Protein AF-A0A7Y2FR24-F1 (afdb_monomer_lite)

Sequence (750 aa):
MSPAHETLEYWLARNEVYGPLDEPLMDAAAVRRHQLALQESRGGEPIGQADLLAPVDRDALRAQLEERLTYMRGRIEADELFDSKGKKIEADLLGPFDAPASIDEMDEWRVVEKLEALRCGPYDGGLFTAPIDPDFDRNRCSSMREGELIQLLARWPNGMYLARTPYALGWVRSEALSSAIDREAVESRARARELRAFTRRELLTAAFAMSGEPYGWGGKDGGYDCSRFLLDVFADFGIELPRHSARQAMAGTFSVDVSSVDDRNEKRLLLEASAHRGIVLLHFPGHIMLYLGTSEEGVPMAIHAFSEYVTPCEGLDLETVNRVDRVAVSDLSLGKGSSRRDFLSRITRLTVLGKTPGPALVANAELRPNAPVALPQGRCADTKQTAIFRSPQRPDSSRPLRVIVTGERDPGLASLVLFAPDGSRVTPAQHVLDGPPHSRWVEVPQPEAGRWTAVFADGDLLRACESISVAKYPAPPAKRSSAGPAWEPGRAWARDSENLFAAFVEQLFREPIGDDVTWSRLQELIGERDRNLLYDYRSVGEDARLDLEPDCADLPYFLRAYFAWKLRLPFVYRACTRGRKDTPPVCEPTVFSNLDAVPDSNDVGAFRRFARRMAGTVHSSSPRTLPTDDQTDLYPLRSNRRAMRPGTVFADPYGHVLVVARWKPQGVSDYGVLIGADAQPDGTVGRRRFWRGSFLFTPNTDRVGAGFKGWRPIRYAPVLTPDPDPDPDPDSATATATATATDPVTATQP

Structure (mmCIF, N/CA/C/O backbone):
data_AF-A0A7Y2FR24-F1
#
_entry.id   AF-A0A7Y2FR24-F1
#
loop_
_atom_site.group_PDB
_atom_site.id
_atom_site.type_symbol
_atom_site.label_atom_id
_atom_site.label_alt_id
_atom_site.label_comp_id
_atom_site.label_asym_id
_atom_site.label_entity_id
_atom_site.label_seq_id
_atom_site.pdbx_PDB_ins_code
_atom_site.Cartn_x
_atom_site.Cartn_y
_atom_site.Cartn_z
_atom_site.occupancy
_atom_site.B_iso_or_equiv
_atom_site.auth_seq_id
_atom_site.auth_comp_id
_atom_site.auth_asym_id
_atom_site.auth_atom_id
_atom_site.pdbx_PDB_model_num
ATOM 1 N N . MET A 1 1 ? -37.024 22.099 12.142 1.00 51.53 1 MET A N 1
ATOM 2 C CA . MET A 1 1 ? -36.470 21.163 11.142 1.00 51.53 1 MET A CA 1
ATOM 3 C C . MET A 1 1 ? -35.051 20.864 11.572 1.00 51.53 1 MET A C 1
ATOM 5 O O . MET A 1 1 ? -34.349 21.822 11.881 1.00 51.53 1 MET A O 1
ATOM 9 N N . SER A 1 2 ? -34.662 19.593 11.662 1.00 65.06 2 SER A N 1
ATOM 10 C CA . SER A 1 2 ? -33.255 19.233 11.869 1.00 65.06 2 SER A CA 1
ATOM 11 C C . SER A 1 2 ? -32.402 19.791 10.724 1.00 65.06 2 SER A C 1
ATOM 13 O O . SER A 1 2 ? -32.903 19.864 9.594 1.00 65.06 2 SER A O 1
ATOM 15 N N . PRO A 1 3 ? -31.157 20.225 10.984 1.00 83.69 3 PRO A N 1
ATOM 16 C CA . PRO A 1 3 ? -30.227 20.599 9.928 1.00 83.69 3 PRO A CA 1
ATOM 17 C C . PRO A 1 3 ? -30.130 19.495 8.868 1.00 83.69 3 PRO A C 1
ATOM 19 O O . PRO A 1 3 ? -30.070 18.315 9.203 1.00 83.69 3 PRO A O 1
ATOM 22 N N . ALA A 1 4 ? -30.088 19.863 7.584 1.00 88.06 4 ALA A N 1
ATOM 23 C CA . ALA A 1 4 ? -30.060 18.882 6.492 1.00 88.06 4 ALA A CA 1
ATOM 24 C C . ALA A 1 4 ? -28.895 17.881 6.628 1.00 88.06 4 ALA A C 1
ATOM 26 O O . ALA A 1 4 ? -29.058 16.696 6.339 1.00 88.06 4 ALA A O 1
ATOM 27 N N . HIS A 1 5 ? -27.754 18.339 7.158 1.00 91.38 5 HIS A N 1
ATOM 28 C CA . HIS A 1 5 ? -26.564 17.523 7.397 1.00 91.38 5 HIS A CA 1
ATOM 29 C C . HIS A 1 5 ? -26.727 16.445 8.484 1.00 91.38 5 HIS A C 1
ATOM 31 O O . HIS A 1 5 ? -25.816 15.646 8.667 1.00 91.38 5 HIS A O 1
ATOM 37 N N . GLU A 1 6 ? -27.848 16.387 9.204 1.00 93.00 6 GLU A N 1
ATOM 38 C CA . GLU A 1 6 ? -28.141 15.304 10.156 1.00 93.00 6 GLU A CA 1
ATOM 39 C C . GLU A 1 6 ? -28.850 14.104 9.500 1.00 93.00 6 GLU A C 1
ATOM 41 O O . GLU A 1 6 ? -29.111 13.107 10.169 1.00 93.00 6 GLU A O 1
ATOM 46 N N . THR A 1 7 ? -29.164 14.173 8.200 1.00 96.12 7 THR A N 1
ATOM 47 C CA . THR A 1 7 ? -29.945 13.143 7.491 1.00 96.12 7 THR A CA 1
ATOM 48 C C . THR A 1 7 ? -29.083 12.249 6.599 1.00 96.12 7 THR A C 1
ATOM 50 O O . THR A 1 7 ? -28.098 12.698 6.007 1.00 96.12 7 THR A O 1
ATOM 53 N N . LEU A 1 8 ? -29.481 10.981 6.459 1.00 97.75 8 LEU A N 1
ATOM 54 C CA . LEU A 1 8 ? -28.834 10.025 5.559 1.00 97.75 8 LEU A CA 1
ATOM 55 C C . LEU A 1 8 ? -28.945 10.479 4.097 1.00 97.75 8 LEU A C 1
ATOM 57 O O . LEU A 1 8 ? -27.964 10.422 3.358 1.00 97.75 8 LEU A O 1
ATOM 61 N N . GLU A 1 9 ? -30.120 10.957 3.681 1.00 97.81 9 GLU A N 1
ATOM 62 C CA . GLU A 1 9 ? -30.412 11.374 2.307 1.00 97.81 9 GLU A CA 1
ATOM 63 C C . GLU A 1 9 ? -29.456 12.473 1.838 1.00 97.81 9 GLU A C 1
ATOM 65 O O . GLU A 1 9 ? -28.942 12.413 0.718 1.00 97.81 9 GLU A O 1
ATOM 70 N N . TYR A 1 10 ? -29.162 13.435 2.718 1.00 97.88 10 TYR A N 1
ATOM 71 C CA . TYR A 1 10 ? -28.176 14.476 2.452 1.00 97.88 10 TYR A CA 1
ATOM 72 C C . TYR A 1 10 ? -26.798 13.878 2.152 1.00 97.88 10 TYR A C 1
ATOM 74 O O . TYR A 1 10 ? -26.182 14.205 1.137 1.00 97.88 10 TYR A O 1
ATOM 82 N N . TRP A 1 11 ? -26.316 12.963 2.997 1.00 98.06 11 TRP A N 1
ATOM 83 C CA . TRP A 1 11 ? -24.980 12.392 2.835 1.00 98.06 11 TRP A CA 1
ATOM 84 C C . TRP A 1 11 ? -24.871 11.402 1.684 1.00 98.06 11 TRP A C 1
ATOM 86 O O . TRP A 1 11 ? -23.819 11.358 1.047 1.00 98.06 11 TRP A O 1
ATOM 96 N N . LEU A 1 12 ? -25.939 10.676 1.351 1.00 98.38 12 LEU A N 1
ATOM 97 C CA . LEU A 1 12 ? -25.987 9.869 0.133 1.00 98.38 12 LEU A CA 1
ATOM 98 C C . LEU A 1 12 ? -25.787 10.756 -1.102 1.00 98.38 12 LEU A C 1
ATOM 100 O O . LEU A 1 12 ? -24.883 10.484 -1.888 1.00 98.38 12 LEU A O 1
ATOM 104 N N . ALA A 1 13 ? -26.529 11.862 -1.217 1.00 97.94 13 ALA A N 1
ATOM 105 C CA . ALA A 1 13 ? -26.369 12.805 -2.326 1.00 97.94 13 ALA A CA 1
ATOM 106 C C . ALA A 1 13 ? -24.958 13.425 -2.369 1.00 97.94 13 ALA A C 1
ATOM 108 O O . ALA A 1 13 ? -24.328 13.489 -3.425 1.00 97.94 13 ALA A O 1
ATOM 109 N N . ARG A 1 14 ? -24.405 13.831 -1.216 1.00 97.44 14 ARG A N 1
ATOM 110 C CA . ARG A 1 14 ? -23.039 14.386 -1.137 1.00 97.44 14 ARG A CA 1
ATOM 111 C C . ARG A 1 14 ? -21.950 13.376 -1.515 1.00 97.44 14 ARG A C 1
ATOM 113 O O . ARG A 1 14 ? -20.895 13.793 -1.985 1.00 97.44 14 ARG A O 1
ATOM 120 N N . ASN A 1 15 ? -22.188 12.074 -1.343 1.00 97.75 15 ASN A N 1
ATOM 121 C CA . ASN A 1 15 ? -21.201 11.025 -1.616 1.00 97.75 15 ASN A CA 1
ATOM 122 C C . ASN A 1 15 ? -21.149 10.568 -3.083 1.00 97.75 15 ASN A C 1
ATOM 124 O O . ASN A 1 15 ? -20.202 9.870 -3.450 1.00 97.75 15 ASN A O 1
ATOM 128 N N . GLU A 1 16 ? -22.089 10.981 -3.943 1.00 97.12 16 GLU A N 1
ATOM 129 C CA . GLU A 1 16 ? -22.081 10.625 -5.375 1.00 97.12 16 GLU A CA 1
ATOM 130 C C . GLU A 1 16 ? -20.815 11.114 -6.099 1.00 97.12 16 GLU A C 1
ATOM 132 O O . GLU A 1 16 ? -20.334 10.477 -7.039 1.00 97.12 16 GLU A O 1
ATOM 137 N N . VAL A 1 17 ? -20.203 12.201 -5.611 1.00 96.19 17 VAL A N 1
ATOM 138 C CA . VAL A 1 17 ? -18.927 12.725 -6.128 1.00 96.19 17 VAL A CA 1
ATOM 139 C C . VAL A 1 17 ? -17.769 11.730 -5.963 1.00 96.19 17 VAL A C 1
ATOM 141 O O . VAL A 1 17 ? -16.817 11.741 -6.746 1.00 96.19 17 VAL A O 1
ATOM 144 N N . TYR A 1 18 ? -17.848 10.828 -4.980 1.00 95.94 18 TYR A N 1
ATOM 145 C CA . TYR A 1 18 ? -16.824 9.814 -4.716 1.00 95.94 18 TYR A CA 1
ATOM 146 C C . TYR A 1 18 ? -17.019 8.524 -5.532 1.00 95.94 18 TYR A C 1
ATOM 148 O O . TYR A 1 18 ? -16.209 7.592 -5.424 1.00 95.94 18 TYR A O 1
ATOM 156 N N . GLY A 1 19 ? -18.061 8.469 -6.364 1.00 95.12 19 GLY A N 1
ATOM 157 C CA . GLY A 1 19 ? -18.410 7.356 -7.243 1.00 95.12 19 GLY A CA 1
ATOM 158 C C . GLY A 1 19 ? -19.815 6.803 -6.975 1.00 95.12 19 GLY A C 1
ATOM 159 O O . GLY A 1 19 ? -20.486 7.250 -6.044 1.00 95.12 19 GLY A O 1
ATOM 160 N N . PRO A 1 20 ? -20.263 5.807 -7.764 1.00 96.94 20 PRO A N 1
ATOM 161 C CA . PRO A 1 20 ? -21.582 5.206 -7.597 1.00 96.94 20 PRO A CA 1
ATOM 162 C C . PRO A 1 20 ? -21.760 4.631 -6.186 1.00 96.94 20 PRO A C 1
ATOM 164 O O . PRO A 1 20 ? -20.903 3.895 -5.694 1.00 96.94 20 PRO A O 1
ATOM 167 N N . LEU A 1 21 ? -22.876 4.963 -5.534 1.00 98.00 21 LEU A N 1
ATOM 168 C CA . LEU A 1 21 ? -23.116 4.616 -4.127 1.00 98.00 21 LEU A CA 1
ATOM 169 C C . LEU A 1 21 ? -23.281 3.108 -3.895 1.00 98.00 21 LEU A C 1
ATOM 171 O O . LEU A 1 21 ? -22.959 2.620 -2.812 1.00 98.00 21 LEU A O 1
ATOM 175 N N . ASP A 1 22 ? -23.752 2.400 -4.921 1.00 97.69 22 ASP A N 1
ATOM 176 C CA . ASP A 1 22 ? -24.074 0.971 -4.916 1.00 97.69 22 ASP A CA 1
ATOM 177 C C . ASP A 1 22 ? -22.956 0.102 -5.530 1.00 97.69 22 ASP A C 1
ATOM 179 O O . ASP A 1 22 ? -23.066 -1.122 -5.575 1.00 97.69 22 ASP A O 1
ATOM 183 N N . GLU A 1 23 ? -21.854 0.709 -5.993 1.00 96.38 23 GLU A N 1
ATOM 184 C CA . GLU A 1 23 ? -20.670 -0.037 -6.435 1.00 96.38 23 GLU A CA 1
ATOM 185 C C . GLU A 1 23 ? -19.952 -0.631 -5.208 1.00 96.38 23 GLU A C 1
ATOM 187 O O . GLU A 1 23 ? -19.633 0.111 -4.270 1.00 96.38 23 GLU A O 1
ATOM 192 N N . PRO A 1 24 ? -19.645 -1.944 -5.198 1.00 96.31 24 PRO A N 1
ATOM 193 C CA . PRO A 1 24 ? -18.835 -2.538 -4.144 1.00 96.31 24 PRO A CA 1
ATOM 194 C C . PRO A 1 24 ? -17.468 -1.858 -4.040 1.00 96.31 24 PRO A C 1
ATOM 196 O O . PRO A 1 24 ? -16.696 -1.809 -5.000 1.00 96.31 24 PRO A O 1
ATOM 199 N N . LEU A 1 25 ? -17.141 -1.364 -2.848 1.00 96.62 25 LEU A N 1
ATOM 200 C CA . LEU A 1 25 ? -15.824 -0.802 -2.544 1.00 96.62 25 LEU A CA 1
ATOM 201 C C . LEU A 1 25 ? -14.764 -1.899 -2.419 1.00 96.62 25 LEU A C 1
ATOM 203 O O . LEU A 1 25 ? -13.604 -1.694 -2.781 1.00 96.62 25 LEU A O 1
ATOM 207 N N . MET A 1 26 ? -15.189 -3.062 -1.927 1.00 95.88 26 MET A N 1
ATOM 208 C CA . MET A 1 26 ? -14.486 -4.338 -1.971 1.00 95.88 26 MET A CA 1
ATOM 209 C C . MET A 1 26 ? -15.525 -5.428 -2.243 1.00 95.88 26 MET A C 1
ATOM 211 O O . MET A 1 26 ? -16.577 -5.450 -1.609 1.00 95.88 26 MET A O 1
ATOM 215 N N . ASP A 1 27 ? -15.242 -6.329 -3.184 1.00 94.69 27 ASP A N 1
ATOM 216 C CA . ASP A 1 27 ? -16.065 -7.526 -3.364 1.00 94.69 27 ASP A CA 1
ATOM 217 C C . ASP A 1 27 ? -15.859 -8.523 -2.206 1.00 94.69 27 ASP A C 1
ATOM 219 O O . ASP A 1 27 ? -14.928 -8.399 -1.405 1.00 94.69 27 ASP A O 1
ATOM 223 N N . ALA A 1 28 ? -16.709 -9.549 -2.124 1.00 93.88 28 ALA A N 1
ATOM 224 C CA . ALA A 1 28 ? -16.642 -10.541 -1.051 1.00 93.88 28 ALA A CA 1
ATOM 225 C C . ALA A 1 28 ? -15.280 -11.264 -0.972 1.00 93.88 28 ALA A C 1
ATOM 227 O O . ALA A 1 28 ? -14.838 -11.632 0.113 1.00 93.88 28 ALA A O 1
ATOM 228 N N . ALA A 1 29 ? -14.587 -11.468 -2.098 1.00 94.12 29 ALA A N 1
ATOM 229 C CA . ALA A 1 29 ? -13.264 -12.092 -2.096 1.00 94.12 29 ALA A CA 1
ATOM 230 C C . ALA A 1 29 ? -12.180 -11.136 -1.575 1.00 94.12 29 ALA A C 1
ATOM 232 O O . ALA A 1 29 ? -11.258 -11.560 -0.879 1.00 94.12 29 ALA A O 1
ATOM 233 N N . ALA A 1 30 ? -12.280 -9.847 -1.893 1.00 94.75 30 ALA A N 1
ATOM 234 C CA . ALA A 1 30 ? -11.411 -8.804 -1.372 1.00 94.75 30 ALA A CA 1
ATOM 235 C C . ALA A 1 30 ? -11.620 -8.586 0.134 1.00 94.75 30 ALA A C 1
ATOM 237 O O . ALA A 1 30 ? -10.626 -8.456 0.845 1.00 94.75 30 ALA A O 1
ATOM 238 N N . VAL A 1 31 ? -12.865 -8.631 0.626 1.00 95.44 31 VAL A N 1
ATOM 239 C CA . VAL A 1 31 ? -13.175 -8.607 2.067 1.00 95.44 31 VAL A CA 1
ATOM 240 C C . VAL A 1 31 ? -12.543 -9.805 2.779 1.00 95.44 31 VAL A C 1
ATOM 242 O O . VAL A 1 31 ? -11.809 -9.614 3.744 1.00 95.44 31 VAL A O 1
ATOM 245 N N . ARG A 1 32 ? -12.715 -11.033 2.264 1.00 93.62 32 ARG A N 1
ATOM 246 C CA . ARG A 1 32 ? -12.077 -12.225 2.858 1.00 93.62 32 ARG A CA 1
ATOM 247 C C . ARG A 1 32 ? -10.556 -12.104 2.929 1.00 93.62 32 ARG A C 1
ATOM 249 O O . ARG A 1 32 ? -9.961 -12.392 3.961 1.00 93.62 32 ARG A O 1
ATOM 256 N N . ARG A 1 33 ? -9.912 -11.652 1.849 1.00 94.75 33 ARG A N 1
ATOM 257 C CA . ARG A 1 33 ? -8.458 -11.422 1.841 1.00 94.75 33 ARG A CA 1
ATOM 258 C C . ARG A 1 33 ? -8.043 -10.318 2.803 1.00 94.75 33 ARG A C 1
ATOM 260 O O . ARG A 1 33 ? -7.013 -10.445 3.450 1.00 94.75 33 ARG A O 1
ATOM 267 N N . HIS A 1 34 ? -8.825 -9.247 2.906 1.00 95.06 34 HIS A N 1
ATOM 268 C CA . HIS A 1 34 ? -8.588 -8.206 3.897 1.00 95.06 34 HIS A CA 1
ATOM 269 C C . HIS A 1 34 ? -8.621 -8.786 5.315 1.00 95.06 34 HIS A C 1
ATOM 271 O O . HIS A 1 34 ? -7.673 -8.560 6.060 1.00 95.06 34 HIS A O 1
ATOM 277 N N . GLN A 1 35 ? -9.614 -9.617 5.635 1.00 92.12 35 GLN A N 1
ATOM 278 C CA . GLN A 1 35 ? -9.711 -10.251 6.947 1.00 92.12 35 GLN A CA 1
ATOM 279 C C . GLN A 1 35 ? -8.526 -11.175 7.236 1.00 92.12 35 GLN A C 1
ATOM 281 O O . GLN A 1 35 ? -7.871 -11.028 8.263 1.00 92.12 35 GLN A O 1
ATOM 286 N N . LEU A 1 36 ? -8.177 -12.060 6.296 1.00 91.81 36 LEU A N 1
ATOM 287 C CA . LEU A 1 36 ? -7.005 -12.934 6.424 1.00 91.81 36 LEU A CA 1
ATOM 288 C C . LEU A 1 36 ? -5.703 -12.142 6.598 1.00 91.81 36 LEU A C 1
ATOM 290 O O . LEU A 1 36 ? -4.829 -12.544 7.354 1.00 91.81 36 LEU A O 1
ATOM 294 N N . ALA A 1 37 ? -5.571 -11.005 5.920 1.00 92.06 37 ALA A N 1
ATOM 295 C CA . ALA A 1 37 ? -4.397 -10.153 6.042 1.00 92.06 37 ALA A CA 1
ATOM 296 C C . ALA A 1 37 ? -4.283 -9.454 7.403 1.00 92.06 37 ALA A C 1
ATOM 298 O O . ALA A 1 37 ? -3.171 -9.167 7.835 1.00 92.06 37 ALA A O 1
ATOM 299 N N . LEU A 1 38 ? -5.400 -9.161 8.074 1.00 90.75 38 LEU A N 1
ATOM 300 C CA . LEU A 1 38 ? -5.377 -8.586 9.421 1.00 90.75 38 LEU A CA 1
ATOM 301 C C . LEU A 1 38 ? -5.028 -9.620 10.502 1.00 90.75 38 LEU A C 1
ATOM 303 O O . LEU A 1 38 ? -4.643 -9.220 11.601 1.00 90.75 38 LEU A O 1
ATOM 307 N N . GLN A 1 39 ? -5.117 -10.917 10.187 1.00 86.69 39 GLN A N 1
ATOM 308 C CA . GLN A 1 39 ? -4.631 -11.997 11.053 1.00 86.69 39 GLN A CA 1
ATOM 309 C C . GLN A 1 39 ? -3.103 -12.138 11.021 1.00 86.69 39 GLN A C 1
ATOM 311 O O . GLN A 1 39 ? -2.514 -12.680 11.954 1.00 86.69 39 GLN A O 1
ATOM 316 N N . GLU A 1 40 ? -2.441 -11.633 9.976 1.00 81.50 40 GLU A N 1
ATOM 317 C CA . GLU A 1 40 ? -0.981 -11.636 9.914 1.00 81.50 40 GLU A CA 1
ATOM 318 C C . GLU A 1 40 ? -0.405 -10.655 10.945 1.00 81.50 40 GLU A C 1
ATOM 320 O O . GLU A 1 40 ? -0.846 -9.508 11.078 1.00 81.50 40 GLU A O 1
ATOM 325 N N . SER A 1 41 ? 0.616 -11.108 11.671 1.00 66.81 41 SER A N 1
ATOM 326 C CA . SER A 1 41 ? 1.267 -10.324 12.719 1.00 66.81 41 SER A CA 1
ATOM 327 C C . SER A 1 41 ? 1.929 -9.056 12.165 1.00 66.81 41 SER A C 1
ATOM 329 O O . SER A 1 41 ? 2.717 -9.108 11.216 1.00 66.81 41 SER A O 1
ATOM 331 N N . ARG A 1 42 ? 1.669 -7.907 12.802 1.00 64.25 42 ARG A N 1
ATOM 332 C CA . ARG A 1 42 ? 2.469 -6.685 12.645 1.00 64.25 42 ARG A CA 1
ATOM 333 C C . ARG A 1 42 ? 3.170 -6.371 13.959 1.00 64.25 42 ARG A C 1
ATOM 335 O O . ARG A 1 42 ? 2.535 -5.944 14.914 1.00 64.25 42 ARG A O 1
ATOM 342 N N . GLY A 1 43 ? 4.491 -6.541 13.990 1.00 58.47 43 GLY A N 1
ATOM 343 C CA . GLY A 1 43 ? 5.286 -6.235 15.184 1.00 58.47 43 GLY A CA 1
ATOM 344 C C . GLY A 1 43 ? 5.034 -7.180 16.363 1.00 58.47 43 GLY A C 1
ATOM 345 O O . GLY A 1 43 ? 5.248 -6.776 17.497 1.00 58.47 43 GLY A O 1
ATOM 346 N N . GLY A 1 44 ? 4.585 -8.414 16.108 1.00 61.56 44 GLY A N 1
ATOM 347 C CA . GLY A 1 44 ? 4.392 -9.443 17.135 1.00 61.56 44 GLY A CA 1
ATOM 348 C C . GLY A 1 44 ? 2.937 -9.867 17.326 1.00 61.56 44 GLY A C 1
ATOM 349 O O . GLY A 1 44 ? 2.703 -11.031 17.625 1.00 61.56 44 GLY A O 1
ATOM 350 N N . GLU A 1 45 ? 1.956 -9.016 17.003 1.00 66.44 45 GLU A N 1
ATOM 351 C CA . GLU A 1 45 ? 0.530 -9.323 17.197 1.00 66.44 45 GLU A CA 1
ATOM 352 C C . GLU A 1 45 ? -0.336 -9.131 15.933 1.00 66.44 45 GLU A C 1
ATOM 354 O O . GLU A 1 45 ? -0.101 -8.193 15.161 1.00 66.44 45 GLU A O 1
ATOM 359 N N . PRO A 1 46 ? -1.378 -9.963 15.727 1.00 76.12 46 PRO A N 1
ATOM 360 C CA . PRO A 1 46 ? -2.416 -9.735 14.716 1.00 76.12 46 PRO A CA 1
ATOM 361 C C . PRO A 1 46 ? -3.191 -8.434 14.951 1.00 76.12 46 PRO A C 1
ATOM 363 O O . PRO A 1 46 ? -3.551 -8.115 16.082 1.00 76.12 46 PRO A O 1
ATOM 366 N N . ILE A 1 47 ? -3.511 -7.683 13.894 1.00 84.50 47 ILE A N 1
ATOM 367 C CA . ILE A 1 47 ? -4.308 -6.445 14.014 1.00 84.50 47 ILE A CA 1
ATOM 368 C C . ILE A 1 47 ? -5.795 -6.756 14.202 1.00 84.50 47 ILE A C 1
ATOM 370 O O . ILE A 1 47 ? -6.477 -6.016 14.913 1.00 84.50 47 ILE A O 1
ATOM 374 N N . GLY A 1 48 ? -6.285 -7.793 13.521 1.00 86.75 48 GLY A N 1
ATOM 375 C CA . GLY A 1 48 ? -7.698 -8.147 13.423 1.00 86.75 48 GLY A CA 1
ATOM 376 C C . GLY A 1 48 ? -8.282 -8.775 14.688 1.00 86.75 48 GLY A C 1
ATOM 377 O O . GLY A 1 48 ? -7.611 -8.945 15.703 1.00 86.75 48 GLY A O 1
ATOM 378 N N . GLN A 1 49 ? -9.569 -9.109 14.610 1.00 91.94 49 GLN A N 1
ATOM 379 C CA . GLN A 1 49 ? -10.261 -9.887 15.639 1.00 91.94 49 GLN A CA 1
ATOM 380 C C . GLN A 1 49 ? -9.720 -11.326 15.706 1.00 91.94 49 GLN A C 1
ATOM 382 O O . GLN A 1 49 ? -9.359 -11.896 14.685 1.00 91.94 49 GLN A O 1
ATOM 387 N N . ALA A 1 50 ? -9.671 -11.925 16.890 1.00 89.00 50 ALA A N 1
ATOM 388 C CA . ALA A 1 50 ? -9.295 -13.313 17.099 1.00 89.00 50 ALA A CA 1
ATOM 389 C C . ALA A 1 50 ? -10.343 -14.284 16.530 1.00 89.00 50 ALA A C 1
ATOM 391 O O . ALA A 1 50 ? -11.542 -14.139 16.775 1.00 89.00 50 ALA A O 1
ATOM 392 N N . ASP A 1 51 ? -9.873 -15.336 15.861 1.00 89.44 51 ASP A N 1
ATOM 393 C CA . ASP A 1 51 ? -10.688 -16.509 15.554 1.00 89.44 51 ASP A CA 1
ATOM 394 C C . ASP A 1 51 ? -10.872 -17.354 16.828 1.00 89.44 51 ASP A C 1
ATOM 396 O O . ASP A 1 51 ? -9.919 -17.925 17.367 1.00 89.44 51 ASP A O 1
ATOM 400 N N . LEU A 1 52 ? -12.110 -17.438 17.322 1.00 92.06 52 LEU A N 1
ATOM 401 C CA . LEU A 1 52 ? -12.444 -18.203 18.527 1.00 92.06 52 LEU A CA 1
ATOM 402 C C . LEU A 1 52 ? -12.273 -19.718 18.357 1.00 92.06 52 LEU A C 1
ATOM 404 O O . LEU A 1 52 ? -12.222 -20.430 19.358 1.00 92.06 52 LEU A O 1
ATOM 408 N N . LEU A 1 53 ? -12.188 -20.215 17.122 1.00 91.19 53 LEU A N 1
ATOM 409 C CA . LEU A 1 53 ? -11.940 -21.622 16.813 1.00 91.19 53 LEU A CA 1
ATOM 410 C C . LEU A 1 53 ? -10.455 -21.942 16.620 1.00 91.19 53 LEU A C 1
ATOM 412 O O . LEU A 1 53 ? -10.092 -23.128 16.572 1.00 91.19 53 LEU A O 1
ATOM 416 N N . ALA A 1 54 ? -9.612 -20.912 16.501 1.00 89.19 54 ALA A N 1
ATOM 417 C CA . ALA A 1 54 ? -8.174 -21.069 16.388 1.00 89.19 54 ALA A CA 1
ATOM 418 C C . ALA A 1 54 ? -7.558 -21.456 17.746 1.00 89.19 54 ALA A C 1
ATOM 420 O O . ALA A 1 54 ? -7.994 -20.946 18.791 1.00 89.19 54 ALA A O 1
ATOM 421 N N . PRO A 1 55 ? -6.527 -22.327 17.745 1.00 89.06 55 PRO A N 1
ATOM 422 C CA . PRO A 1 55 ? -5.791 -22.680 18.952 1.00 89.06 55 PRO A CA 1
ATOM 423 C C . PRO A 1 55 ? -5.278 -21.442 19.690 1.00 89.06 55 PRO A C 1
ATOM 425 O O . PRO A 1 55 ? -4.860 -20.458 19.080 1.00 89.06 55 PRO A O 1
ATOM 428 N N . VAL A 1 56 ? -5.298 -21.503 21.018 1.00 87.75 56 VAL A N 1
ATOM 429 C CA . VAL A 1 56 ? -4.755 -20.446 21.872 1.00 87.75 56 VAL A CA 1
ATOM 430 C C . VAL A 1 56 ? -3.272 -20.711 22.094 1.00 87.75 56 VAL A C 1
ATOM 432 O O . VAL A 1 56 ? -2.916 -21.754 22.639 1.00 87.75 56 VAL A O 1
ATOM 435 N N . ASP A 1 57 ? -2.414 -19.759 21.730 1.00 87.88 57 ASP A N 1
ATOM 436 C CA . ASP A 1 57 ? -1.025 -19.759 22.188 1.00 87.88 57 ASP A CA 1
ATOM 437 C C . ASP A 1 57 ? -1.004 -19.427 23.687 1.00 87.88 57 ASP A C 1
ATOM 439 O O . ASP A 1 57 ? -1.198 -18.281 24.103 1.00 87.88 57 ASP A O 1
ATOM 443 N N . ARG A 1 58 ? -0.858 -20.466 24.514 1.00 87.25 58 ARG A N 1
ATOM 444 C CA . ARG A 1 58 ? -0.948 -20.354 25.974 1.00 87.25 58 ARG A CA 1
ATOM 445 C C . ARG A 1 58 ? 0.255 -19.637 26.581 1.00 87.25 58 ARG A C 1
ATOM 447 O O . ARG A 1 58 ? 0.090 -18.996 27.618 1.00 87.25 58 ARG A O 1
ATOM 454 N N . ASP A 1 59 ? 1.424 -19.698 25.948 1.00 86.69 59 ASP A N 1
ATOM 455 C CA . ASP A 1 59 ? 2.614 -19.006 26.441 1.00 86.69 59 ASP A CA 1
ATOM 456 C C . ASP A 1 59 ? 2.535 -17.510 26.126 1.00 86.69 59 ASP A C 1
ATOM 458 O O . ASP A 1 59 ? 2.748 -16.688 27.022 1.00 86.69 59 ASP A O 1
ATOM 462 N N . ALA A 1 60 ? 2.113 -17.148 24.909 1.00 86.56 60 ALA A N 1
ATOM 463 C CA . ALA A 1 60 ? 1.829 -15.756 24.562 1.00 86.56 60 ALA A CA 1
ATOM 464 C C . ALA A 1 60 ? 0.706 -15.170 25.435 1.00 86.56 60 ALA A C 1
ATOM 466 O O . ALA A 1 60 ? 0.831 -14.055 25.943 1.00 86.56 60 ALA A O 1
ATOM 467 N N . LEU A 1 61 ? -0.363 -15.942 25.678 1.00 88.56 61 LEU A N 1
ATOM 468 C CA . LEU A 1 61 ? -1.443 -15.536 26.577 1.00 88.56 61 LEU A CA 1
ATOM 469 C C . LEU A 1 61 ? -0.931 -15.308 28.005 1.00 88.56 61 LEU A C 1
ATOM 471 O O . LEU A 1 61 ? -1.275 -14.297 28.611 1.00 88.56 61 LEU A O 1
ATOM 475 N N . ARG A 1 62 ? -0.105 -16.211 28.553 1.00 88.56 62 ARG A N 1
ATOM 476 C CA . ARG A 1 62 ? 0.461 -16.052 29.903 1.00 88.56 62 ARG A CA 1
ATOM 477 C C . ARG A 1 62 ? 1.281 -14.766 30.011 1.00 88.56 62 ARG A C 1
ATOM 479 O O . ARG A 1 62 ? 1.062 -14.008 30.950 1.00 88.56 62 ARG A O 1
ATOM 486 N N . ALA A 1 63 ? 2.156 -14.503 29.040 1.00 88.69 63 ALA A N 1
ATOM 487 C CA . ALA A 1 63 ? 2.968 -13.288 29.008 1.00 88.69 63 ALA A CA 1
ATOM 488 C C . ALA A 1 63 ? 2.101 -12.016 28.941 1.00 88.69 63 ALA A C 1
ATOM 490 O O . ALA A 1 63 ? 2.317 -11.077 29.706 1.00 88.69 63 ALA A O 1
ATOM 491 N N . GLN A 1 64 ? 1.064 -12.015 28.094 1.00 89.62 64 GLN A N 1
ATOM 492 C CA . GLN A 1 64 ? 0.114 -10.904 27.989 1.00 89.62 64 GLN A CA 1
ATOM 493 C C . GLN A 1 64 ? -0.640 -10.658 29.308 1.00 89.62 64 GLN A C 1
ATOM 495 O O . GLN A 1 64 ? -0.862 -9.511 29.701 1.00 89.62 64 GLN A O 1
ATOM 500 N N . LEU A 1 65 ? -1.066 -11.727 29.990 1.00 92.31 65 LEU A N 1
ATOM 501 C CA . LEU A 1 65 ? -1.756 -11.623 31.275 1.00 92.31 65 LEU A CA 1
ATOM 502 C C . LEU A 1 65 ? -0.829 -11.091 32.366 1.00 92.31 65 LEU A C 1
ATOM 504 O O . LEU A 1 65 ? -1.248 -10.220 33.120 1.00 92.31 65 LEU A O 1
ATOM 508 N N . GLU A 1 66 ? 0.411 -11.573 32.439 1.00 92.69 66 GLU A N 1
ATOM 509 C CA . GLU A 1 66 ? 1.402 -11.102 33.409 1.00 92.69 66 GLU A CA 1
ATOM 510 C C . GLU A 1 66 ? 1.651 -9.596 33.263 1.00 92.69 66 GLU A C 1
ATOM 512 O O . GLU A 1 66 ? 1.503 -8.851 34.233 1.00 92.69 66 GLU A O 1
ATOM 517 N N . GLU A 1 67 ? 1.921 -9.122 32.042 1.00 93.06 67 GLU A N 1
ATOM 518 C CA . GLU A 1 67 ? 2.107 -7.694 31.765 1.00 93.06 67 GLU A CA 1
ATOM 519 C C . GLU A 1 67 ? 0.879 -6.873 32.188 1.00 93.06 67 GLU A C 1
ATOM 521 O O . GLU A 1 67 ? 0.996 -5.870 32.901 1.00 93.06 67 GLU A O 1
ATOM 526 N N . ARG A 1 68 ? -0.320 -7.318 31.789 1.00 94.06 68 ARG A N 1
ATOM 527 C CA . ARG A 1 68 ? -1.571 -6.607 32.068 1.00 94.06 68 ARG A CA 1
ATOM 528 C C . ARG A 1 68 ? -1.874 -6.529 33.559 1.00 94.06 68 ARG A C 1
ATOM 530 O O . ARG A 1 68 ? -2.249 -5.463 34.051 1.00 94.06 68 ARG A O 1
ATOM 537 N N . LEU A 1 69 ? -1.749 -7.648 34.266 1.00 95.06 69 LEU A N 1
ATOM 538 C CA . LEU A 1 69 ? -2.050 -7.734 35.690 1.00 95.06 69 LEU A CA 1
ATOM 539 C C . LEU A 1 69 ? -1.050 -6.916 36.510 1.00 95.06 69 LEU A C 1
ATOM 541 O O . LEU A 1 69 ? -1.480 -6.133 37.357 1.00 95.06 69 LEU A O 1
ATOM 545 N N . THR A 1 70 ? 0.247 -6.995 36.191 1.00 95.00 70 THR A N 1
ATOM 546 C CA . THR A 1 70 ? 1.286 -6.175 36.832 1.00 95.00 70 THR A CA 1
ATOM 547 C C . THR A 1 70 ? 1.047 -4.684 36.600 1.00 95.00 70 THR A C 1
ATOM 549 O O . THR A 1 70 ? 1.103 -3.903 37.551 1.00 95.00 70 THR A O 1
ATOM 552 N N . TYR A 1 71 ? 0.709 -4.273 35.372 1.00 94.94 71 TYR A N 1
ATOM 553 C CA . TYR A 1 71 ? 0.375 -2.879 35.073 1.00 94.94 71 TYR A CA 1
ATOM 554 C C . TYR A 1 71 ? -0.824 -2.387 35.895 1.00 94.94 71 TYR A C 1
ATOM 556 O O . TYR A 1 71 ? -0.758 -1.334 36.530 1.00 94.94 71 TYR A O 1
ATOM 564 N N . MET A 1 72 ? -1.925 -3.144 35.910 1.00 94.81 72 MET A N 1
ATOM 565 C CA . MET A 1 72 ? -3.128 -2.743 36.641 1.00 94.81 72 MET A CA 1
ATOM 566 C C . MET A 1 72 ? -2.894 -2.701 38.149 1.00 94.81 72 MET A C 1
ATOM 568 O O . MET A 1 72 ? -3.277 -1.722 38.790 1.00 94.81 72 MET A O 1
ATOM 572 N N . ARG A 1 73 ? -2.233 -3.722 38.703 1.00 95.00 73 ARG A N 1
ATOM 573 C CA . ARG A 1 73 ? -1.892 -3.779 40.124 1.00 95.00 73 ARG A CA 1
ATOM 574 C C . ARG A 1 73 ? -1.032 -2.593 40.536 1.00 95.00 73 ARG A C 1
ATOM 576 O O . ARG A 1 73 ? -1.382 -1.914 41.496 1.00 95.00 73 ARG A O 1
ATOM 583 N N . GLY A 1 74 ? 0.026 -2.298 39.779 1.00 94.88 74 GLY A N 1
ATOM 584 C CA . GLY A 1 74 ? 0.922 -1.181 40.074 1.00 94.88 74 GLY A CA 1
ATOM 585 C C . GLY A 1 74 ? 0.189 0.160 40.134 1.00 94.88 74 GLY A C 1
ATOM 586 O O . GLY A 1 74 ? 0.450 0.962 41.023 1.00 94.88 74 GLY A O 1
ATOM 587 N N . ARG A 1 75 ? -0.793 0.385 39.253 1.00 95.62 75 ARG A N 1
ATOM 588 C CA . ARG A 1 75 ? -1.620 1.605 39.277 1.00 95.62 75 ARG A CA 1
ATOM 589 C C . ARG A 1 75 ? -2.579 1.671 40.461 1.00 95.62 75 ARG A C 1
ATOM 591 O O . ARG A 1 75 ? -2.850 2.759 40.962 1.00 95.62 75 ARG A O 1
ATOM 598 N N . ILE A 1 76 ? -3.102 0.532 40.905 1.00 94.75 76 ILE A N 1
ATOM 599 C CA . ILE A 1 76 ? -3.938 0.473 42.109 1.00 94.75 76 ILE A CA 1
ATOM 600 C C . ILE A 1 76 ? -3.083 0.755 43.354 1.00 94.75 76 ILE A C 1
ATOM 602 O O . ILE A 1 76 ? -3.461 1.580 44.179 1.00 94.75 76 ILE A O 1
ATOM 606 N N . GLU A 1 77 ? -1.909 0.130 43.463 1.00 94.69 77 GLU A N 1
ATOM 607 C CA . GLU A 1 77 ? -0.976 0.319 44.584 1.00 94.69 77 GLU A CA 1
ATOM 608 C C . GLU A 1 77 ? -0.370 1.732 44.625 1.00 94.69 77 GLU A C 1
ATOM 610 O O . GLU A 1 77 ? -0.069 2.241 45.703 1.00 94.69 77 GLU A O 1
ATOM 615 N N . ALA A 1 78 ? -0.239 2.386 43.468 1.00 95.12 78 ALA A N 1
ATOM 616 C CA . ALA A 1 78 ? 0.193 3.777 43.342 1.00 95.12 78 ALA A CA 1
ATOM 617 C C . ALA A 1 78 ? -0.922 4.810 43.606 1.00 95.12 78 ALA A C 1
ATOM 619 O O . ALA A 1 78 ? -0.703 6.001 43.390 1.00 95.12 78 ALA A O 1
ATOM 620 N N . ASP A 1 79 ? -2.106 4.381 44.062 1.00 93.88 79 ASP A N 1
ATOM 621 C CA . ASP A 1 79 ? -3.274 5.241 44.289 1.00 93.88 79 ASP A CA 1
ATOM 622 C C . ASP A 1 79 ? -3.717 6.028 43.036 1.00 93.88 79 ASP A C 1
ATOM 624 O O . ASP A 1 79 ? -4.187 7.162 43.124 1.00 93.88 79 ASP A O 1
ATOM 628 N N . GLU A 1 80 ? -3.579 5.445 41.843 1.00 95.69 80 GLU A N 1
ATOM 629 C CA . GLU A 1 80 ? -4.064 6.053 40.596 1.00 95.69 80 GLU A CA 1
ATOM 630 C C . GLU A 1 80 ? -5.465 5.569 40.200 1.00 95.69 80 GLU A C 1
ATOM 632 O O . GLU A 1 80 ? -6.130 6.191 39.363 1.00 95.69 80 GLU A O 1
ATOM 637 N N . LEU A 1 81 ? -5.895 4.436 40.764 1.00 95.56 81 LEU A N 1
ATOM 638 C CA . LEU A 1 81 ? -7.179 3.794 40.503 1.00 95.56 81 LEU A CA 1
ATOM 639 C C . LEU A 1 81 ? -7.937 3.557 41.812 1.00 95.56 81 LEU A C 1
ATOM 641 O O . LEU A 1 81 ? -7.436 2.923 42.738 1.00 95.56 81 LEU A O 1
ATOM 645 N N . PHE A 1 82 ? -9.175 4.038 41.850 1.00 95.38 82 PHE A N 1
ATOM 646 C CA . PHE A 1 82 ? -10.067 4.016 43.006 1.00 95.38 82 PHE A CA 1
ATOM 647 C C . PHE A 1 82 ? -11.365 3.276 42.683 1.00 95.38 82 PHE A C 1
ATOM 649 O O . PHE A 1 82 ? -11.716 3.098 41.515 1.00 95.38 82 PHE A O 1
ATOM 656 N N . ASP A 1 83 ? -12.106 2.881 43.715 1.00 94.19 83 ASP A N 1
ATOM 657 C CA . ASP A 1 83 ? -13.468 2.377 43.551 1.00 94.19 83 ASP A CA 1
ATOM 658 C C . ASP A 1 83 ? -14.449 3.495 43.142 1.00 94.19 83 ASP A C 1
ATOM 660 O O . ASP A 1 83 ? -14.114 4.682 43.068 1.00 94.19 83 ASP A O 1
ATOM 664 N N . SER A 1 84 ? -15.710 3.131 42.905 1.00 92.75 84 SER A N 1
ATOM 665 C CA . SER A 1 84 ? -16.762 4.079 42.511 1.00 92.75 84 SER A CA 1
ATOM 666 C C . SER A 1 84 ? -17.091 5.145 43.568 1.00 92.75 84 SER A C 1
ATOM 668 O O . SER A 1 84 ? -17.868 6.054 43.291 1.00 92.75 84 SER A O 1
ATOM 670 N N . LYS A 1 85 ? -16.569 5.019 44.794 1.00 93.56 85 LYS A N 1
ATOM 671 C CA . LYS A 1 85 ? -16.740 5.970 45.901 1.00 93.56 85 LYS A CA 1
ATOM 672 C C . LYS A 1 85 ? -15.479 6.811 46.134 1.00 93.56 85 LYS A C 1
ATOM 674 O O . LYS A 1 85 ? -15.453 7.598 47.078 1.00 93.56 85 LYS A O 1
ATOM 679 N N . GLY A 1 86 ? -14.447 6.656 45.301 1.00 92.62 86 GLY A N 1
ATOM 680 C CA . GLY A 1 86 ? -13.161 7.335 45.456 1.00 92.62 86 GLY A CA 1
ATOM 681 C C . GLY A 1 86 ? -12.293 6.765 46.576 1.00 92.62 86 GLY A C 1
ATOM 682 O O . GLY A 1 86 ? -11.352 7.423 47.016 1.00 92.62 86 GLY A O 1
ATOM 683 N N . LYS A 1 87 ? -12.602 5.561 47.064 1.00 93.81 87 LYS A N 1
ATOM 684 C CA . LYS A 1 87 ? -11.801 4.866 48.068 1.00 93.81 87 LYS A CA 1
ATOM 685 C C . LYS A 1 87 ? -10.740 4.005 47.380 1.00 93.81 87 LYS A C 1
ATOM 687 O O . LYS A 1 87 ? -10.954 3.476 46.290 1.00 93.81 87 LYS A O 1
ATOM 692 N N . LYS A 1 88 ? -9.589 3.857 48.037 1.00 93.88 88 LYS A N 1
ATOM 693 C CA . LYS A 1 88 ? -8.555 2.896 47.640 1.00 93.88 88 LYS A CA 1
ATOM 694 C C . LYS A 1 88 ? -9.128 1.480 47.611 1.00 93.88 88 LYS A C 1
ATOM 696 O O . LYS A 1 88 ? -9.955 1.132 48.456 1.00 93.88 88 LYS A O 1
ATOM 701 N N . ILE A 1 89 ? -8.656 0.675 46.667 1.00 92.38 89 ILE A N 1
ATOM 702 C CA . ILE A 1 89 ? -8.981 -0.750 46.623 1.00 92.38 89 ILE A CA 1
ATOM 703 C C . ILE A 1 89 ? -8.293 -1.437 47.806 1.00 92.38 89 ILE A C 1
ATOM 705 O O . ILE A 1 89 ? -7.105 -1.230 48.047 1.00 92.38 89 ILE A O 1
ATOM 709 N N . GLU A 1 90 ? -9.057 -2.216 48.568 1.00 87.75 90 GLU A N 1
ATOM 710 C CA . GLU A 1 90 ? -8.546 -2.932 49.738 1.00 87.75 90 GLU A CA 1
ATOM 711 C C . GLU A 1 90 ? -7.529 -4.007 49.327 1.00 87.75 90 GLU A C 1
ATOM 713 O O . GLU A 1 90 ? -7.657 -4.643 48.279 1.00 87.75 90 GLU A O 1
ATOM 718 N N . ALA A 1 91 ? -6.505 -4.215 50.158 1.00 84.19 91 ALA A N 1
ATOM 719 C CA . ALA A 1 91 ? -5.384 -5.097 49.830 1.00 84.19 91 ALA A CA 1
ATOM 720 C C . ALA A 1 91 ? -5.792 -6.573 49.651 1.00 84.19 91 ALA A C 1
ATOM 722 O O . ALA A 1 91 ? -5.161 -7.303 48.890 1.00 84.19 91 ALA A O 1
ATOM 723 N N . ASP A 1 92 ? -6.860 -7.017 50.316 1.00 83.94 92 ASP A N 1
ATOM 724 C CA . ASP A 1 92 ? -7.420 -8.368 50.188 1.00 83.94 92 ASP A CA 1
ATOM 725 C C . ASP A 1 92 ? -8.068 -8.625 48.816 1.00 83.94 92 ASP A C 1
ATOM 727 O O . ASP A 1 92 ? -8.156 -9.771 48.375 1.00 83.94 92 ASP A O 1
ATOM 731 N N . LEU A 1 93 ? -8.454 -7.565 48.100 1.00 85.94 93 LEU A N 1
ATOM 732 C CA . LEU A 1 93 ? -8.999 -7.629 46.743 1.00 85.94 93 LEU A CA 1
ATOM 733 C C . LEU A 1 93 ? -7.913 -7.621 45.656 1.00 85.94 93 LEU A C 1
ATOM 735 O O . LEU A 1 93 ? -8.243 -7.751 44.476 1.00 85.94 93 LEU A O 1
ATOM 739 N N . LEU A 1 94 ? -6.633 -7.487 46.029 1.00 88.06 94 LEU A N 1
ATOM 740 C CA . LEU A 1 94 ? -5.507 -7.464 45.088 1.00 88.06 94 LEU A CA 1
ATOM 741 C C . LEU A 1 94 ? -4.971 -8.853 44.737 1.00 88.06 94 LEU A C 1
ATOM 743 O O . LEU A 1 94 ? -4.368 -8.998 43.680 1.00 88.06 94 LEU A O 1
ATOM 747 N N . GLY A 1 95 ? -5.224 -9.877 45.560 1.00 87.75 95 GLY A N 1
ATOM 748 C CA . GLY A 1 95 ? -4.751 -11.246 45.304 1.00 87.75 95 GLY A CA 1
ATOM 749 C C . GLY A 1 95 ? -5.101 -11.790 43.906 1.00 87.75 95 GLY A C 1
ATOM 750 O O . GLY A 1 95 ? -4.251 -12.394 43.261 1.00 87.75 95 GLY A O 1
ATOM 751 N N . PRO A 1 96 ? -6.306 -11.539 43.355 1.00 90.06 96 PRO A N 1
ATOM 752 C CA . PRO A 1 96 ? -6.630 -11.920 41.980 1.00 90.06 96 PRO A CA 1
ATOM 753 C C . PRO A 1 96 ? -5.767 -11.257 40.896 1.00 90.06 96 PRO A C 1
ATOM 755 O O . PRO A 1 96 ? -5.768 -11.759 39.778 1.00 90.06 96 PRO A O 1
ATOM 758 N N . PHE A 1 97 ? -5.068 -10.154 41.184 1.00 92.12 97 PHE A N 1
ATOM 759 C CA . PHE A 1 97 ? -4.132 -9.507 40.257 1.00 92.12 97 PHE A CA 1
ATOM 760 C C . PHE A 1 97 ? -2.718 -10.103 40.309 1.00 92.12 97 PHE A C 1
ATOM 762 O O . PHE A 1 97 ? -1.856 -9.676 39.545 1.00 92.12 97 PHE A O 1
ATOM 769 N N . ASP A 1 98 ? -2.455 -11.080 41.176 1.00 87.75 98 ASP A N 1
ATOM 770 C CA . ASP A 1 98 ? -1.210 -11.836 41.118 1.00 87.75 98 ASP A CA 1
ATOM 771 C C . ASP A 1 98 ? -1.196 -12.712 39.860 1.00 87.75 98 ASP A C 1
ATOM 773 O O . ASP A 1 98 ? -2.157 -13.432 39.575 1.00 87.75 98 ASP A O 1
ATOM 777 N N . ALA A 1 99 ? -0.098 -12.660 39.102 1.00 75.50 99 ALA A N 1
ATOM 778 C CA . ALA A 1 99 ? 0.084 -13.541 37.957 1.00 75.50 99 ALA A CA 1
ATOM 779 C C . ALA A 1 99 ? 0.086 -15.004 38.449 1.00 75.50 99 ALA A C 1
ATOM 781 O O . ALA A 1 99 ? 0.932 -15.379 39.268 1.00 75.50 99 ALA A O 1
ATOM 782 N N . PRO A 1 100 ? -0.861 -15.845 38.001 1.00 73.00 100 PRO A N 1
ATOM 783 C CA . PRO A 1 100 ? -0.983 -17.197 38.524 1.00 73.00 100 PRO A CA 1
ATOM 784 C C . PRO A 1 100 ? 0.168 -18.081 38.031 1.00 73.00 100 PRO A C 1
ATOM 786 O O . PRO A 1 100 ? 0.487 -18.104 36.843 1.00 73.00 100 PRO A O 1
ATOM 789 N N . ALA A 1 101 ? 0.749 -18.875 38.936 1.00 69.19 101 ALA A N 1
ATOM 790 C CA . ALA A 1 101 ? 1.778 -19.863 38.591 1.00 69.19 101 ALA A CA 1
ATOM 791 C C . ALA A 1 101 ? 1.251 -20.964 37.646 1.00 69.19 101 ALA A C 1
ATOM 793 O O . ALA A 1 101 ? 2.001 -21.509 36.837 1.00 69.19 101 ALA A O 1
ATOM 794 N N . SER A 1 102 ? -0.045 -21.276 37.734 1.00 67.94 102 SER A N 1
ATOM 795 C CA . SER A 1 102 ? -0.770 -22.180 36.838 1.00 67.94 102 SER A CA 1
ATOM 796 C C . SER A 1 102 ? -2.230 -21.747 36.725 1.00 67.94 102 SER A C 1
ATOM 798 O O . SER A 1 102 ? -2.809 -21.262 37.696 1.00 67.94 102 SER A O 1
ATOM 800 N N . ILE A 1 103 ? -2.828 -21.945 35.554 1.00 71.19 103 ILE A N 1
ATOM 801 C CA . ILE A 1 103 ? -4.212 -21.582 35.258 1.00 71.19 103 ILE A CA 1
ATOM 802 C C . ILE A 1 103 ? -4.955 -22.865 34.879 1.00 71.19 103 ILE A C 1
ATOM 804 O O . ILE A 1 103 ? -4.496 -23.570 33.982 1.00 71.19 103 ILE A O 1
ATOM 808 N N . ASP A 1 104 ? -6.080 -23.155 35.539 1.00 76.69 104 ASP A N 1
ATOM 809 C CA . ASP A 1 104 ? -6.935 -24.288 35.171 1.00 76.69 104 ASP A CA 1
ATOM 810 C C . ASP A 1 104 ? -7.465 -24.071 33.753 1.00 76.69 104 ASP A C 1
ATOM 812 O O . ASP A 1 104 ? -8.233 -23.137 33.494 1.00 76.69 104 ASP A O 1
ATOM 816 N N . GLU A 1 105 ? -7.012 -24.913 32.828 1.00 81.81 105 GLU A N 1
ATOM 817 C CA . GLU A 1 105 ? -7.338 -24.760 31.419 1.00 81.81 105 GLU A CA 1
ATOM 818 C C . GLU A 1 105 ? -8.826 -25.004 31.177 1.00 81.81 105 GLU A C 1
ATOM 820 O O . GLU A 1 105 ? -9.396 -26.016 31.587 1.00 81.81 105 GLU A O 1
ATOM 825 N N . MET A 1 106 ? -9.444 -24.066 30.464 1.00 89.31 106 MET A N 1
ATOM 826 C CA . MET A 1 106 ? -10.773 -24.228 29.897 1.00 89.31 106 MET A CA 1
ATOM 827 C C . MET A 1 106 ? -10.731 -23.940 28.398 1.00 89.31 106 MET A C 1
ATOM 829 O O . MET A 1 106 ? -9.922 -23.136 27.912 1.00 89.31 106 MET A O 1
ATOM 833 N N . ASP A 1 107 ? -11.608 -24.631 27.678 1.00 89.50 107 ASP A N 1
ATOM 834 C CA . ASP A 1 107 ? -11.863 -24.429 26.258 1.00 89.50 107 ASP A CA 1
ATOM 835 C C . ASP A 1 107 ? -13.362 -24.634 25.994 1.00 89.50 107 ASP A C 1
ATOM 837 O O . ASP A 1 107 ? -13.804 -25.665 25.491 1.00 89.50 107 ASP A O 1
ATOM 841 N N . GLU A 1 108 ? -14.166 -23.679 26.467 1.00 94.56 108 GLU A N 1
ATOM 842 C CA . GLU A 1 108 ? -15.626 -23.754 26.391 1.00 94.56 108 GLU A CA 1
ATOM 843 C C . GLU A 1 108 ? -16.208 -22.540 25.678 1.00 94.56 108 GLU A C 1
ATOM 845 O O . GLU A 1 108 ? -15.980 -21.400 26.088 1.00 94.56 108 GLU A O 1
ATOM 850 N N . TRP A 1 109 ? -17.039 -22.777 24.667 1.00 96.62 109 TRP A N 1
ATOM 851 C CA . TRP A 1 109 ? -17.787 -21.718 24.002 1.00 96.62 109 TRP A CA 1
ATOM 852 C C . TRP A 1 109 ? -19.140 -21.504 24.667 1.00 96.62 109 TRP A C 1
ATOM 854 O O . TRP A 1 109 ? -19.827 -22.450 25.053 1.00 96.62 109 TRP A O 1
ATOM 864 N N . ARG A 1 110 ? -19.523 -20.238 24.816 1.00 97.00 110 ARG A N 1
ATOM 865 C CA . ARG A 1 110 ? -20.746 -19.806 25.499 1.00 97.00 110 ARG A CA 1
ATOM 866 C C . ARG A 1 110 ? -21.390 -18.675 24.705 1.00 97.00 110 ARG A C 1
ATOM 868 O O . ARG A 1 110 ? -20.692 -17.910 24.040 1.00 97.00 110 ARG A O 1
ATOM 875 N N . VAL A 1 111 ? -22.710 -18.559 24.791 1.00 96.50 111 VAL A N 1
ATOM 876 C CA . VAL A 1 111 ? -23.467 -17.432 24.238 1.00 96.50 111 VAL A CA 1
ATOM 877 C C . VAL A 1 111 ? -23.821 -16.483 25.372 1.00 96.50 111 VAL A C 1
ATOM 879 O O . VAL A 1 111 ? -24.183 -16.915 26.465 1.00 96.50 111 VAL A O 1
ATOM 882 N N . VAL A 1 112 ? -23.701 -15.189 25.120 1.00 97.19 112 VAL A N 1
ATOM 883 C CA . VAL A 1 112 ? -24.099 -14.147 26.064 1.00 97.19 112 VAL A CA 1
ATOM 884 C C . VAL A 1 112 ? -25.625 -14.040 26.054 1.00 97.19 112 VAL A C 1
ATOM 886 O O . VAL A 1 112 ? -26.224 -13.816 25.008 1.00 97.19 112 VAL A O 1
ATOM 889 N N . GLU A 1 113 ? -26.265 -14.214 27.206 1.00 96.94 113 GLU A N 1
ATOM 890 C CA . GLU A 1 113 ? -27.730 -14.192 27.358 1.00 96.94 113 GLU A CA 1
ATOM 891 C C . GLU A 1 113 ? -28.259 -12.824 27.801 1.00 96.94 113 GLU A C 1
ATOM 893 O O . GLU A 1 113 ? -29.438 -12.530 27.647 1.00 96.94 113 GLU A O 1
ATOM 898 N N . LYS A 1 114 ? -27.396 -11.973 28.363 1.00 94.94 114 LYS A N 1
ATOM 899 C CA . LYS A 1 114 ? -27.730 -10.599 28.756 1.00 94.94 114 LYS A CA 1
ATOM 900 C C . LYS A 1 114 ? -26.495 -9.713 28.665 1.00 94.94 114 LYS A C 1
ATOM 902 O O . LYS A 1 114 ? -25.377 -10.206 28.786 1.00 94.94 114 LYS A O 1
ATOM 907 N N . LEU A 1 115 ? -26.706 -8.408 28.500 1.00 95.31 115 LEU A N 1
ATOM 908 C CA . LEU A 1 115 ? -25.623 -7.424 28.495 1.00 95.31 115 LEU A CA 1
ATOM 909 C C . LEU A 1 115 ? -24.736 -7.585 29.740 1.00 95.31 115 LEU A C 1
ATOM 911 O O . LEU A 1 115 ? -25.224 -7.469 30.862 1.00 95.31 115 LEU A O 1
ATOM 915 N N . GLU A 1 116 ? -23.439 -7.793 29.530 1.00 95.19 116 GLU A N 1
ATOM 916 C CA . GLU A 1 116 ? -22.482 -8.025 30.614 1.00 95.19 116 GLU A CA 1
ATOM 917 C C . GLU A 1 116 ? -21.149 -7.323 30.348 1.00 95.19 116 GLU A C 1
ATOM 919 O O . GLU A 1 116 ? -20.716 -7.172 29.203 1.00 95.19 116 GLU A O 1
ATOM 924 N N . ALA A 1 117 ? -20.482 -6.865 31.407 1.00 94.69 117 ALA A N 1
ATOM 925 C CA . ALA A 1 117 ? -19.176 -6.233 31.280 1.00 94.69 117 ALA A CA 1
ATOM 926 C C . ALA A 1 117 ? -18.084 -7.293 31.082 1.00 94.69 117 ALA A C 1
ATOM 928 O O . ALA A 1 117 ? -17.984 -8.247 31.848 1.00 94.69 117 ALA A O 1
ATOM 929 N N . LEU A 1 118 ? -17.191 -7.069 30.118 1.00 96.25 118 LEU A N 1
ATOM 930 C CA . LEU A 1 118 ? -15.918 -7.779 30.059 1.00 96.25 118 LEU A CA 1
ATOM 931 C C . LEU A 1 118 ? -14.851 -6.911 30.733 1.00 96.25 118 LEU A C 1
ATOM 933 O O . LEU A 1 118 ? -14.474 -5.844 30.228 1.00 96.25 118 LEU A O 1
ATOM 937 N N . ARG A 1 119 ? -14.394 -7.352 31.905 1.00 96.50 119 ARG A N 1
ATOM 938 C CA . ARG A 1 119 ? -13.506 -6.579 32.774 1.00 96.50 119 ARG A CA 1
ATOM 939 C C . ARG A 1 119 ? -12.058 -6.606 32.298 1.00 96.50 119 ARG A C 1
ATOM 941 O O . ARG A 1 119 ? -11.585 -7.623 31.796 1.00 96.50 119 ARG A O 1
ATOM 948 N N . CYS A 1 120 ? -11.356 -5.486 32.461 1.00 95.44 120 CYS A N 1
ATOM 949 C CA . CYS A 1 120 ? -9.938 -5.364 32.117 1.00 95.44 120 CYS A CA 1
ATOM 950 C C . CYS A 1 120 ? -9.023 -6.118 33.068 1.00 95.44 120 CYS A C 1
ATOM 952 O O . CYS A 1 120 ? -7.959 -6.551 32.643 1.00 95.44 120 CYS A O 1
ATOM 954 N N . GLY A 1 121 ? -9.426 -6.229 34.329 1.00 94.94 121 GLY A N 1
ATOM 955 C CA . GLY A 1 121 ? -8.752 -6.998 35.355 1.00 94.94 121 GLY A CA 1
ATOM 956 C C . GLY A 1 121 ? -9.746 -7.868 36.127 1.00 94.94 121 GLY A C 1
ATOM 957 O O . GLY A 1 121 ? -10.961 -7.675 36.013 1.00 94.94 121 GLY A O 1
ATOM 958 N N . PRO A 1 122 ? -9.244 -8.814 36.929 1.00 94.25 122 PRO A N 1
ATOM 959 C CA . PRO A 1 122 ? -10.036 -9.760 37.710 1.00 94.25 122 PRO A CA 1
ATOM 960 C C . PRO A 1 122 ? -10.654 -9.116 38.961 1.00 94.25 122 PRO A C 1
ATOM 962 O O . PRO A 1 122 ? -10.505 -9.597 40.081 1.00 94.25 122 PRO A O 1
ATOM 965 N N . TYR A 1 123 ? -11.372 -8.016 38.764 1.00 93.38 123 TYR A N 1
ATOM 966 C CA . TYR A 1 123 ? -12.126 -7.306 39.785 1.00 93.38 123 TYR A CA 1
ATOM 967 C C . TYR A 1 123 ? -13.530 -7.032 39.258 1.00 93.38 123 TYR A C 1
ATOM 969 O O . TYR A 1 123 ? -13.697 -6.512 38.157 1.00 93.38 123 TYR A O 1
ATOM 977 N N . ASP A 1 124 ? -14.543 -7.388 40.041 1.00 89.44 124 ASP A N 1
ATOM 978 C CA . ASP A 1 124 ? -15.942 -7.271 39.622 1.00 89.44 124 ASP A CA 1
ATOM 979 C C . ASP A 1 124 ? -16.518 -5.848 39.783 1.00 89.44 124 ASP A C 1
ATOM 981 O O . ASP A 1 124 ? -17.590 -5.527 39.269 1.00 89.44 124 ASP A O 1
ATOM 985 N N . GLY A 1 125 ? -15.785 -4.959 40.459 1.00 91.50 125 GLY A N 1
ATOM 986 C CA . GLY A 1 125 ? -16.126 -3.543 40.565 1.00 91.50 125 GLY A CA 1
ATOM 987 C C . GLY A 1 125 ? -15.539 -2.687 39.438 1.00 91.50 125 GLY A C 1
ATOM 988 O O . GLY A 1 125 ? -14.758 -3.143 38.598 1.00 91.50 125 GLY A O 1
ATOM 989 N N . GLY A 1 126 ? -15.923 -1.410 39.432 1.00 94.00 126 GLY A N 1
ATOM 990 C CA . GLY A 1 126 ? -15.323 -0.408 38.551 1.00 94.00 126 GLY A CA 1
ATOM 991 C C . GLY A 1 126 ? -14.035 0.175 39.131 1.00 94.00 126 GLY A C 1
ATOM 992 O O . GLY A 1 126 ? -13.891 0.253 40.352 1.00 94.00 126 GLY A O 1
ATOM 993 N N . LEU A 1 127 ? -13.122 0.597 38.255 1.00 95.88 127 LEU A N 1
ATOM 994 C CA . LEU A 1 127 ? -11.889 1.303 38.629 1.00 95.88 127 LEU A CA 1
ATOM 995 C C . LEU A 1 127 ? -11.876 2.690 37.987 1.00 95.88 127 LEU A C 1
ATOM 997 O O . LEU A 1 127 ? -12.088 2.814 36.784 1.00 95.88 127 LEU A O 1
ATOM 1001 N N . PHE A 1 128 ? -11.593 3.733 38.762 1.00 96.31 128 PHE A N 1
ATOM 1002 C CA . PHE A 1 128 ? -11.740 5.125 38.334 1.00 96.31 128 PHE A CA 1
ATOM 1003 C C . PHE A 1 128 ? -10.502 5.952 38.673 1.00 96.31 128 PHE A C 1
ATOM 1005 O O . PHE A 1 128 ? -9.852 5.731 39.688 1.00 96.31 128 PHE A O 1
ATOM 1012 N N . THR A 1 129 ? -10.187 6.932 37.830 1.00 95.12 129 THR A N 1
ATOM 1013 C CA . THR A 1 129 ? -9.176 7.960 38.124 1.00 95.12 129 THR A CA 1
ATOM 1014 C C . THR A 1 129 ? -9.809 9.101 38.919 1.00 95.12 129 THR A C 1
ATOM 1016 O O . THR A 1 129 ? -10.999 9.347 38.755 1.00 95.12 129 THR A O 1
ATOM 1019 N N . ALA A 1 130 ? -9.036 9.824 39.734 1.00 90.06 130 ALA A N 1
ATOM 1020 C CA . ALA A 1 130 ? -9.518 11.032 40.409 1.00 90.06 130 ALA A CA 1
ATOM 1021 C C . ALA A 1 130 ? -9.438 12.274 39.482 1.00 90.06 130 ALA A C 1
ATOM 1023 O O . ALA A 1 130 ? -8.426 12.435 38.795 1.00 90.06 130 ALA A O 1
ATOM 1024 N N . PRO A 1 131 ? -10.444 13.175 39.475 1.00 90.88 131 PRO A N 1
ATOM 1025 C CA . PRO A 1 131 ? -11.731 13.058 40.166 1.00 90.88 131 PRO A CA 1
ATOM 1026 C C . PRO A 1 131 ? -12.608 11.951 39.563 1.00 90.88 131 PRO A C 1
ATOM 1028 O O . PRO A 1 131 ? -12.549 11.698 38.362 1.00 90.88 131 PRO A O 1
ATOM 1031 N N . ILE A 1 132 ? -13.417 11.303 40.410 1.00 93.06 132 ILE A N 1
ATOM 1032 C CA . ILE A 1 132 ? -14.257 10.170 40.005 1.00 93.06 132 ILE A CA 1
ATOM 1033 C C . ILE A 1 132 ? -15.317 10.637 39.015 1.00 93.06 132 ILE A C 1
ATOM 1035 O O . ILE A 1 132 ? -16.182 11.443 39.355 1.00 93.06 132 ILE A O 1
ATOM 1039 N N . ASP A 1 133 ? -15.266 10.063 37.818 1.00 90.94 133 ASP A N 1
ATOM 1040 C CA . ASP A 1 133 ? -16.311 10.181 36.814 1.00 90.94 133 ASP A CA 1
ATOM 1041 C C . ASP A 1 133 ? -16.919 8.788 36.560 1.00 90.94 133 ASP A C 1
ATOM 1043 O O . ASP A 1 133 ? -16.242 7.915 36.002 1.00 90.94 133 ASP A O 1
ATOM 1047 N N . PRO A 1 134 ? -18.178 8.544 36.977 1.00 89.88 134 PRO A N 1
ATOM 1048 C CA . PRO A 1 134 ? -18.822 7.239 36.852 1.00 89.88 134 PRO A CA 1
ATOM 1049 C C . PRO A 1 134 ? -19.079 6.824 35.396 1.00 89.88 134 PRO A C 1
ATOM 1051 O O . PRO A 1 134 ? -19.452 5.673 35.150 1.00 89.88 134 PRO A O 1
ATOM 1054 N N . ASP A 1 135 ? -18.912 7.721 34.423 1.00 89.12 135 ASP A N 1
ATOM 1055 C CA . ASP A 1 135 ? -19.023 7.392 33.002 1.00 89.12 135 ASP A CA 1
ATOM 1056 C C . ASP A 1 135 ? -17.777 6.691 32.461 1.00 89.12 135 ASP A C 1
ATOM 1058 O O . ASP A 1 135 ? -17.877 5.976 31.466 1.00 89.12 135 ASP A O 1
ATOM 1062 N N . PHE A 1 136 ? -16.634 6.792 33.147 1.00 91.56 136 PHE A N 1
ATOM 1063 C CA . PHE A 1 136 ? -15.347 6.280 32.671 1.00 91.56 136 PHE A CA 1
ATOM 1064 C C . PHE A 1 136 ? -14.763 5.194 33.584 1.00 91.56 136 PHE A C 1
ATOM 1066 O O . PHE A 1 136 ? -13.664 5.335 34.126 1.00 91.56 136 PHE A O 1
ATOM 1073 N N . ASP A 1 137 ? -15.478 4.073 33.707 1.00 95.19 137 ASP A N 1
ATOM 1074 C CA . ASP A 1 137 ? -14.968 2.860 34.361 1.00 95.19 137 ASP A CA 1
ATOM 1075 C C . ASP A 1 137 ? -13.776 2.282 33.574 1.00 95.19 137 ASP A C 1
ATOM 1077 O O . ASP A 1 137 ? -13.929 1.662 32.517 1.00 95.19 137 ASP A O 1
ATOM 1081 N N . ARG A 1 138 ? -12.562 2.468 34.103 1.00 94.69 138 ARG A N 1
ATOM 1082 C CA . ARG A 1 138 ? -11.296 1.983 33.530 1.00 94.69 138 ARG A CA 1
ATOM 1083 C C . ARG A 1 138 ? -11.169 0.466 33.578 1.00 94.69 138 ARG A C 1
ATOM 1085 O O . ARG A 1 138 ? -10.335 -0.079 32.863 1.00 94.69 138 ARG A O 1
ATOM 1092 N N . ASN A 1 139 ? -11.983 -0.212 34.387 1.00 95.75 139 ASN A N 1
ATOM 1093 C CA . ASN A 1 139 ? -12.033 -1.665 34.430 1.00 95.75 139 ASN A CA 1
ATOM 1094 C C . ASN A 1 139 ? -13.047 -2.252 33.439 1.00 95.75 139 ASN A C 1
ATOM 1096 O O . ASN A 1 139 ? -13.149 -3.469 33.327 1.00 95.75 139 ASN A O 1
ATOM 1100 N N . ARG A 1 140 ? -13.802 -1.436 32.697 1.00 95.19 140 ARG A N 1
ATOM 1101 C CA . ARG A 1 140 ? -14.678 -1.906 31.618 1.00 95.19 140 ARG A CA 1
ATOM 1102 C C . ARG A 1 140 ? -13.925 -1.889 30.290 1.00 95.19 140 ARG A C 1
ATOM 1104 O O . ARG A 1 140 ? -13.908 -0.885 29.583 1.00 95.19 140 ARG A O 1
ATOM 1111 N N . CYS A 1 141 ? -13.317 -3.017 29.941 1.00 91.19 141 CYS A N 1
ATOM 1112 C CA . CYS A 1 141 ? -12.553 -3.148 28.698 1.00 91.19 141 CYS A CA 1
ATOM 1113 C C . CYS A 1 141 ? -13.454 -3.232 27.470 1.00 91.19 141 CYS A C 1
ATOM 1115 O O . CYS A 1 141 ? -13.160 -2.664 26.419 1.00 91.19 141 CYS A O 1
ATOM 1117 N N . SER A 1 142 ? -14.563 -3.948 27.614 1.00 95.25 142 SER A N 1
ATOM 1118 C CA . SER A 1 142 ? -15.663 -3.961 26.664 1.00 95.25 142 SER A CA 1
ATOM 1119 C C . SER A 1 142 ? -16.940 -4.358 27.398 1.00 95.25 142 SER A C 1
ATOM 1121 O O . SER A 1 142 ? -16.928 -4.660 28.592 1.00 95.25 142 SER A O 1
ATOM 1123 N N . SER A 1 143 ? -18.042 -4.386 26.669 1.00 94.56 143 SER A N 1
ATOM 1124 C CA . SER A 1 143 ? -19.260 -5.067 27.078 1.00 94.56 143 SER A CA 1
ATOM 1125 C C . SER A 1 143 ? -19.596 -6.104 26.015 1.00 94.56 143 SER A C 1
ATOM 1127 O O . SER A 1 143 ? -19.158 -5.979 24.864 1.00 94.56 143 SER A O 1
ATOM 1129 N N . MET A 1 144 ? -20.287 -7.149 26.441 1.00 95.25 144 MET A N 1
ATOM 1130 C CA . MET A 1 144 ? -20.725 -8.256 25.611 1.00 95.25 144 MET A CA 1
ATOM 1131 C C . MET A 1 144 ? -22.243 -8.190 25.525 1.00 95.25 144 MET A C 1
ATOM 1133 O O . MET A 1 144 ? -22.915 -8.051 26.550 1.00 95.25 144 MET A O 1
ATOM 1137 N N . ARG A 1 145 ? -22.768 -8.199 24.306 1.00 94.88 145 ARG A N 1
ATOM 1138 C CA . ARG A 1 145 ? -24.191 -8.057 24.004 1.00 94.88 145 ARG A CA 1
ATOM 1139 C C . ARG A 1 145 ? -24.839 -9.427 23.870 1.00 94.88 145 ARG A C 1
ATOM 1141 O O . ARG A 1 145 ? -24.184 -10.409 23.537 1.00 94.88 145 ARG A O 1
ATOM 1148 N N . GLU A 1 146 ? -26.140 -9.471 24.121 1.00 95.50 146 GLU A N 1
ATOM 1149 C CA . GLU A 1 146 ? -26.938 -10.682 23.956 1.00 95.50 146 GLU A CA 1
ATOM 1150 C C . GLU A 1 146 ? -26.749 -11.291 22.555 1.00 95.50 146 GLU A C 1
ATOM 1152 O O . GLU A 1 146 ? -26.726 -10.583 21.548 1.00 95.50 146 GLU A O 1
ATOM 1157 N N . GLY A 1 147 ? -26.570 -12.610 22.502 1.00 93.56 147 GLY A N 1
ATOM 1158 C CA . GLY A 1 147 ? -26.317 -13.371 21.282 1.00 93.56 147 GLY A CA 1
ATOM 1159 C C . GLY A 1 147 ? -24.846 -13.456 20.864 1.00 93.56 147 GLY A C 1
ATOM 1160 O O . GLY A 1 147 ? -24.518 -14.301 20.027 1.00 93.56 147 GLY A O 1
ATOM 1161 N N . GLU A 1 148 ? -23.949 -12.651 21.442 1.00 94.75 148 GLU A N 1
ATOM 1162 C CA . GLU A 1 148 ? -22.523 -12.724 21.121 1.00 94.75 148 GLU A CA 1
ATOM 1163 C C . GLU A 1 148 ? -21.891 -14.026 21.622 1.00 94.75 148 GLU A C 1
ATOM 1165 O O . GLU A 1 148 ? -22.225 -14.559 22.684 1.00 94.75 148 GLU A O 1
ATOM 1170 N N . LEU A 1 149 ? -20.949 -14.534 20.828 1.00 95.25 149 LEU A N 1
ATOM 1171 C CA . LEU A 1 149 ? -20.185 -15.728 21.145 1.00 95.25 149 LEU A CA 1
ATOM 1172 C C . LEU A 1 149 ? -18.914 -15.364 21.910 1.00 95.25 149 LEU A C 1
ATOM 1174 O O . LEU A 1 149 ? -18.170 -14.466 21.508 1.00 95.25 149 LEU A O 1
ATOM 1178 N N . ILE A 1 150 ? -18.627 -16.126 22.961 1.00 96.12 150 ILE A N 1
ATOM 1179 C CA . ILE A 1 150 ? -17.391 -16.013 23.730 1.00 96.12 150 ILE A CA 1
ATOM 1180 C C . ILE A 1 150 ? -16.774 -17.382 23.981 1.00 96.12 150 ILE A C 1
ATOM 1182 O O . ILE A 1 150 ? -17.444 -18.411 23.892 1.00 96.12 150 ILE A O 1
ATOM 1186 N N . GLN A 1 151 ? -15.500 -17.379 24.350 1.00 96.31 151 GLN A N 1
ATOM 1187 C CA . GLN A 1 151 ? -14.772 -18.563 24.776 1.00 96.31 151 GLN A CA 1
ATOM 1188 C C . GLN A 1 151 ? -14.199 -18.340 26.172 1.00 96.31 151 GLN A C 1
ATOM 1190 O O . GLN A 1 151 ? -13.463 -17.377 26.401 1.00 96.31 151 GLN A O 1
ATOM 1195 N N . LEU A 1 152 ? -14.533 -19.230 27.101 1.00 96.00 152 LEU A N 1
ATOM 1196 C CA . LEU A 1 152 ? -13.934 -19.278 28.426 1.00 96.00 152 LEU A CA 1
ATOM 1197 C C . LEU A 1 152 ? -12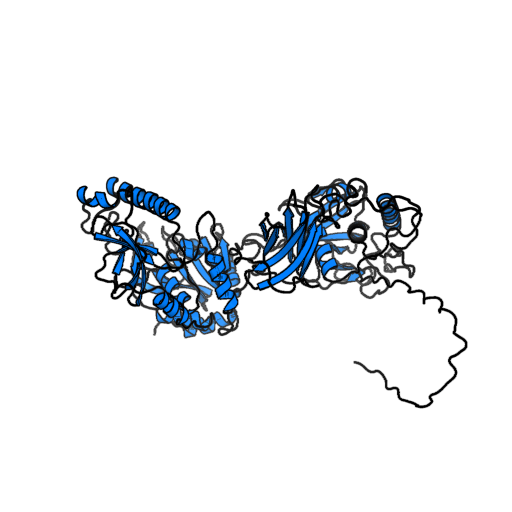.598 -20.007 28.333 1.00 96.00 152 LEU A C 1
ATOM 1199 O O . LEU A 1 152 ? -12.523 -21.132 27.842 1.00 96.00 152 LEU A O 1
ATOM 1203 N N . LEU A 1 153 ? -11.549 -19.337 28.798 1.00 94.75 153 LEU A N 1
ATOM 1204 C CA . LEU A 1 153 ? -10.165 -19.790 28.696 1.00 94.75 153 LEU A CA 1
ATOM 1205 C C . LEU A 1 153 ? -9.638 -20.368 30.002 1.00 94.75 153 LEU A C 1
ATOM 1207 O O . LEU A 1 153 ? -8.698 -21.167 29.964 1.00 94.75 153 LEU A O 1
ATOM 1211 N N . ALA A 1 154 ? -10.196 -19.914 31.129 1.00 93.81 154 ALA A N 1
ATOM 1212 C CA . ALA A 1 154 ? -9.816 -20.356 32.459 1.00 93.81 154 ALA A CA 1
ATOM 1213 C C . ALA A 1 154 ? -10.779 -19.909 33.558 1.00 93.81 154 ALA A C 1
ATOM 1215 O O . ALA A 1 154 ? -11.443 -18.874 33.441 1.00 93.81 154 ALA A O 1
ATOM 1216 N N . ARG A 1 155 ? -10.746 -20.625 34.683 1.00 92.12 155 ARG A N 1
ATOM 1217 C CA . ARG A 1 155 ? -11.360 -20.195 35.942 1.00 92.12 155 ARG A CA 1
ATOM 1218 C C . ARG A 1 155 ? -10.377 -19.368 36.772 1.00 92.12 155 ARG A C 1
ATOM 1220 O O . ARG A 1 155 ? -9.194 -19.687 36.839 1.00 92.12 155 ARG A O 1
ATOM 1227 N N . TRP A 1 156 ? -10.869 -18.314 37.418 1.00 91.94 156 TRP A N 1
ATOM 1228 C CA . TRP A 1 156 ? -10.071 -17.404 38.241 1.00 91.94 156 TRP A CA 1
ATOM 1229 C C . TRP A 1 156 ? -10.353 -17.589 39.746 1.00 91.94 156 TRP A C 1
ATOM 1231 O O . TRP A 1 156 ? -11.483 -17.940 40.106 1.00 91.94 156 TRP A O 1
ATOM 1241 N N . PRO A 1 157 ? -9.385 -17.332 40.656 1.00 88.56 157 PRO A N 1
ATOM 1242 C CA . PRO A 1 157 ? -9.540 -17.604 42.093 1.00 88.56 157 PRO A CA 1
ATOM 1243 C C . PRO A 1 157 ? -10.734 -16.926 42.779 1.00 88.56 157 PRO A C 1
ATOM 1245 O O . PRO A 1 157 ? -11.279 -17.456 43.743 1.00 88.56 157 PRO A O 1
ATOM 1248 N N . ASN A 1 158 ? -11.176 -15.772 42.276 1.00 89.12 158 ASN A N 1
ATOM 1249 C CA . ASN A 1 158 ? -12.322 -15.026 42.808 1.00 89.12 158 ASN A CA 1
ATOM 1250 C C . ASN A 1 158 ? -13.681 -15.472 42.224 1.00 89.12 158 ASN A C 1
ATOM 1252 O O . ASN A 1 158 ? -14.691 -14.803 42.436 1.00 89.12 158 ASN A O 1
ATOM 1256 N N . GLY A 1 159 ? -13.714 -16.576 41.470 1.00 90.12 159 GLY A N 1
ATOM 1257 C CA . GLY A 1 159 ? -14.923 -17.116 40.847 1.00 90.12 159 GLY A CA 1
ATOM 1258 C C . GLY A 1 159 ? -15.292 -16.490 39.500 1.00 90.12 159 GLY A C 1
ATOM 1259 O O . GLY A 1 159 ? -16.270 -16.924 38.896 1.00 90.12 159 GLY A O 1
ATOM 1260 N N . MET A 1 160 ? -14.523 -15.513 39.010 1.00 94.00 160 MET A N 1
ATOM 1261 C CA . MET A 1 160 ? -14.639 -15.034 37.631 1.00 94.00 160 MET A CA 1
ATOM 1262 C C . MET A 1 160 ? -14.017 -16.038 36.651 1.00 94.00 160 MET A C 1
ATOM 1264 O O . MET A 1 160 ? -13.268 -16.935 37.040 1.00 94.00 160 MET A O 1
ATOM 1268 N N . TYR A 1 161 ? -14.288 -15.855 35.366 1.00 95.19 161 TYR A N 1
ATOM 1269 C CA . TYR A 1 161 ? -13.664 -16.583 34.270 1.00 95.19 161 TYR A CA 1
ATOM 1270 C C . TYR A 1 161 ? -12.845 -15.621 33.425 1.00 95.19 161 TYR A C 1
ATOM 1272 O O . TYR A 1 161 ? -13.310 -14.527 33.102 1.00 95.19 161 TYR A O 1
ATOM 1280 N N . LEU A 1 162 ? -11.646 -16.045 33.036 1.00 95.56 162 LEU A N 1
ATOM 1281 C CA . LEU A 1 162 ? -10.945 -15.421 31.927 1.00 95.56 162 LEU A CA 1
ATOM 1282 C C . LEU A 1 162 ? -11.660 -15.835 30.639 1.00 95.56 162 LEU A C 1
ATOM 1284 O O . LEU A 1 162 ? -11.807 -17.026 30.363 1.00 95.56 162 LEU A O 1
ATOM 1288 N N . ALA A 1 163 ? -12.087 -14.859 29.851 1.00 95.81 163 ALA A N 1
ATOM 1289 C CA . ALA A 1 163 ? -12.836 -15.063 28.625 1.00 95.81 163 ALA A CA 1
ATOM 1290 C C . ALA A 1 163 ? -12.269 -14.214 27.487 1.00 95.81 163 ALA A C 1
ATOM 1292 O O . ALA A 1 163 ? -11.773 -13.103 27.698 1.00 95.81 163 ALA A O 1
ATOM 1293 N N . ARG A 1 164 ? -12.396 -14.718 26.259 1.00 95.00 164 ARG A N 1
ATOM 1294 C CA . ARG A 1 164 ? -12.185 -13.927 25.046 1.00 95.00 164 ARG A CA 1
ATOM 1295 C C . ARG A 1 164 ? -13.441 -13.889 24.183 1.00 95.00 164 ARG A C 1
ATOM 1297 O O . ARG A 1 164 ? -14.124 -14.890 23.990 1.00 95.00 164 ARG A O 1
ATOM 1304 N N . THR A 1 165 ? -13.708 -12.707 23.658 1.00 95.06 165 THR A N 1
ATOM 1305 C CA . THR A 1 165 ? -14.562 -12.451 22.492 1.00 95.06 165 THR A CA 1
ATOM 1306 C C . THR A 1 165 ? -13.653 -12.389 21.256 1.00 95.06 165 THR A C 1
ATOM 1308 O O . THR A 1 165 ? -12.426 -12.355 21.416 1.00 95.06 165 THR A O 1
ATOM 1311 N N . PRO A 1 166 ? -14.191 -12.291 20.029 1.00 93.12 166 PRO A N 1
ATOM 1312 C CA . PRO A 1 166 ? -13.354 -12.039 18.860 1.00 93.12 166 PRO A CA 1
ATOM 1313 C C . PRO A 1 166 ? -12.529 -10.745 18.982 1.00 93.12 166 PRO A C 1
ATOM 1315 O O . PRO A 1 166 ? -11.437 -10.642 18.447 1.00 93.12 166 PRO A O 1
ATOM 1318 N N . TYR A 1 167 ? -12.990 -9.736 19.719 1.00 92.94 167 TYR A N 1
ATOM 1319 C CA . TYR A 1 167 ? -12.361 -8.409 19.719 1.00 92.94 167 TYR A CA 1
ATOM 1320 C C . TYR A 1 167 ? -11.707 -8.007 21.050 1.00 92.94 167 TYR A C 1
ATOM 1322 O O . TYR A 1 167 ? -11.026 -6.984 21.102 1.00 92.94 167 TYR A O 1
ATOM 1330 N N . ALA A 1 168 ? -11.906 -8.763 22.130 1.00 93.69 168 ALA A N 1
ATOM 1331 C CA . ALA A 1 168 ? -11.402 -8.426 23.460 1.00 93.69 168 ALA A CA 1
ATOM 1332 C C . ALA A 1 168 ? -11.182 -9.659 24.347 1.00 93.69 168 ALA A C 1
ATOM 1334 O O . ALA A 1 168 ? -11.991 -10.585 24.355 1.00 93.69 168 ALA A O 1
ATOM 1335 N N . LEU A 1 169 ? -10.126 -9.600 25.160 1.00 94.25 169 LEU A N 1
ATOM 1336 C CA . LEU A 1 169 ? -9.808 -10.522 26.252 1.00 94.25 169 LEU A CA 1
ATOM 1337 C C . LEU A 1 169 ? -10.093 -9.833 27.595 1.00 94.25 169 LEU A C 1
ATOM 1339 O O . LEU A 1 169 ? -9.728 -8.663 27.766 1.00 94.25 169 LEU A O 1
ATOM 1343 N N . GLY A 1 170 ? -10.679 -10.540 28.559 1.00 95.62 170 GLY A N 1
ATOM 1344 C CA . GLY A 1 170 ? -10.916 -10.008 29.902 1.00 95.62 170 GLY A CA 1
ATOM 1345 C C . GLY A 1 170 ? -11.579 -10.997 30.856 1.00 95.62 170 GLY A C 1
ATOM 1346 O O . GLY A 1 170 ? -11.606 -12.195 30.591 1.00 95.62 170 GLY A O 1
ATOM 1347 N N . TRP A 1 171 ? -12.116 -10.492 31.966 1.00 96.25 171 TRP A N 1
ATOM 1348 C CA . TRP A 1 171 ? -12.756 -11.303 33.004 1.00 96.25 171 TRP A CA 1
ATOM 1349 C C . TRP A 1 171 ? -14.261 -11.064 33.061 1.00 96.25 171 TRP A C 1
ATOM 1351 O O . TRP A 1 171 ? -14.722 -9.930 32.953 1.00 96.25 171 TRP A O 1
ATOM 1361 N N . VAL A 1 172 ? -15.026 -12.132 33.261 1.00 96.38 172 VAL A N 1
ATOM 1362 C CA . VAL A 1 172 ? -16.491 -12.095 33.346 1.00 96.38 172 VAL A CA 1
ATOM 1363 C C . VAL A 1 172 ? -16.984 -13.075 34.407 1.00 96.38 172 VAL A C 1
ATOM 1365 O O . VAL A 1 172 ? -16.311 -14.059 34.714 1.00 96.38 172 VAL A O 1
ATOM 1368 N N . ARG A 1 173 ? -18.167 -12.839 34.969 1.00 93.12 173 ARG A N 1
ATOM 1369 C CA . ARG A 1 173 ? -18.904 -13.866 35.705 1.00 93.12 173 ARG A CA 1
ATOM 1370 C C . ARG A 1 173 ? -19.808 -14.701 34.785 1.00 93.12 173 ARG A C 1
ATOM 1372 O O . ARG A 1 173 ? -20.077 -14.331 33.646 1.00 93.12 173 ARG A O 1
ATOM 1379 N N . SER A 1 174 ? -20.274 -15.849 35.273 1.00 89.00 174 SER A N 1
ATOM 1380 C CA . SER A 1 174 ? -21.045 -16.806 34.469 1.00 89.00 174 SER A CA 1
ATOM 1381 C C . SER A 1 174 ? -22.554 -16.561 34.429 1.00 89.00 174 SER A C 1
ATOM 1383 O O . SER A 1 174 ? -23.232 -17.199 33.635 1.00 89.00 174 SER A O 1
ATOM 1385 N N . GLU A 1 175 ? -23.118 -15.670 35.249 1.00 92.12 175 GLU A N 1
ATOM 1386 C CA . GLU A 1 175 ? -24.578 -15.492 35.372 1.00 92.12 175 GLU A CA 1
ATOM 1387 C C . GLU A 1 175 ? -25.221 -14.800 34.161 1.00 92.12 175 GLU A C 1
ATOM 1389 O O . GLU A 1 175 ? -26.441 -14.626 34.122 1.00 92.12 175 GLU A O 1
ATOM 1394 N N . ALA A 1 176 ? -24.408 -14.332 33.216 1.00 92.81 176 ALA A N 1
ATOM 1395 C CA . ALA A 1 176 ? -24.837 -13.751 31.949 1.00 92.81 176 ALA A CA 1
ATOM 1396 C C . ALA A 1 176 ? -24.627 -14.688 30.752 1.00 92.81 176 ALA A C 1
ATOM 1398 O O . ALA A 1 176 ? -24.831 -14.269 29.615 1.00 92.81 176 ALA A O 1
ATOM 1399 N N . LEU A 1 177 ? -24.148 -15.911 30.989 1.00 96.44 177 LEU A N 1
ATOM 1400 C CA . LEU A 1 177 ? -23.672 -16.818 29.954 1.00 96.44 177 LEU A CA 1
ATOM 1401 C C . LEU A 1 177 ? -24.520 -18.087 29.913 1.00 96.44 177 LEU A C 1
ATOM 1403 O O . LEU A 1 177 ? -24.861 -18.649 30.953 1.00 96.44 177 LEU A O 1
ATOM 1407 N N . SER A 1 178 ? -24.768 -18.580 28.703 1.00 96.44 178 SER A N 1
ATOM 1408 C CA . SER A 1 178 ? -25.483 -19.830 28.463 1.00 96.44 178 SER A CA 1
ATOM 1409 C C . SER A 1 178 ? -24.741 -21.050 29.012 1.00 96.44 178 SER A C 1
ATOM 1411 O O . SER A 1 178 ? -23.597 -20.979 29.466 1.00 96.44 178 SER A O 1
ATOM 1413 N N . SER A 1 179 ? -25.346 -22.232 28.884 1.00 95.00 179 SER A N 1
ATOM 1414 C CA . SER A 1 179 ? -24.596 -23.497 28.946 1.00 95.00 179 SER A CA 1
ATOM 1415 C C . SER A 1 179 ? -23.536 -23.587 27.829 1.00 95.00 179 SER A C 1
ATOM 1417 O O . SER A 1 179 ? -23.595 -22.831 26.854 1.00 95.00 179 SER A O 1
ATOM 1419 N N . ALA A 1 180 ? -22.537 -24.462 27.995 1.00 95.81 180 ALA A N 1
ATOM 1420 C CA . ALA A 1 180 ? -21.493 -24.662 26.991 1.00 95.81 180 ALA A CA 1
ATOM 1421 C C . ALA A 1 180 ? -22.105 -25.171 25.683 1.00 95.81 180 ALA A C 1
ATOM 1423 O O . ALA A 1 180 ? -22.976 -26.042 25.703 1.00 95.81 180 ALA A O 1
ATOM 1424 N N . ILE A 1 181 ? -21.630 -24.636 24.563 1.00 95.69 181 ILE A N 1
ATOM 1425 C CA . ILE A 1 181 ? -21.978 -25.116 23.229 1.00 95.69 181 ILE A CA 1
ATOM 1426 C C . ILE A 1 181 ? -20.778 -25.818 22.600 1.00 95.69 181 ILE A C 1
ATOM 1428 O O . ILE A 1 181 ? -19.625 -25.506 22.906 1.00 95.69 181 ILE A O 1
ATOM 1432 N N . ASP A 1 182 ? -21.056 -26.778 21.725 1.00 94.25 182 ASP A N 1
ATOM 1433 C CA . ASP A 1 182 ? -20.011 -27.490 21.005 1.00 94.25 182 ASP A CA 1
ATOM 1434 C C . ASP A 1 182 ? -19.437 -26.664 19.843 1.00 94.25 182 ASP A C 1
ATOM 1436 O O . ASP A 1 182 ? -19.958 -25.625 19.422 1.00 94.25 182 ASP A O 1
ATOM 1440 N N . ARG A 1 183 ? -18.313 -27.154 19.321 1.00 92.50 183 ARG A N 1
ATOM 1441 C CA . ARG A 1 183 ? -17.605 -26.545 18.197 1.00 92.50 183 ARG A CA 1
ATOM 1442 C C . ARG A 1 183 ? -18.466 -26.479 16.929 1.00 92.50 183 ARG A C 1
ATOM 1444 O O . ARG A 1 183 ? -18.383 -25.501 16.193 1.00 92.50 183 ARG A O 1
ATOM 1451 N N . GLU A 1 184 ? -19.300 -27.488 16.678 1.00 92.38 184 GLU A N 1
ATOM 1452 C CA . GLU A 1 184 ? -20.170 -27.539 15.496 1.00 92.38 184 GLU A CA 1
ATOM 1453 C C . GLU A 1 184 ? -21.213 -26.412 15.527 1.00 92.38 184 GLU A C 1
ATOM 1455 O O . GLU A 1 184 ? -21.429 -25.730 14.523 1.00 92.38 184 GLU A O 1
ATOM 1460 N N . ALA A 1 185 ? -21.793 -26.130 16.695 1.00 92.88 185 ALA A N 1
ATOM 1461 C CA . ALA A 1 185 ? -22.710 -25.017 16.897 1.00 92.88 185 ALA A CA 1
ATOM 1462 C C . ALA A 1 185 ? -22.033 -23.654 16.678 1.00 92.88 185 ALA A C 1
ATOM 1464 O O . ALA A 1 185 ? -22.667 -22.731 16.155 1.00 92.88 185 ALA A O 1
ATOM 1465 N N . VAL A 1 186 ? -20.754 -23.517 17.045 1.00 91.62 186 VAL A N 1
ATOM 1466 C CA . VAL A 1 186 ? -19.949 -22.317 16.755 1.00 91.62 186 VAL A CA 1
ATOM 1467 C C . VAL A 1 186 ? -19.726 -22.160 15.251 1.00 91.62 186 VAL A C 1
ATOM 1469 O O . VAL A 1 186 ? -20.003 -21.099 14.688 1.00 91.62 186 VAL A O 1
ATOM 1472 N N . GLU A 1 187 ? -19.280 -23.220 14.578 1.00 91.06 187 GLU A N 1
ATOM 1473 C CA . GLU A 1 187 ? -19.041 -23.220 13.132 1.00 91.06 187 GLU A CA 1
ATOM 1474 C C . GLU A 1 187 ? -20.326 -22.939 12.341 1.00 91.06 187 GLU A C 1
ATOM 1476 O O . GLU A 1 187 ? -20.317 -22.152 11.391 1.00 91.06 187 GLU A O 1
ATOM 1481 N N . SER A 1 188 ? -21.454 -23.525 12.754 1.00 90.56 188 SER A N 1
ATOM 1482 C CA . SER A 1 188 ? -22.761 -23.283 12.141 1.00 90.56 188 SER A CA 1
ATOM 1483 C C . SER A 1 188 ? -23.186 -21.822 12.268 1.00 90.56 188 SER A C 1
ATOM 1485 O O . SER A 1 188 ? -23.716 -21.261 11.310 1.00 90.56 188 SER A O 1
ATOM 1487 N N . ARG A 1 189 ? -22.944 -21.182 13.420 1.00 88.69 189 ARG A N 1
ATOM 1488 C CA . ARG A 1 189 ? -23.235 -19.753 13.621 1.00 88.69 189 ARG A CA 1
ATOM 1489 C C . ARG A 1 189 ? -22.396 -18.867 12.706 1.00 88.69 189 ARG A C 1
ATOM 1491 O O . ARG A 1 189 ? -22.942 -17.967 12.075 1.00 88.69 189 ARG A O 1
ATOM 1498 N N . ALA A 1 190 ? -21.100 -19.151 12.585 1.00 82.06 190 ALA A N 1
ATOM 1499 C CA . ALA A 1 190 ? -20.216 -18.408 11.689 1.00 82.06 190 ALA A CA 1
ATOM 1500 C C . ALA A 1 190 ? -20.658 -18.520 10.217 1.00 82.06 190 ALA A C 1
ATOM 1502 O O . ALA A 1 190 ? -20.622 -17.533 9.485 1.00 82.06 190 ALA A O 1
ATOM 1503 N N . ARG A 1 191 ? -21.128 -19.702 9.788 1.00 82.62 191 ARG A N 1
ATOM 1504 C CA . ARG A 1 191 ? -21.633 -19.941 8.420 1.00 82.62 191 ARG A CA 1
ATOM 1505 C C . ARG A 1 191 ? -23.008 -19.335 8.148 1.00 82.62 191 ARG A C 1
ATOM 1507 O O . ARG A 1 191 ? -23.286 -18.996 7.003 1.00 82.62 191 ARG A O 1
ATOM 1514 N N . ALA A 1 192 ? -23.864 -19.232 9.164 1.00 83.62 192 ALA A N 1
ATOM 1515 C CA . ALA A 1 192 ? -25.226 -18.711 9.030 1.00 83.62 192 ALA A CA 1
ATOM 1516 C C . ALA A 1 192 ? -25.289 -17.180 8.909 1.00 83.62 192 ALA A C 1
ATOM 1518 O O . ALA A 1 192 ? -26.350 -16.631 8.625 1.00 83.62 192 ALA A O 1
ATOM 1519 N N . ARG A 1 193 ? -24.173 -16.481 9.141 1.00 81.44 193 ARG A N 1
ATOM 1520 C CA . ARG A 1 193 ? -24.109 -15.023 9.069 1.00 81.44 193 ARG A CA 1
ATOM 1521 C C . ARG A 1 193 ? -24.280 -14.542 7.627 1.00 81.44 193 ARG A C 1
ATOM 1523 O O . ARG A 1 193 ? -23.397 -14.730 6.791 1.00 81.44 193 ARG A O 1
ATOM 1530 N N . GLU A 1 194 ? -25.395 -13.878 7.351 1.00 84.00 194 GLU A N 1
ATOM 1531 C CA . GLU A 1 194 ? -25.611 -13.186 6.082 1.00 84.00 194 GLU A CA 1
ATOM 1532 C C . GLU A 1 194 ? -24.832 -11.866 6.069 1.00 84.00 194 GLU A C 1
ATOM 1534 O O . GLU A 1 194 ? -24.979 -11.036 6.965 1.00 84.00 194 GLU A O 1
ATOM 1539 N N . LEU A 1 195 ? -23.977 -11.682 5.060 1.00 91.81 195 LEU A N 1
ATOM 1540 C CA . LEU A 1 195 ? -23.178 -10.469 4.889 1.00 91.81 195 LEU A CA 1
ATOM 1541 C C . LEU A 1 195 ? -23.768 -9.593 3.785 1.00 91.81 195 LEU A C 1
ATOM 1543 O O . LEU A 1 195 ? -24.072 -10.072 2.689 1.00 91.81 195 LEU A O 1
ATOM 1547 N N . ARG A 1 196 ? -23.869 -8.292 4.053 1.00 95.00 196 ARG A N 1
ATOM 1548 C CA . ARG A 1 196 ? -24.277 -7.283 3.070 1.00 95.00 196 ARG A CA 1
ATOM 1549 C C . ARG A 1 196 ? -23.108 -6.928 2.155 1.00 95.00 196 ARG A C 1
ATOM 1551 O O . ARG A 1 196 ? -21.936 -7.069 2.507 1.00 95.00 196 ARG A O 1
ATOM 1558 N N . ALA A 1 197 ? -23.421 -6.428 0.962 1.00 96.19 197 ALA A N 1
ATOM 1559 C CA . ALA A 1 197 ? -22.401 -5.903 0.062 1.00 96.19 197 ALA A CA 1
ATOM 1560 C C . ALA A 1 197 ? -21.766 -4.637 0.660 1.00 96.19 197 ALA A C 1
ATOM 1562 O O . ALA A 1 197 ? -22.472 -3.711 1.054 1.00 96.19 197 ALA A O 1
ATOM 1563 N N . PHE A 1 198 ? -20.432 -4.573 0.694 1.00 98.00 198 PHE A N 1
ATOM 1564 C CA . PHE A 1 198 ? -19.707 -3.401 1.188 1.00 98.00 198 PHE A CA 1
ATOM 1565 C C . PHE A 1 198 ? -19.733 -2.261 0.157 1.00 98.00 198 PHE A C 1
ATOM 1567 O O . PHE A 1 198 ? -18.811 -2.101 -0.649 1.00 98.00 198 PHE A O 1
ATOM 1574 N N . THR A 1 199 ? -20.814 -1.482 0.164 1.00 98.25 199 THR A N 1
ATOM 1575 C CA . THR A 1 199 ? -21.016 -0.288 -0.673 1.00 98.25 199 THR A CA 1
ATOM 1576 C C . THR A 1 199 ? -21.113 0.966 0.200 1.00 98.25 199 THR A C 1
ATOM 1578 O O . THR A 1 199 ? -21.306 0.882 1.416 1.00 98.25 199 THR A O 1
ATOM 1581 N N . ARG A 1 200 ? -20.993 2.158 -0.404 1.00 98.12 200 ARG A N 1
ATOM 1582 C CA . ARG A 1 200 ? -21.155 3.415 0.350 1.00 98.12 200 ARG A CA 1
ATOM 1583 C C . ARG A 1 200 ? -22.574 3.566 0.887 1.00 98.12 200 ARG A C 1
ATOM 1585 O O . ARG A 1 200 ? -22.729 3.961 2.039 1.00 98.12 200 ARG A O 1
ATOM 1592 N N . ARG A 1 201 ? -23.593 3.242 0.079 1.00 98.50 201 ARG A N 1
ATOM 1593 C CA . ARG A 1 201 ? -24.998 3.338 0.499 1.00 98.50 201 ARG A CA 1
ATOM 1594 C C . ARG A 1 201 ? -25.268 2.475 1.719 1.00 98.50 201 ARG A C 1
ATOM 1596 O O . ARG A 1 201 ? -25.817 2.970 2.701 1.00 98.50 201 ARG A O 1
ATOM 1603 N N . GLU A 1 202 ? -24.881 1.206 1.653 1.00 98.31 202 GLU A N 1
ATOM 1604 C CA . GLU A 1 202 ? -25.203 0.240 2.698 1.00 98.31 202 GLU A CA 1
ATOM 1605 C C . GLU A 1 202 ? -24.492 0.592 4.009 1.00 98.31 202 GLU A C 1
ATOM 1607 O O . GLU A 1 202 ? -25.130 0.588 5.062 1.00 98.31 202 GLU A O 1
ATOM 1612 N N . LEU A 1 203 ? -23.211 0.988 3.949 1.00 98.44 203 LEU A N 1
ATOM 1613 C CA . LEU A 1 203 ? -22.468 1.403 5.141 1.00 98.44 203 LEU A CA 1
ATOM 1614 C C . LEU A 1 203 ? -23.046 2.677 5.767 1.00 98.44 203 LEU A C 1
ATOM 1616 O O . LEU A 1 203 ? -23.245 2.723 6.978 1.00 98.44 203 LEU A O 1
ATOM 1620 N N . LEU A 1 204 ? -23.320 3.716 4.968 1.00 98.62 204 LEU A N 1
ATOM 1621 C CA . LEU A 1 204 ? -23.903 4.951 5.499 1.00 98.62 204 LEU A CA 1
ATOM 1622 C C . LEU A 1 204 ? -25.291 4.685 6.089 1.00 98.62 204 LEU A C 1
ATOM 1624 O O . LEU A 1 204 ? -25.599 5.193 7.159 1.00 98.62 204 LEU A O 1
ATOM 1628 N N . THR A 1 205 ? -26.095 3.827 5.459 1.00 98.62 205 THR A N 1
ATOM 1629 C CA . THR A 1 205 ? -27.396 3.415 6.006 1.00 98.62 205 THR A CA 1
ATOM 1630 C C . THR A 1 205 ? -27.237 2.748 7.374 1.00 98.62 205 THR A C 1
ATOM 1632 O O . THR A 1 205 ? -27.948 3.111 8.307 1.00 98.62 205 THR A O 1
ATOM 1635 N N . ALA A 1 206 ? -26.277 1.827 7.521 1.00 98.19 206 ALA A N 1
ATOM 1636 C CA . ALA A 1 206 ? -25.984 1.180 8.802 1.00 98.19 206 ALA A CA 1
ATOM 1637 C C . ALA A 1 206 ? -25.501 2.185 9.866 1.00 98.19 206 ALA A C 1
ATOM 1639 O O . ALA A 1 206 ? -25.981 2.169 10.995 1.00 98.19 206 ALA A O 1
ATOM 1640 N N . ALA A 1 207 ? -24.614 3.114 9.499 1.00 98.44 207 ALA A N 1
ATOM 1641 C CA . ALA A 1 207 ? -24.111 4.141 10.409 1.00 98.44 207 ALA A CA 1
ATOM 1642 C C . ALA A 1 207 ? -25.215 5.102 10.889 1.00 98.44 207 ALA A C 1
ATOM 1644 O O . ALA A 1 207 ? -25.302 5.399 12.080 1.00 98.44 207 ALA A O 1
ATOM 1645 N N . PHE A 1 208 ? -26.075 5.576 9.981 1.00 98.50 208 PHE A N 1
ATOM 1646 C CA . PHE A 1 208 ? -27.171 6.493 10.313 1.00 98.50 208 PHE A CA 1
ATOM 1647 C C . PHE A 1 208 ? -28.319 5.815 11.064 1.00 98.50 208 PHE A C 1
ATOM 1649 O O . PHE A 1 208 ? -28.998 6.491 11.834 1.00 98.50 208 PHE A O 1
ATOM 1656 N N . ALA A 1 209 ? -28.508 4.499 10.913 1.00 98.06 209 ALA A N 1
ATOM 1657 C CA . ALA A 1 209 ? -29.474 3.740 11.710 1.00 98.06 209 ALA A CA 1
ATOM 1658 C C . ALA A 1 209 ? -29.160 3.771 13.217 1.00 98.06 209 ALA A C 1
ATOM 1660 O O . ALA A 1 209 ? -30.062 3.600 14.028 1.00 98.06 209 ALA A O 1
ATOM 1661 N N . MET A 1 210 ? -27.901 4.026 13.584 1.00 97.69 210 MET A N 1
ATOM 1662 C CA . MET A 1 210 ? -27.457 4.163 14.974 1.00 97.69 210 MET A CA 1
ATOM 1663 C C . MET A 1 210 ? -27.373 5.629 15.427 1.00 97.69 210 MET A C 1
ATOM 1665 O O . MET A 1 210 ? -26.897 5.903 16.525 1.00 97.69 210 MET A O 1
ATOM 1669 N N . SER A 1 211 ? -27.774 6.596 14.593 1.00 97.44 211 SER A N 1
ATOM 1670 C CA . SER A 1 211 ? -27.739 8.015 14.957 1.00 97.44 211 SER A CA 1
ATOM 1671 C C . SER A 1 211 ? -28.646 8.285 16.158 1.00 97.44 211 SER A C 1
ATOM 1673 O O . SER A 1 211 ? -29.815 7.909 16.165 1.00 97.44 211 SER A O 1
ATOM 1675 N N . GLY A 1 212 ? -28.111 8.958 17.175 1.00 97.25 212 GLY A N 1
ATOM 1676 C CA . GLY A 1 212 ? -28.810 9.229 18.429 1.00 97.25 212 GLY A CA 1
ATOM 1677 C C . GLY A 1 212 ? -28.652 8.152 19.503 1.00 97.25 212 GLY A C 1
ATOM 1678 O O . GLY A 1 212 ? -28.999 8.430 20.650 1.00 97.25 212 GLY A O 1
ATOM 1679 N N . GLU A 1 213 ? -28.086 6.982 19.184 1.00 98.00 213 GLU A N 1
ATOM 1680 C CA . GLU A 1 213 ? -27.827 5.938 20.181 1.00 98.00 213 GLU A CA 1
ATOM 1681 C C . GLU A 1 213 ? -26.893 6.448 21.294 1.00 98.00 213 GLU A C 1
ATOM 1683 O O . GLU A 1 213 ? -25.917 7.145 20.985 1.00 98.00 213 GLU A O 1
ATOM 1688 N N . PRO A 1 214 ? -27.146 6.120 22.577 1.00 97.88 214 PRO A N 1
ATOM 1689 C CA . PRO A 1 214 ? -26.378 6.657 23.697 1.00 97.88 214 PRO A CA 1
ATOM 1690 C C . PRO A 1 214 ? -24.889 6.315 23.631 1.00 97.88 214 PRO A C 1
ATOM 1692 O O . PRO A 1 214 ? -24.493 5.203 23.268 1.00 97.88 214 PRO A O 1
ATOM 1695 N N . TYR A 1 215 ? -24.050 7.261 24.051 1.00 97.38 215 TYR A N 1
ATOM 1696 C CA . TYR A 1 215 ? -22.636 6.990 24.270 1.00 97.38 215 TYR A CA 1
ATOM 1697 C C . TYR A 1 215 ? -22.445 6.151 25.535 1.00 97.38 215 TYR A C 1
ATOM 1699 O O . TYR A 1 215 ? -23.011 6.453 26.583 1.00 97.38 215 TYR A O 1
ATOM 1707 N N . GLY A 1 216 ? -21.592 5.130 25.456 1.00 96.12 216 GLY A N 1
ATOM 1708 C CA . GLY A 1 216 ? -21.225 4.309 26.606 1.00 96.12 216 GLY A CA 1
ATOM 1709 C C . GLY A 1 216 ? -19.765 3.893 26.544 1.00 96.12 216 GLY A C 1
ATOM 1710 O O . GLY A 1 216 ? -19.402 3.035 25.738 1.00 96.12 216 GLY A O 1
ATOM 1711 N N . TRP A 1 217 ? -18.918 4.455 27.415 1.00 94.19 217 TRP A N 1
ATOM 1712 C CA . TRP A 1 217 ? -17.510 4.053 27.518 1.00 94.19 217 TRP A CA 1
ATOM 1713 C C . TRP A 1 217 ? -17.408 2.547 27.764 1.00 94.19 217 TRP A C 1
ATOM 1715 O O . TRP A 1 217 ? -18.035 2.017 28.685 1.00 94.19 217 TRP A O 1
ATOM 1725 N N . GLY A 1 218 ? -16.657 1.831 26.925 1.00 93.19 218 GLY A N 1
ATOM 1726 C CA . GLY A 1 218 ? -16.533 0.381 27.050 1.00 93.19 218 GLY A CA 1
ATOM 1727 C C . GLY A 1 218 ? -17.861 -0.369 26.865 1.00 93.19 218 GLY A C 1
ATOM 1728 O O . GLY A 1 218 ? -17.947 -1.535 27.238 1.00 93.19 218 GLY A O 1
ATOM 1729 N N . GLY A 1 219 ? -18.904 0.265 26.319 1.00 93.75 219 GLY A N 1
ATOM 1730 C CA . GLY A 1 219 ? -20.248 -0.303 26.178 1.00 93.75 219 GLY A CA 1
ATOM 1731 C C . GLY A 1 219 ? -21.142 -0.185 27.419 1.00 93.75 219 GLY A C 1
ATOM 1732 O O . GLY A 1 219 ? -22.088 -0.963 27.555 1.00 93.75 219 GLY A O 1
ATOM 1733 N N . LYS A 1 220 ? -20.833 0.736 28.348 1.00 93.81 220 LYS A N 1
ATOM 1734 C CA . LYS A 1 220 ? -21.673 1.033 29.524 1.00 93.81 220 LYS A CA 1
ATOM 1735 C C . LYS A 1 220 ? -23.146 1.199 29.113 1.00 93.81 220 LYS A C 1
ATOM 1737 O O . LYS A 1 220 ? -23.434 1.868 28.125 1.00 93.81 220 LYS A O 1
ATOM 1742 N N . ASP A 1 221 ? -24.042 0.547 29.857 1.00 93.25 221 ASP A N 1
ATOM 1743 C CA . ASP A 1 221 ? -25.502 0.546 29.658 1.00 93.25 221 ASP A CA 1
ATOM 1744 C C . ASP A 1 221 ? -25.965 0.161 28.239 1.00 93.25 221 ASP A C 1
ATOM 1746 O O . ASP A 1 221 ? -27.064 0.497 27.811 1.00 93.25 221 ASP A O 1
ATOM 1750 N N . GLY A 1 222 ? -25.124 -0.560 27.490 1.00 93.62 222 GLY A N 1
ATOM 1751 C CA . GLY A 1 222 ? -25.411 -0.958 26.115 1.00 93.62 222 GLY A CA 1
ATOM 1752 C C . GLY A 1 222 ? -25.180 0.159 25.096 1.00 93.62 222 GLY A C 1
ATOM 1753 O O . GLY A 1 222 ? -25.446 -0.057 23.913 1.00 93.62 222 GLY A O 1
ATOM 1754 N N . GLY A 1 223 ? -24.652 1.310 25.519 1.00 95.50 223 GLY A N 1
ATOM 1755 C CA . GLY A 1 223 ? -24.261 2.403 24.635 1.00 95.50 223 GLY A CA 1
ATOM 1756 C C . GLY A 1 223 ? -23.051 2.066 23.762 1.00 95.50 223 GLY A C 1
ATOM 1757 O O . GLY A 1 223 ? -22.417 1.015 23.898 1.00 95.50 223 GLY A O 1
ATOM 1758 N N . TYR A 1 224 ? -22.713 2.973 22.853 1.00 97.00 224 TYR A N 1
ATOM 1759 C CA . TYR A 1 224 ? -21.577 2.825 21.947 1.00 97.00 224 TYR A CA 1
ATOM 1760 C C . TYR A 1 224 ? -20.470 3.803 22.326 1.00 97.00 224 TYR A C 1
ATOM 1762 O O . TYR A 1 224 ? -20.709 5.000 22.451 1.00 97.00 224 TYR A O 1
ATOM 1770 N N . ASP A 1 225 ? -19.239 3.318 22.474 1.00 96.94 225 ASP A N 1
ATOM 1771 C CA . ASP A 1 225 ? -18.079 4.201 22.349 1.00 96.94 225 ASP A CA 1
ATOM 1772 C C . ASP A 1 225 ? -17.663 4.345 20.882 1.00 96.94 225 ASP A C 1
ATOM 1774 O O . ASP A 1 225 ? -18.166 3.643 19.999 1.00 96.94 225 ASP A O 1
ATOM 1778 N N . CYS A 1 226 ? -16.733 5.265 20.622 1.00 97.62 226 CYS A N 1
ATOM 1779 C CA . CYS A 1 226 ? -16.306 5.625 19.272 1.00 97.62 226 CYS A CA 1
ATOM 1780 C C . CYS A 1 226 ? -15.877 4.416 18.431 1.00 97.62 226 CYS A C 1
ATOM 1782 O O . CYS A 1 226 ? -16.245 4.306 17.264 1.00 97.62 226 CYS A O 1
ATOM 1784 N N . SER A 1 227 ? -15.150 3.480 19.038 1.00 97.56 227 SER A N 1
ATOM 1785 C CA . SER A 1 227 ? -14.659 2.277 18.370 1.00 97.56 227 SER A CA 1
ATOM 1786 C C . SER A 1 227 ? -15.691 1.153 18.293 1.00 97.56 227 SER A C 1
ATOM 1788 O O . SER A 1 227 ? -15.729 0.454 17.281 1.00 97.56 227 SER A O 1
ATOM 1790 N N . ARG A 1 228 ? -16.553 0.971 19.305 1.00 97.12 228 ARG A N 1
ATOM 1791 C CA . ARG A 1 228 ? -17.618 -0.044 19.262 1.00 97.12 228 ARG A CA 1
ATOM 1792 C C . ARG A 1 228 ? -18.669 0.295 18.208 1.00 97.12 228 ARG A C 1
ATOM 1794 O O . ARG A 1 228 ? -19.115 -0.610 17.516 1.00 97.12 228 ARG A O 1
ATOM 1801 N N . PHE A 1 229 ? -18.997 1.578 18.044 1.00 98.38 229 PHE A N 1
ATOM 1802 C CA . PHE A 1 229 ? -19.854 2.054 16.956 1.00 98.38 229 PHE A CA 1
ATOM 1803 C C . PHE A 1 229 ? -19.338 1.577 15.589 1.00 98.38 229 PHE A C 1
ATOM 1805 O O . PHE A 1 229 ? -20.066 0.928 14.847 1.00 98.38 229 PHE A O 1
ATOM 1812 N N . LEU A 1 230 ? -18.059 1.822 15.280 1.00 98.44 230 LEU A N 1
ATOM 1813 C CA . LEU A 1 230 ? -17.474 1.379 14.011 1.00 98.44 230 LEU A CA 1
ATOM 1814 C C . LEU A 1 230 ? -17.355 -0.144 13.918 1.00 98.44 230 LEU A C 1
ATOM 1816 O O . LEU A 1 230 ? -17.577 -0.700 12.848 1.00 98.44 230 LEU A O 1
ATOM 1820 N N . LEU A 1 231 ? -17.019 -0.821 15.018 1.00 96.88 231 LEU A N 1
ATOM 1821 C CA . LEU A 1 231 ? -16.938 -2.281 15.053 1.00 96.88 231 LEU A CA 1
ATOM 1822 C C . LEU A 1 231 ? -18.258 -2.910 14.599 1.00 96.88 231 LEU A C 1
ATOM 1824 O O . LEU A 1 231 ? -18.231 -3.757 13.712 1.00 96.88 231 LEU A O 1
ATOM 1828 N N . ASP A 1 232 ? -19.385 -2.454 15.151 1.00 96.12 232 ASP A N 1
ATOM 1829 C CA . ASP A 1 232 ? -20.708 -3.000 14.835 1.00 96.12 232 ASP A CA 1
ATOM 1830 C C . ASP A 1 232 ? -21.167 -2.611 13.423 1.00 96.12 232 ASP A C 1
ATOM 1832 O O . ASP A 1 232 ? -21.628 -3.472 12.679 1.00 96.12 232 ASP A O 1
ATOM 1836 N N . VAL A 1 233 ? -20.946 -1.360 12.997 1.00 97.44 233 VAL A N 1
ATOM 1837 C CA . VAL A 1 233 ? -21.285 -0.911 11.632 1.00 97.44 233 VAL A CA 1
ATOM 1838 C C . VAL A 1 233 ? -20.575 -1.748 10.564 1.00 97.44 233 VAL A C 1
ATOM 1840 O O . VAL A 1 233 ? -21.179 -2.111 9.560 1.00 97.44 233 VAL A O 1
ATOM 1843 N N . PHE A 1 234 ? -19.287 -2.053 10.743 1.00 97.81 234 PHE A N 1
ATOM 1844 C CA . PHE A 1 234 ? -18.505 -2.780 9.736 1.00 97.81 234 PHE A CA 1
ATOM 1845 C C . PHE A 1 234 ? -18.732 -4.299 9.759 1.00 97.81 234 PHE A C 1
ATOM 1847 O O . PHE A 1 234 ? -18.503 -4.974 8.748 1.00 97.81 234 PHE A O 1
ATOM 1854 N N . ALA A 1 235 ? -19.224 -4.827 10.881 1.00 94.44 235 ALA A N 1
ATOM 1855 C CA . ALA A 1 235 ? -19.475 -6.244 11.088 1.00 94.44 235 ALA A CA 1
ATOM 1856 C C . ALA A 1 235 ? -20.421 -6.819 10.010 1.00 94.44 235 ALA A C 1
ATOM 1858 O O . ALA A 1 235 ? -20.147 -7.886 9.459 1.00 94.44 235 ALA A O 1
ATOM 1859 N N . ASP A 1 236 ? -21.481 -6.097 9.641 1.00 93.44 236 ASP A N 1
ATOM 1860 C CA . ASP A 1 236 ? -22.476 -6.516 8.635 1.00 93.44 236 ASP A CA 1
ATOM 1861 C C . ASP A 1 236 ? -21.885 -6.798 7.244 1.00 93.44 236 ASP A C 1
ATOM 1863 O O . ASP A 1 236 ? -22.492 -7.485 6.422 1.00 93.44 236 ASP A O 1
ATOM 1867 N N . PHE A 1 237 ? -20.685 -6.284 6.978 1.00 96.12 237 PHE A N 1
ATOM 1868 C CA . PHE A 1 237 ? -19.996 -6.387 5.694 1.00 96.12 237 PHE A CA 1
ATOM 1869 C C . PHE A 1 237 ? -18.865 -7.420 5.701 1.00 96.12 237 PHE A C 1
ATOM 1871 O O . PHE A 1 237 ? -18.140 -7.540 4.714 1.00 96.12 237 PHE A O 1
ATOM 1878 N N . GLY A 1 238 ? -18.684 -8.147 6.809 1.00 93.19 238 GLY A N 1
ATOM 1879 C CA . GLY A 1 238 ? -17.592 -9.107 6.991 1.00 93.19 238 GLY A CA 1
ATOM 1880 C C . GLY A 1 238 ? -16.232 -8.451 7.230 1.00 93.19 238 GLY A C 1
ATOM 1881 O O . GLY A 1 238 ? -15.203 -9.094 7.032 1.00 93.19 238 GLY A O 1
ATOM 1882 N N . ILE A 1 239 ? -16.218 -7.172 7.617 1.00 95.69 239 ILE A N 1
ATOM 1883 C CA . ILE A 1 239 ? -15.007 -6.430 7.968 1.00 95.69 239 ILE A CA 1
ATOM 1884 C C . ILE A 1 239 ? -14.929 -6.365 9.493 1.00 95.69 239 ILE A C 1
ATOM 1886 O O . ILE A 1 239 ? -15.658 -5.616 10.141 1.00 95.69 239 ILE A O 1
ATOM 1890 N N . GLU A 1 240 ? -14.039 -7.157 10.079 1.00 93.19 240 GLU A N 1
ATOM 1891 C CA . GLU A 1 240 ? -13.966 -7.326 11.530 1.00 93.19 240 GLU A CA 1
ATOM 1892 C C . GLU A 1 240 ? -12.932 -6.365 12.122 1.00 93.19 240 GLU A C 1
ATOM 1894 O O . GLU A 1 240 ? -11.764 -6.703 12.336 1.00 93.19 240 GLU A O 1
ATOM 1899 N N . LEU A 1 241 ? -13.367 -5.129 12.376 1.00 95.69 241 LEU A N 1
ATOM 1900 C CA . LEU A 1 241 ? -12.516 -4.115 12.993 1.00 95.69 241 LEU A CA 1
ATOM 1901 C C . LEU A 1 241 ? -12.148 -4.505 14.440 1.00 95.69 241 LEU A C 1
ATOM 1903 O O . LEU A 1 241 ? -13.008 -4.975 15.188 1.00 95.69 241 LEU A O 1
ATOM 1907 N N . PRO A 1 242 ? -10.900 -4.277 14.886 1.00 94.38 242 PRO A N 1
ATOM 1908 C CA . PRO A 1 242 ? -10.504 -4.532 16.272 1.00 94.38 242 PRO A CA 1
ATOM 1909 C C . PRO A 1 242 ? -11.229 -3.607 17.260 1.00 94.38 242 PRO A C 1
ATOM 1911 O O . PRO A 1 242 ? -11.772 -2.571 16.879 1.00 94.38 242 PRO A O 1
ATOM 1914 N N . ARG A 1 243 ? -11.221 -3.947 18.557 1.00 94.69 243 ARG A N 1
ATOM 1915 C CA . ARG A 1 243 ? -12.018 -3.231 19.573 1.00 94.69 243 ARG A CA 1
ATOM 1916 C C . ARG A 1 243 ? -11.593 -1.792 19.842 1.00 94.69 243 ARG A C 1
ATOM 1918 O O . ARG A 1 243 ? -12.442 -0.988 20.213 1.00 94.69 243 ARG A O 1
ATOM 1925 N N . HIS A 1 244 ? -10.303 -1.483 19.729 1.00 93.75 244 HIS A N 1
ATOM 1926 C CA . HIS A 1 244 ? -9.735 -0.207 20.171 1.00 93.75 244 HIS A CA 1
ATOM 1927 C C . HIS A 1 244 ? -9.401 0.710 18.992 1.00 93.75 244 HIS A C 1
ATOM 1929 O O . HIS A 1 244 ? -8.828 0.263 17.997 1.00 93.75 244 HIS A O 1
ATOM 1935 N N . SER A 1 245 ? -9.687 2.007 19.136 1.00 95.88 245 SER A N 1
ATOM 1936 C CA . SER A 1 245 ? -9.515 3.034 18.093 1.00 95.88 245 SER A CA 1
ATOM 1937 C C . SER A 1 245 ? -8.118 3.053 17.459 1.00 95.88 245 SER A C 1
ATOM 1939 O O . SER A 1 245 ? -8.005 3.123 16.237 1.00 95.88 245 SER A O 1
ATOM 1941 N N . ALA A 1 246 ? -7.058 2.904 18.258 1.00 93.69 246 ALA A N 1
ATOM 1942 C CA . ALA A 1 246 ? -5.682 2.862 17.756 1.00 93.69 246 ALA A CA 1
ATOM 1943 C C . ALA A 1 246 ? -5.420 1.664 16.824 1.00 93.69 246 ALA A C 1
ATOM 1945 O O . ALA A 1 246 ? -4.746 1.811 15.808 1.00 93.69 246 ALA A O 1
ATOM 1946 N N . ARG A 1 247 ? -5.993 0.489 17.127 1.00 93.12 247 ARG A N 1
ATOM 1947 C CA . ARG A 1 247 ? -5.894 -0.700 16.262 1.00 93.12 247 ARG A CA 1
ATOM 1948 C C . ARG A 1 247 ? -6.798 -0.565 15.037 1.00 93.12 247 ARG A C 1
ATOM 1950 O O . ARG A 1 247 ? -6.394 -0.952 13.945 1.00 93.12 247 ARG A O 1
ATOM 1957 N N . GLN A 1 248 ? -7.978 0.047 15.176 1.00 96.06 248 GLN A N 1
ATOM 1958 C CA . GLN A 1 248 ? -8.867 0.323 14.038 1.00 96.06 248 GLN A CA 1
ATOM 1959 C C . GLN A 1 248 ? -8.211 1.263 13.023 1.00 96.06 248 GLN A C 1
ATOM 1961 O O . GLN A 1 248 ? -8.352 1.059 11.820 1.00 96.06 248 GLN A O 1
ATOM 1966 N N . ALA A 1 249 ? -7.408 2.223 13.491 1.00 95.50 249 ALA A N 1
ATOM 1967 C CA . ALA A 1 249 ? -6.621 3.115 12.639 1.00 95.50 249 ALA A CA 1
ATOM 1968 C C . ALA A 1 249 ? -5.543 2.396 11.796 1.00 95.50 249 ALA A C 1
ATOM 1970 O O . ALA A 1 249 ? -4.923 2.999 10.921 1.00 95.50 249 ALA A O 1
ATOM 1971 N N . MET A 1 250 ? -5.294 1.111 12.061 1.00 92.88 250 MET A N 1
ATOM 1972 C CA . MET A 1 250 ? -4.372 0.261 11.304 1.00 92.88 250 MET A CA 1
ATOM 1973 C C . MET A 1 250 ? -5.104 -0.789 10.455 1.00 92.88 250 MET A C 1
ATOM 1975 O O . MET A 1 250 ? -4.474 -1.460 9.641 1.00 92.88 250 MET A O 1
ATOM 1979 N N . ALA A 1 251 ? -6.423 -0.929 10.616 1.00 94.44 251 ALA A N 1
ATOM 1980 C CA . ALA A 1 251 ? -7.235 -1.990 10.021 1.00 94.44 251 ALA A CA 1
ATOM 1981 C C . ALA A 1 251 ? -7.817 -1.616 8.642 1.00 94.44 251 ALA A C 1
ATOM 1983 O O . ALA A 1 251 ? -8.835 -2.151 8.221 1.00 94.44 251 ALA A O 1
ATOM 1984 N N . GLY A 1 252 ? -7.196 -0.673 7.930 1.00 95.56 252 GLY A N 1
ATOM 1985 C CA . GLY A 1 252 ? -7.616 -0.273 6.586 1.00 95.56 252 GLY A CA 1
ATOM 1986 C C . GLY A 1 252 ? -7.077 -1.180 5.481 1.00 95.56 252 GLY A C 1
ATOM 1987 O O . GLY A 1 252 ? -6.195 -2.005 5.696 1.00 95.56 252 GLY A O 1
ATOM 1988 N N . THR A 1 253 ? -7.539 -0.977 4.247 1.00 95.75 253 THR A N 1
ATOM 1989 C CA . THR A 1 253 ? -6.812 -1.407 3.038 1.00 95.75 253 THR A CA 1
ATOM 1990 C C . THR A 1 253 ? -5.454 -0.697 2.967 1.00 95.75 253 THR A C 1
ATOM 1992 O O . THR A 1 253 ? -4.443 -1.292 2.586 1.00 95.75 253 THR A O 1
ATOM 1995 N N . PHE A 1 254 ? -5.435 0.578 3.355 1.00 95.56 254 PHE A N 1
ATOM 1996 C CA . PHE A 1 254 ? -4.231 1.360 3.601 1.00 95.56 254 PHE A CA 1
ATOM 1997 C C . PHE A 1 254 ? -4.512 2.457 4.634 1.00 95.56 254 PHE A C 1
ATOM 1999 O O . PHE A 1 254 ? -5.668 2.781 4.909 1.00 95.56 254 PHE A O 1
ATOM 2006 N N . SER A 1 255 ? -3.456 3.053 5.180 1.00 95.94 255 SER A N 1
ATOM 2007 C CA . SER A 1 255 ? -3.552 4.254 6.013 1.00 95.94 255 SER A CA 1
ATOM 2008 C C . SER A 1 255 ? -2.548 5.315 5.575 1.00 95.94 255 SER A C 1
ATOM 2010 O O . SER A 1 255 ? -1.572 5.002 4.902 1.00 95.94 255 SER A O 1
ATOM 2012 N N . VAL A 1 256 ? -2.802 6.574 5.917 1.00 95.31 256 VAL A N 1
ATOM 2013 C CA . VAL A 1 256 ? -1.902 7.703 5.664 1.00 95.31 256 VAL A CA 1
ATOM 2014 C C . VAL A 1 256 ? -1.662 8.410 6.987 1.00 95.31 256 VAL A C 1
ATOM 2016 O O . VAL A 1 256 ? -2.616 8.815 7.660 1.00 95.31 256 VAL A O 1
ATOM 2019 N N . ASP A 1 257 ? -0.392 8.540 7.362 1.00 94.69 257 ASP A N 1
ATOM 2020 C CA . ASP A 1 257 ? 0.005 9.364 8.497 1.00 94.69 257 ASP A CA 1
ATOM 2021 C C . ASP A 1 257 ? -0.065 10.841 8.101 1.00 94.69 257 ASP A C 1
ATOM 2023 O O . ASP A 1 257 ? 0.544 11.265 7.118 1.00 94.69 257 ASP A O 1
ATOM 2027 N N . VAL A 1 258 ? -0.851 11.607 8.850 1.00 94.75 258 VAL A N 1
ATOM 2028 C CA . VAL A 1 258 ? -1.060 13.046 8.647 1.00 94.75 258 VAL A CA 1
ATOM 2029 C C . VAL A 1 258 ? -0.763 13.837 9.921 1.00 94.75 258 VAL A C 1
ATOM 2031 O O . VAL A 1 258 ? -1.193 14.984 10.061 1.00 94.75 258 VAL A O 1
ATOM 2034 N N . SER A 1 259 ? -0.045 13.227 10.870 1.00 93.44 259 SER A N 1
ATOM 2035 C CA . SER A 1 259 ? 0.338 13.861 12.135 1.00 93.44 259 SER A CA 1
ATOM 2036 C C . SER A 1 259 ? 1.250 15.072 11.938 1.00 93.44 259 SER A C 1
ATOM 2038 O O . SER A 1 259 ? 1.161 16.016 12.715 1.00 93.44 259 SER A O 1
ATOM 2040 N N . SER A 1 260 ? 2.064 15.073 10.878 1.00 91.19 260 SER A N 1
ATOM 2041 C CA . SER A 1 260 ? 2.964 16.172 10.510 1.00 91.19 260 SER A CA 1
ATOM 2042 C C . SER A 1 260 ? 2.337 17.211 9.569 1.00 91.19 260 SER A C 1
ATOM 2044 O O . SER A 1 260 ? 3.045 18.089 9.084 1.00 91.19 260 SER A O 1
ATOM 2046 N N . VAL A 1 261 ? 1.044 17.090 9.243 1.00 91.31 261 VAL A N 1
ATOM 2047 C CA . VAL A 1 261 ? 0.347 18.013 8.333 1.00 91.31 261 VAL A CA 1
ATOM 2048 C C . VAL A 1 261 ? -0.362 19.085 9.150 1.00 91.31 261 VAL A C 1
ATOM 2050 O O . VAL A 1 261 ? -1.463 18.855 9.666 1.00 91.31 261 VAL A O 1
ATOM 2053 N N . ASP A 1 262 ? 0.271 20.251 9.251 1.00 88.44 262 ASP A N 1
ATOM 2054 C CA . ASP A 1 262 ? -0.267 21.405 9.979 1.00 88.44 262 ASP A CA 1
ATOM 2055 C C . ASP A 1 262 ? -1.243 22.236 9.132 1.00 88.44 262 ASP A C 1
ATOM 2057 O O . ASP A 1 262 ? -2.212 22.795 9.659 1.00 88.44 262 ASP A O 1
ATOM 2061 N N . ASP A 1 263 ? -1.029 22.307 7.812 1.00 91.31 263 ASP A N 1
ATOM 2062 C CA . ASP A 1 263 ? -1.910 23.060 6.922 1.00 91.31 263 ASP A CA 1
ATOM 2063 C C . ASP A 1 263 ? -3.283 22.377 6.806 1.00 91.31 263 ASP A C 1
ATOM 2065 O O . ASP A 1 263 ? -3.439 21.229 6.376 1.00 91.31 263 ASP A O 1
ATOM 2069 N N . ARG A 1 264 ? -4.325 23.114 7.201 1.00 89.50 264 ARG A N 1
ATOM 2070 C CA . ARG A 1 264 ? -5.701 22.602 7.223 1.00 89.50 264 ARG A CA 1
ATOM 2071 C C . ARG A 1 264 ? -6.233 22.313 5.823 1.00 89.50 264 ARG A C 1
ATOM 2073 O O . ARG A 1 264 ? -7.045 21.401 5.677 1.00 89.50 264 ARG A O 1
ATOM 2080 N N . ASN A 1 265 ? -5.839 23.088 4.814 1.00 89.94 265 ASN A N 1
ATOM 2081 C CA . ASN A 1 265 ? -6.285 22.876 3.440 1.00 89.94 265 ASN A CA 1
ATOM 2082 C C . ASN A 1 265 ? -5.632 21.623 2.861 1.00 89.94 265 ASN A C 1
ATOM 2084 O O . ASN A 1 265 ? -6.326 20.814 2.254 1.00 89.94 265 ASN A O 1
ATOM 2088 N N . GLU A 1 266 ? -4.344 21.411 3.120 1.00 90.00 266 GLU A N 1
ATOM 2089 C CA . GLU A 1 266 ? -3.632 20.187 2.757 1.00 90.00 266 GLU A CA 1
ATOM 2090 C C . GLU A 1 266 ? -4.287 18.960 3.404 1.00 90.00 266 GLU A C 1
ATOM 2092 O O . GLU A 1 266 ? -4.661 18.017 2.703 1.00 90.00 266 GLU A O 1
ATOM 2097 N N . LYS A 1 267 ? -4.567 19.005 4.715 1.00 92.19 267 LYS A N 1
ATOM 2098 C CA . LYS A 1 267 ? -5.261 17.908 5.411 1.00 92.19 267 LYS A CA 1
ATOM 2099 C C . LYS A 1 267 ? -6.649 17.631 4.818 1.00 92.19 267 LYS A C 1
ATOM 2101 O O . LYS A 1 267 ? -7.030 16.473 4.659 1.00 92.19 267 LYS A O 1
ATOM 2106 N N . ARG A 1 268 ? -7.391 18.670 4.416 1.00 92.81 268 ARG A N 1
ATOM 2107 C CA . ARG A 1 268 ? -8.680 18.526 3.714 1.00 92.81 268 ARG A CA 1
ATOM 2108 C C . ARG A 1 268 ? -8.531 17.903 2.326 1.00 92.81 268 ARG A C 1
ATOM 2110 O O . ARG A 1 268 ? -9.322 17.036 1.977 1.00 92.81 268 ARG A O 1
ATOM 2117 N N . LEU A 1 269 ? -7.516 18.285 1.552 1.00 91.75 269 LEU A N 1
ATOM 2118 C CA . LEU A 1 269 ? -7.241 17.671 0.249 1.00 91.75 269 LEU A CA 1
ATOM 2119 C C . LEU A 1 269 ? -6.914 16.178 0.385 1.00 91.75 269 LEU A C 1
ATOM 2121 O O . LEU A 1 269 ? -7.366 15.379 -0.433 1.00 91.75 269 LEU A O 1
ATOM 2125 N N . LEU A 1 270 ? -6.188 15.783 1.437 1.00 93.94 270 LEU A N 1
ATOM 2126 C CA . LEU A 1 270 ? -5.908 14.374 1.735 1.00 93.94 270 LEU A CA 1
ATOM 2127 C C . LEU A 1 270 ? -7.168 13.597 2.134 1.00 93.94 270 LEU A C 1
ATOM 2129 O O . LEU A 1 270 ? -7.310 12.441 1.732 1.00 93.94 270 LEU A O 1
ATOM 2133 N N . LEU A 1 271 ? -8.088 14.218 2.881 1.00 95.62 271 LEU A N 1
ATOM 2134 C CA . LEU A 1 271 ? -9.396 13.635 3.207 1.00 95.62 271 LEU A CA 1
ATOM 2135 C C . LEU A 1 271 ? -10.215 13.363 1.942 1.00 95.62 271 LEU A C 1
ATOM 2137 O O . LEU A 1 271 ? -10.654 12.233 1.735 1.00 95.62 271 LEU A O 1
ATOM 2141 N N . GLU A 1 272 ? -10.347 14.359 1.065 1.00 94.94 272 GLU A N 1
ATOM 2142 C CA . GLU A 1 272 ? -11.064 14.227 -0.211 1.00 94.94 272 GLU A CA 1
ATOM 2143 C C . GLU A 1 272 ? -10.418 13.164 -1.109 1.00 94.94 272 GLU A C 1
ATOM 2145 O O . GLU A 1 272 ? -11.086 12.253 -1.608 1.00 94.94 272 GLU A O 1
ATOM 2150 N N . ALA A 1 273 ? -9.089 13.209 -1.258 1.00 94.69 273 ALA A N 1
ATOM 2151 C CA . ALA A 1 273 ? -8.347 12.207 -2.014 1.00 94.69 273 ALA A CA 1
ATOM 2152 C C . ALA A 1 273 ? -8.556 10.792 -1.451 1.00 94.69 273 ALA A C 1
ATOM 2154 O O . ALA A 1 273 ? -8.655 9.842 -2.227 1.00 94.69 273 ALA A O 1
ATOM 2155 N N . SER A 1 274 ? -8.650 10.646 -0.125 1.00 96.88 274 SER A N 1
ATOM 2156 C CA . SER A 1 274 ? -8.913 9.369 0.552 1.00 96.88 274 SER A CA 1
ATOM 2157 C C . SER A 1 274 ? -10.349 8.886 0.328 1.00 96.88 274 SER A C 1
ATOM 2159 O O . SER A 1 274 ? -10.550 7.713 0.009 1.00 96.88 274 SER A O 1
ATOM 2161 N N . ALA A 1 275 ? -11.337 9.782 0.392 1.00 97.25 275 ALA A N 1
ATOM 2162 C CA . ALA A 1 275 ? -12.751 9.468 0.170 1.00 97.25 275 ALA A CA 1
ATOM 2163 C C . ALA A 1 275 ? -13.034 8.989 -1.265 1.00 97.25 275 ALA A C 1
ATOM 2165 O O . ALA A 1 275 ? -13.830 8.071 -1.481 1.00 97.25 275 ALA A O 1
ATOM 2166 N N . HIS A 1 276 ? -12.294 9.493 -2.260 1.00 96.38 276 HIS A N 1
ATOM 2167 C CA . HIS A 1 276 ? -12.328 8.955 -3.626 1.00 96.38 276 HIS A CA 1
ATOM 2168 C C . HIS A 1 276 ? -11.797 7.514 -3.746 1.00 96.38 276 HIS A C 1
ATOM 2170 O O . HIS A 1 276 ? -12.024 6.855 -4.766 1.00 96.38 276 HIS A O 1
ATOM 2176 N N . ARG A 1 277 ? -11.071 7.005 -2.742 1.00 96.38 277 ARG A N 1
ATOM 2177 C CA . ARG A 1 277 ? -10.526 5.637 -2.736 1.00 96.38 277 ARG A CA 1
ATOM 2178 C C . ARG A 1 277 ? -11.341 4.662 -1.893 1.00 96.38 277 ARG A C 1
ATOM 2180 O O . ARG A 1 277 ? -11.207 3.463 -2.115 1.00 96.38 277 ARG A O 1
ATOM 2187 N N . GLY A 1 278 ? -12.216 5.128 -1.008 1.00 97.44 278 GLY A N 1
ATOM 2188 C CA . GLY A 1 278 ? -13.065 4.251 -0.208 1.00 97.44 278 GLY A CA 1
ATOM 2189 C C . GLY A 1 278 ? -13.745 4.976 0.943 1.00 97.44 278 GLY A C 1
ATOM 2190 O O . GLY A 1 278 ? -13.957 6.184 0.887 1.00 97.44 278 GLY A O 1
ATOM 2191 N N . ILE A 1 279 ? -14.075 4.219 1.983 1.00 98.50 279 ILE A N 1
ATOM 2192 C CA . ILE A 1 279 ? -14.556 4.756 3.256 1.00 98.50 279 ILE A CA 1
ATOM 2193 C C . ILE A 1 279 ? -13.359 5.176 4.094 1.00 98.50 279 ILE A C 1
ATOM 2195 O O . ILE A 1 279 ? -12.373 4.441 4.148 1.00 98.50 279 ILE A O 1
ATOM 2199 N N . VAL A 1 280 ? -13.447 6.334 4.749 1.00 98.75 280 VAL A N 1
ATOM 2200 C CA . VAL A 1 280 ? -12.341 6.898 5.526 1.00 98.75 280 VAL A CA 1
ATOM 2201 C C . VAL A 1 280 ? -12.696 6.925 7.008 1.00 98.75 280 VAL A C 1
ATOM 2203 O O . VAL A 1 280 ? -13.691 7.531 7.403 1.00 98.75 280 VAL A O 1
ATOM 2206 N N . LEU A 1 281 ? -11.852 6.305 7.830 1.00 98.88 281 LEU A N 1
ATOM 2207 C CA . LEU A 1 281 ? -11.863 6.475 9.278 1.00 98.88 281 LEU A CA 1
ATOM 2208 C C . LEU A 1 281 ? -10.828 7.525 9.676 1.00 98.88 281 LEU A C 1
ATOM 2210 O O . LEU A 1 281 ? -9.695 7.525 9.184 1.00 98.88 281 LEU A O 1
ATOM 2214 N N . LEU A 1 282 ? -11.223 8.411 10.581 1.00 98.81 282 LEU A N 1
ATOM 2215 C CA . LEU A 1 282 ? -10.406 9.508 11.084 1.00 98.81 282 LEU A CA 1
ATOM 2216 C C . LEU A 1 282 ? -9.976 9.184 12.500 1.00 98.81 282 LEU A C 1
ATOM 2218 O O . LEU A 1 282 ? -10.833 9.009 13.360 1.00 98.81 282 LEU A O 1
ATOM 2222 N N . HIS A 1 283 ? -8.674 9.131 12.749 1.00 98.56 283 HIS A N 1
ATOM 2223 C CA . HIS A 1 283 ? -8.148 8.789 14.063 1.00 98.56 283 HIS A CA 1
ATOM 2224 C C . HIS A 1 283 ? -7.255 9.893 14.625 1.00 98.56 283 HIS A C 1
ATOM 2226 O O . HIS A 1 283 ? -6.402 10.454 13.930 1.00 98.56 283 HIS A O 1
ATOM 2232 N N . PHE A 1 284 ? -7.410 10.130 15.923 1.00 97.56 284 PHE A N 1
ATOM 2233 C CA . PHE A 1 284 ? -6.411 10.751 16.784 1.00 97.56 284 PHE A CA 1
ATOM 2234 C C . PHE A 1 284 ? -6.388 10.016 18.131 1.00 97.56 284 PHE A C 1
ATOM 2236 O O . PHE A 1 284 ? -7.374 9.363 18.469 1.00 97.56 284 PHE A O 1
ATOM 2243 N N . PRO A 1 285 ? -5.310 10.110 18.933 1.00 96.31 285 PRO A N 1
ATOM 2244 C CA . PRO A 1 285 ? -5.232 9.394 20.205 1.00 96.31 285 PRO A CA 1
ATOM 2245 C C . PRO A 1 285 ? -6.470 9.615 21.087 1.00 96.31 285 PRO A C 1
ATOM 2247 O O . PRO A 1 285 ? -6.778 10.742 21.481 1.00 96.31 285 PRO A O 1
ATOM 2250 N N . GLY A 1 286 ? -7.185 8.522 21.368 1.00 93.25 286 GLY A N 1
ATOM 2251 C CA . GLY A 1 286 ? -8.405 8.512 22.178 1.00 93.25 286 GLY A CA 1
ATOM 2252 C C . GLY A 1 286 ? -9.724 8.605 21.406 1.00 93.25 286 GLY A C 1
ATOM 2253 O O . GLY A 1 286 ? -10.768 8.498 22.038 1.00 93.25 286 GLY A O 1
ATOM 2254 N N . HIS A 1 287 ? -9.720 8.762 20.075 1.00 97.88 287 HIS A N 1
ATOM 2255 C CA . HIS A 1 287 ? -10.964 8.874 19.306 1.00 97.88 287 HIS A CA 1
ATOM 2256 C C . HIS A 1 287 ? -10.856 8.370 17.866 1.00 97.88 287 HIS A C 1
ATOM 2258 O O . HIS A 1 287 ? -9.807 8.469 17.227 1.00 97.88 287 HIS A O 1
ATOM 2264 N N . ILE A 1 288 ? -11.964 7.856 17.338 1.00 98.62 288 ILE A N 1
ATOM 2265 C CA . ILE A 1 288 ? -12.077 7.453 15.937 1.00 98.62 288 ILE A CA 1
ATOM 2266 C C . ILE A 1 288 ? -13.463 7.791 15.390 1.00 98.62 288 ILE A C 1
ATOM 2268 O O . ILE A 1 288 ? -14.454 7.730 16.114 1.00 98.62 288 ILE A O 1
ATOM 2272 N N . MET A 1 289 ? -13.527 8.193 14.123 1.00 98.75 289 MET A N 1
ATOM 2273 C CA . MET A 1 289 ? -14.748 8.695 13.492 1.00 98.75 289 MET A CA 1
ATOM 2274 C C . MET A 1 289 ? -14.905 8.143 12.075 1.00 98.75 289 MET A C 1
ATOM 2276 O O . MET A 1 289 ? -13.902 7.871 11.414 1.00 98.75 289 MET A O 1
ATOM 2280 N N . LEU A 1 290 ? -16.142 8.042 11.583 1.00 98.81 290 LEU A N 1
ATOM 2281 C CA . LEU A 1 290 ? -16.440 7.759 10.178 1.00 98.81 290 LEU A CA 1
ATOM 2282 C C . LEU A 1 290 ? -16.594 9.081 9.416 1.00 98.81 290 LEU A C 1
ATOM 2284 O O . LEU A 1 290 ? -17.506 9.858 9.698 1.00 98.81 290 LEU A O 1
ATOM 2288 N N . TYR A 1 291 ? -15.712 9.348 8.454 1.00 98.75 291 TYR A N 1
ATOM 2289 C CA . TYR A 1 291 ? -15.795 10.547 7.620 1.00 98.75 291 TYR A CA 1
ATOM 2290 C C . TYR A 1 291 ? -16.992 10.470 6.669 1.00 98.75 291 TYR A C 1
ATOM 2292 O O . TYR A 1 291 ? -17.168 9.469 5.975 1.00 98.75 291 TYR A O 1
ATOM 2300 N N . LEU A 1 292 ? -17.783 11.541 6.606 1.00 98.50 292 LEU A N 1
ATOM 2301 C CA . LEU A 1 292 ? -18.964 11.622 5.741 1.00 98.50 292 LEU A CA 1
ATOM 2302 C C . LEU A 1 292 ? -18.695 12.338 4.414 1.00 98.50 292 LEU A C 1
ATOM 2304 O O . LEU A 1 292 ? -19.506 12.249 3.492 1.00 98.50 292 LEU A O 1
ATOM 2308 N N . GLY A 1 293 ? -17.569 13.044 4.311 1.00 97.00 293 GLY A N 1
ATOM 2309 C CA . GLY A 1 293 ? -17.288 13.972 3.224 1.00 97.00 293 GLY A CA 1
ATOM 2310 C C . GLY A 1 293 ? -17.373 15.421 3.691 1.00 97.00 293 GLY A C 1
ATOM 2311 O O . GLY A 1 293 ? -17.263 15.743 4.880 1.00 97.00 293 GLY A O 1
ATOM 2312 N N . THR A 1 294 ? -17.566 16.309 2.726 1.00 95.50 294 THR A N 1
ATOM 2313 C CA . THR A 1 294 ? -17.652 17.748 2.960 1.00 95.50 294 THR A CA 1
ATOM 2314 C C . THR A 1 294 ? -19.077 18.247 2.710 1.00 95.50 294 THR A C 1
ATOM 2316 O O . THR A 1 294 ? -19.708 17.871 1.718 1.00 95.50 294 THR A O 1
ATOM 2319 N N . SER A 1 295 ? -19.598 19.097 3.598 1.00 94.62 295 SER A N 1
ATOM 2320 C CA . SER A 1 295 ? -20.909 19.741 3.458 1.00 94.62 295 SER A CA 1
ATOM 2321 C C . SER A 1 295 ? -20.967 20.653 2.223 1.00 94.62 295 SER A C 1
ATOM 2323 O O . SER A 1 295 ? -19.965 20.871 1.536 1.00 94.62 295 SER A O 1
ATOM 2325 N N . GLU A 1 296 ? -22.144 21.190 1.920 1.00 92.25 296 GLU A N 1
ATOM 2326 C CA . GLU A 1 296 ? -22.341 22.151 0.826 1.00 92.25 296 GLU A CA 1
ATOM 2327 C C . GLU A 1 296 ? -21.533 23.442 1.045 1.00 92.25 296 GLU A C 1
ATOM 2329 O O . GLU A 1 296 ? -20.940 23.976 0.112 1.00 92.25 296 GLU A O 1
ATOM 2334 N N . GLU A 1 297 ? -21.396 23.872 2.299 1.00 91.19 297 GLU A N 1
ATOM 2335 C CA . GLU A 1 297 ? -20.607 25.035 2.725 1.00 91.19 297 GLU A CA 1
ATOM 2336 C C . GLU A 1 297 ? -19.098 24.758 2.760 1.00 91.19 297 GLU A C 1
ATOM 2338 O O . GLU A 1 297 ? -18.305 25.605 3.178 1.00 91.19 297 GLU A O 1
ATOM 2343 N N . GLY A 1 298 ? -18.668 23.562 2.357 1.00 90.81 298 GLY A N 1
ATOM 2344 C CA . GLY A 1 298 ? -17.262 23.210 2.391 1.00 90.81 298 GLY A CA 1
ATOM 2345 C C . GLY A 1 298 ? -16.772 22.837 3.792 1.00 90.81 298 GLY A C 1
ATOM 2346 O O . GLY A 1 298 ? -15.590 23.027 4.068 1.00 90.81 298 GLY A O 1
ATOM 2347 N N . VAL A 1 299 ? -17.603 22.326 4.703 1.00 93.56 299 VAL A N 1
ATOM 2348 C CA . VAL A 1 299 ? -17.150 21.902 6.044 1.00 93.56 299 VAL A CA 1
ATOM 2349 C C . VAL A 1 299 ? -16.956 20.382 6.083 1.00 93.56 299 VAL A C 1
ATOM 2351 O O . VAL A 1 299 ? -17.878 19.661 5.719 1.00 93.56 299 VAL A O 1
ATOM 2354 N N . PRO A 1 300 ? -15.786 19.849 6.487 1.00 96.62 300 PRO A N 1
ATOM 2355 C CA . PRO A 1 300 ? -15.606 18.409 6.630 1.00 96.62 300 PRO A CA 1
ATOM 2356 C C . PRO A 1 300 ? -16.372 17.903 7.857 1.00 96.62 300 PRO A C 1
ATOM 2358 O O . PRO A 1 300 ? -16.256 18.483 8.942 1.00 96.62 300 PRO A O 1
ATOM 2361 N N . MET A 1 301 ? -17.123 16.816 7.680 1.00 97.94 301 MET A N 1
ATOM 2362 C CA . MET A 1 301 ? -18.039 16.275 8.689 1.00 97.94 301 MET A CA 1
ATOM 2363 C C . MET A 1 301 ? -17.775 14.788 8.941 1.00 97.94 301 MET A C 1
ATOM 2365 O O . MET A 1 301 ? -17.273 14.069 8.071 1.00 97.94 301 MET A O 1
ATOM 2369 N N . ALA A 1 302 ? -18.148 14.310 10.123 1.00 98.50 302 ALA A N 1
ATOM 2370 C CA . ALA A 1 302 ? -18.060 12.900 10.484 1.00 98.50 302 ALA A CA 1
ATOM 2371 C C . ALA A 1 302 ? -19.267 12.455 11.318 1.00 98.50 302 ALA A C 1
ATOM 2373 O O . ALA A 1 302 ? -19.859 13.271 12.020 1.00 98.50 302 ALA A O 1
ATOM 2374 N N . ILE A 1 303 ? -19.591 11.161 11.274 1.00 98.75 303 ILE A N 1
ATOM 2375 C CA . ILE A 1 303 ? -20.497 10.503 12.226 1.00 98.75 303 ILE A CA 1
ATOM 2376 C C . ILE A 1 303 ? -19.677 9.645 13.188 1.00 98.75 303 ILE A C 1
ATOM 2378 O O . ILE A 1 303 ? -18.766 8.918 12.778 1.00 98.75 303 ILE A O 1
ATOM 2382 N N . HIS A 1 304 ? -19.949 9.773 14.484 1.00 98.62 304 HIS A N 1
ATOM 2383 C CA . HIS A 1 304 ? -19.200 9.079 15.532 1.00 98.62 304 HIS A CA 1
ATOM 2384 C C . HIS A 1 304 ? -19.940 9.108 16.868 1.00 98.62 304 HIS A C 1
ATOM 2386 O O . HIS A 1 304 ? -20.778 9.975 17.100 1.00 98.62 304 HIS A O 1
ATOM 2392 N N . ALA A 1 305 ? -19.612 8.165 17.752 1.00 98.38 305 ALA A N 1
ATOM 2393 C CA . ALA A 1 305 ? -20.075 8.159 19.136 1.00 98.38 305 ALA A CA 1
ATOM 2394 C C . ALA A 1 305 ? -19.057 8.866 20.035 1.00 98.38 305 ALA A C 1
ATOM 2396 O O . ALA A 1 305 ? -17.901 8.439 20.107 1.00 98.38 305 ALA A O 1
ATOM 2397 N N . PHE A 1 306 ? -19.465 9.921 20.738 1.00 96.94 306 PHE A N 1
ATOM 2398 C CA . PHE A 1 306 ? -18.570 10.675 21.617 1.00 96.94 306 PHE A CA 1
ATOM 2399 C C . PHE A 1 306 ? -19.306 11.300 22.801 1.00 96.94 306 PHE A C 1
ATOM 2401 O O . PHE A 1 306 ? -20.482 11.649 22.706 1.00 96.94 306 PHE A O 1
ATOM 2408 N N . SER A 1 307 ? -18.589 11.447 23.915 1.00 94.19 307 SER A N 1
ATOM 2409 C CA . SER A 1 307 ? -19.130 12.034 25.139 1.00 94.19 307 SER A CA 1
ATOM 2410 C C . SER A 1 307 ? -19.157 13.556 25.082 1.00 94.19 307 SER A C 1
ATOM 2412 O O . SER A 1 307 ? -20.179 14.160 25.383 1.00 94.19 307 SER A O 1
ATOM 2414 N N . GLU A 1 308 ? -18.050 14.197 24.694 1.00 93.88 308 GLU A N 1
ATOM 2415 C CA . GLU A 1 308 ? -17.879 15.638 24.887 1.00 93.88 308 GLU A CA 1
ATOM 2416 C C . GLU A 1 308 ? -16.887 16.312 23.929 1.00 93.88 308 GLU A C 1
ATOM 2418 O O . GLU A 1 308 ? -16.018 15.677 23.325 1.00 93.88 308 GLU A O 1
ATOM 2423 N N . TYR A 1 309 ? -16.969 17.642 23.866 1.00 94.88 309 TYR A N 1
ATOM 2424 C CA . TYR A 1 309 ? -15.934 18.530 23.333 1.00 94.88 309 TYR A CA 1
ATOM 2425 C C . TYR A 1 309 ? -15.847 19.806 24.179 1.00 94.88 309 TYR A C 1
ATOM 2427 O O . TYR A 1 309 ? -16.769 20.130 24.923 1.00 94.88 309 TYR A O 1
ATOM 2435 N N . VAL A 1 310 ? -14.745 20.551 24.075 1.00 94.75 310 VAL A N 1
ATOM 2436 C CA . VAL A 1 310 ? -14.546 21.788 24.849 1.00 94.75 310 VAL A CA 1
ATOM 2437 C C . VAL A 1 310 ? -14.597 23.026 23.963 1.00 94.75 310 VAL A C 1
ATOM 2439 O O . VAL A 1 310 ? -14.219 22.976 22.793 1.00 94.75 310 VAL A O 1
ATOM 2442 N N . THR A 1 311 ? -15.054 24.143 24.520 1.00 95.12 311 THR A N 1
ATOM 2443 C CA . THR A 1 311 ? -15.055 25.455 23.858 1.00 95.12 311 THR A CA 1
ATOM 2444 C C . THR A 1 311 ? -14.484 26.519 24.788 1.00 95.12 311 THR A C 1
ATOM 2446 O O . THR A 1 311 ? -14.809 26.495 25.978 1.00 95.12 311 THR A O 1
ATOM 2449 N N . PRO A 1 312 ? -13.674 27.463 24.277 1.00 93.88 312 PRO A N 1
ATOM 2450 C CA . PRO A 1 312 ? -13.165 28.560 25.091 1.00 93.88 312 PRO A CA 1
ATOM 2451 C C . PRO A 1 312 ? -14.309 29.476 25.545 1.00 93.88 312 PRO A C 1
ATOM 2453 O O . PRO A 1 312 ? -15.247 29.735 24.786 1.00 93.88 312 PRO A O 1
ATOM 2456 N N . CYS A 1 313 ? -14.223 29.978 26.774 1.00 91.69 313 CYS A N 1
ATOM 2457 C CA . CYS A 1 313 ? -15.112 31.018 27.280 1.00 91.69 313 CYS A CA 1
ATOM 2458 C C . CYS A 1 313 ? -14.628 32.389 26.787 1.00 91.69 313 CYS A C 1
ATOM 2460 O O . CYS A 1 313 ? -13.458 32.737 26.941 1.00 91.69 313 CYS A O 1
ATOM 2462 N N . GLU A 1 314 ? -15.514 33.191 26.197 1.00 88.38 314 GLU A N 1
ATOM 2463 C CA . GLU A 1 314 ? -15.131 34.499 25.657 1.00 88.38 314 GLU A CA 1
ATOM 2464 C C . GLU A 1 314 ? -14.578 35.420 26.761 1.00 88.38 314 GLU A C 1
ATOM 2466 O O . GLU A 1 314 ? -15.220 35.645 27.786 1.00 88.38 314 GLU A O 1
ATOM 2471 N N . GLY A 1 315 ? -13.364 35.940 26.554 1.00 85.38 315 GLY A N 1
ATOM 2472 C CA . GLY A 1 315 ? -12.707 36.866 27.481 1.00 85.38 315 GLY A CA 1
ATOM 2473 C C . GLY A 1 315 ? -12.181 36.250 28.785 1.00 85.38 315 GLY A C 1
ATOM 2474 O O . GLY A 1 315 ? -11.711 36.999 29.640 1.00 85.38 315 GLY A O 1
ATOM 2475 N N . LEU A 1 316 ? -12.233 34.923 28.950 1.00 88.88 316 LEU A N 1
ATOM 2476 C CA . LEU A 1 316 ? -11.765 34.212 30.145 1.00 88.88 316 LEU A CA 1
ATOM 2477 C C . LEU A 1 316 ? -10.764 33.112 29.770 1.00 88.88 316 LEU A C 1
ATOM 2479 O O . LEU A 1 316 ? -10.912 32.460 28.741 1.00 88.88 316 LEU A O 1
ATOM 2483 N N . ASP A 1 317 ? -9.790 32.847 30.643 1.00 89.56 317 ASP A N 1
ATOM 2484 C CA . ASP A 1 317 ? -8.902 31.674 30.543 1.00 89.56 317 ASP A CA 1
ATOM 2485 C C . ASP A 1 317 ? -9.583 30.431 31.147 1.00 89.56 317 ASP A C 1
ATOM 2487 O O . ASP A 1 317 ? -9.103 29.806 32.091 1.00 89.56 317 ASP A O 1
ATOM 2491 N N . LEU A 1 318 ? -10.803 30.159 30.679 1.00 92.69 318 LEU A N 1
ATOM 2492 C CA . LEU A 1 318 ? -11.653 29.055 31.115 1.00 92.69 318 LEU A CA 1
ATOM 2493 C C . LEU A 1 318 ? -12.290 28.388 29.897 1.00 92.69 318 LEU A C 1
ATOM 2495 O O . LEU A 1 318 ? -12.452 29.001 28.841 1.00 92.69 318 LEU A O 1
ATOM 2499 N N . GLU A 1 319 ? -12.704 27.136 30.065 1.00 94.38 319 GLU A N 1
ATOM 2500 C CA . GLU A 1 319 ? -13.333 26.348 29.009 1.00 94.38 319 GLU A CA 1
ATOM 2501 C C . GLU A 1 319 ? -14.632 25.717 29.495 1.00 94.38 319 GLU A C 1
ATOM 2503 O O . GLU A 1 319 ? -14.766 25.334 30.657 1.00 94.38 319 GLU A O 1
ATOM 2508 N N . THR A 1 320 ? -15.586 25.578 28.579 1.00 94.19 320 THR A N 1
ATOM 2509 C CA . THR A 1 320 ? -16.837 24.857 28.815 1.00 94.19 320 THR A CA 1
ATOM 2510 C C . THR A 1 320 ? -16.744 23.463 28.214 1.00 94.19 320 THR A C 1
ATOM 2512 O O . THR A 1 320 ? -16.390 23.318 27.043 1.00 94.19 320 THR A O 1
ATOM 2515 N N . VAL A 1 321 ? -17.091 22.441 28.999 1.00 93.31 321 VAL A N 1
ATOM 2516 C CA . VAL A 1 321 ? -17.293 21.070 28.513 1.00 93.31 321 VAL A CA 1
ATOM 2517 C C . VAL A 1 321 ? -18.720 20.949 27.984 1.00 93.31 321 VAL A C 1
ATOM 2519 O O . VAL A 1 321 ? -19.685 21.104 28.728 1.00 93.31 321 VAL A O 1
ATOM 2522 N N . ASN A 1 322 ? -18.853 20.661 26.695 1.00 94.50 322 ASN A N 1
ATOM 2523 C CA . ASN A 1 322 ? -20.127 20.445 26.023 1.00 94.50 322 ASN A CA 1
ATOM 2524 C C . ASN A 1 322 ? -20.359 18.939 25.890 1.00 94.50 322 ASN A C 1
ATOM 2526 O O . ASN A 1 322 ? -19.653 18.269 25.132 1.00 94.50 322 ASN A O 1
ATOM 2530 N N . ARG A 1 323 ? -21.338 18.414 26.630 1.00 94.06 323 ARG A N 1
ATOM 2531 C CA . ARG A 1 323 ? -21.738 17.003 26.586 1.00 94.06 323 ARG A CA 1
ATOM 2532 C C . ARG A 1 323 ? -22.651 16.738 25.384 1.00 94.06 323 ARG A C 1
ATOM 2534 O O . ARG A 1 323 ? -23.573 17.504 25.106 1.00 94.06 323 ARG A O 1
ATOM 2541 N N . VAL A 1 324 ? -22.377 15.651 24.675 1.00 95.69 324 VAL A N 1
ATOM 2542 C CA . VAL A 1 324 ? -23.115 15.163 23.503 1.00 95.69 324 VAL A CA 1
ATOM 2543 C C . VAL A 1 324 ? -23.717 13.791 23.796 1.00 95.69 324 VAL A C 1
ATOM 2545 O O . VAL A 1 324 ? -24.909 13.601 23.552 1.00 95.69 324 VAL A O 1
ATOM 2548 N N . ASP A 1 325 ? -22.907 12.881 24.344 1.00 96.38 325 ASP A N 1
ATOM 2549 C CA . ASP A 1 325 ? -23.285 11.562 24.874 1.00 96.38 325 ASP A CA 1
ATOM 2550 C C . ASP A 1 325 ? -24.127 10.680 23.945 1.00 96.38 325 ASP A C 1
ATOM 2552 O O . ASP A 1 325 ? -25.023 9.958 24.383 1.00 96.38 325 ASP A O 1
ATOM 2556 N N . ARG A 1 326 ? -23.829 10.709 22.645 1.00 97.75 326 ARG A N 1
ATOM 2557 C CA . ARG A 1 326 ? -24.520 9.887 21.645 1.00 97.75 326 ARG A CA 1
ATOM 2558 C C . ARG A 1 326 ? -23.694 9.690 20.382 1.00 97.75 326 ARG A C 1
ATOM 2560 O O . ARG A 1 326 ? -22.675 10.354 20.179 1.00 97.75 326 ARG A O 1
ATOM 2567 N N . VAL A 1 327 ? -24.172 8.818 19.503 1.00 98.56 327 VAL A N 1
ATOM 2568 C CA . VAL A 1 327 ? -23.803 8.820 18.084 1.00 98.56 327 VAL A CA 1
ATOM 2569 C C . VAL A 1 327 ? -24.379 10.081 17.442 1.00 98.56 327 VAL A C 1
ATOM 2571 O O . VAL A 1 327 ? -25.593 10.282 17.440 1.00 98.56 327 VAL A O 1
ATOM 2574 N N . ALA A 1 328 ? -23.524 10.945 16.904 1.00 98.00 328 ALA A N 1
ATOM 2575 C CA . ALA A 1 328 ? -23.953 12.178 16.253 1.00 98.00 328 ALA A CA 1
ATOM 2576 C C . ALA A 1 328 ? -23.084 12.520 15.041 1.00 98.00 328 ALA A C 1
ATOM 2578 O O . ALA A 1 328 ? -21.927 12.108 14.931 1.00 98.00 328 ALA A O 1
ATOM 2579 N N . VAL A 1 329 ? -23.664 13.314 14.140 1.00 98.31 329 VAL A N 1
ATOM 2580 C CA . VAL A 1 329 ? -22.926 13.999 13.080 1.00 98.31 329 VAL A CA 1
ATOM 2581 C C . VAL A 1 329 ? -22.309 15.267 13.663 1.00 98.31 329 VAL A C 1
ATOM 2583 O O . VAL A 1 329 ? -22.986 16.023 14.356 1.00 98.31 329 VAL A O 1
ATOM 2586 N N . SER A 1 330 ? -21.032 15.520 13.383 1.00 96.94 330 SER A N 1
ATOM 2587 C CA . SER A 1 330 ? -20.370 16.754 13.798 1.00 96.94 330 SER A CA 1
ATOM 2588 C C . SER A 1 330 ? -19.468 17.330 12.718 1.00 96.94 330 SER A C 1
ATOM 2590 O O . SER A 1 330 ? -18.923 16.607 11.878 1.00 96.94 330 SER A O 1
ATOM 2592 N N . ASP A 1 331 ? -19.251 18.641 12.802 1.00 94.81 331 ASP A N 1
ATOM 2593 C CA . ASP A 1 331 ? -18.128 19.273 12.125 1.00 94.81 331 ASP A CA 1
ATOM 2594 C C . ASP A 1 331 ? -16.796 18.843 12.761 1.00 94.81 331 ASP A C 1
ATOM 2596 O O . ASP A 1 331 ? -16.733 18.432 13.926 1.00 94.81 331 ASP A O 1
ATOM 2600 N N . LEU A 1 332 ? -15.710 18.915 11.987 1.00 96.81 332 LEU A N 1
ATOM 2601 C CA . LEU A 1 332 ? -14.358 18.668 12.505 1.00 96.81 332 LEU A CA 1
ATOM 2602 C C . LEU A 1 332 ? -13.703 19.924 13.110 1.00 96.81 332 LEU A C 1
ATOM 2604 O O . LEU A 1 332 ? -12.513 19.907 13.419 1.00 96.81 332 LEU A O 1
ATOM 2608 N N . SER A 1 333 ? -14.445 21.023 13.254 1.00 95.25 333 SER A N 1
ATOM 2609 C CA . SER A 1 333 ? -13.998 22.251 13.918 1.00 95.25 333 SER A CA 1
ATOM 2610 C C . SER A 1 333 ? -14.300 22.269 15.423 1.00 95.25 333 SER A C 1
ATOM 2612 O O . SER A 1 333 ? -13.777 23.132 16.128 1.00 95.25 333 SER A O 1
ATOM 2614 N N . LEU A 1 334 ? -15.076 21.309 15.940 1.00 95.75 334 LEU A N 1
ATOM 2615 C CA . LEU A 1 334 ? -15.329 21.142 17.371 1.00 95.75 334 LEU A CA 1
ATOM 2616 C C . LEU A 1 334 ? -14.022 21.120 18.163 1.00 95.75 334 LEU A C 1
ATOM 2618 O O . LEU A 1 334 ? -13.138 20.310 17.883 1.00 95.75 334 LEU A O 1
ATOM 2622 N N . GLY A 1 335 ? -13.909 22.015 19.149 1.00 94.69 335 GLY A N 1
ATOM 2623 C CA . GLY A 1 335 ? -12.672 22.266 19.896 1.00 94.69 335 GLY A CA 1
ATOM 2624 C C . GLY A 1 335 ? -11.848 23.456 19.393 1.00 94.69 335 GLY A C 1
ATOM 2625 O O . GLY A 1 335 ? -10.789 23.745 19.955 1.00 94.69 335 GLY A O 1
ATOM 2626 N N . LYS A 1 336 ? -12.279 24.169 18.346 1.00 94.75 336 LYS A N 1
ATOM 2627 C CA . LYS A 1 336 ? -11.543 25.325 17.811 1.00 94.75 336 LYS A CA 1
ATOM 2628 C C . LYS A 1 336 ? -11.333 26.395 18.884 1.00 94.75 336 LYS A C 1
ATOM 2630 O O . LYS A 1 336 ? -12.272 26.819 19.547 1.00 94.75 336 LYS A O 1
ATOM 2635 N N . GLY A 1 337 ? -10.083 26.840 19.020 1.00 91.62 337 GLY A N 1
ATOM 2636 C CA . GLY A 1 337 ? -9.683 27.852 20.002 1.00 91.62 337 GLY A CA 1
ATOM 2637 C C . GLY A 1 337 ? -9.561 27.340 21.440 1.00 91.62 337 GLY A C 1
ATOM 2638 O O . GLY A 1 337 ? -9.190 28.121 22.304 1.00 91.62 337 GLY A O 1
ATOM 2639 N N . SER A 1 338 ? -9.843 26.059 21.692 1.00 94.31 338 SER A N 1
ATOM 2640 C CA . SER A 1 338 ? -9.661 25.429 23.004 1.00 94.31 338 SER A CA 1
ATOM 2641 C C . SER A 1 338 ? -8.262 24.823 23.177 1.00 94.31 338 SER A C 1
ATOM 2643 O O . SER A 1 338 ? -7.558 24.542 22.200 1.00 94.31 338 SER A O 1
ATOM 2645 N N . SER A 1 339 ? -7.914 24.511 24.421 1.00 93.25 339 SER A N 1
ATOM 2646 C CA . SER A 1 339 ? -6.749 23.755 24.876 1.00 93.25 339 SER A CA 1
ATOM 2647 C C . SER A 1 339 ? -6.644 22.377 24.217 1.00 93.25 339 SER A C 1
ATOM 2649 O O . SER A 1 339 ? -5.546 21.912 23.909 1.00 93.25 339 SER A O 1
ATOM 2651 N N . ARG A 1 340 ? -7.782 21.729 23.925 1.00 92.06 340 ARG A N 1
ATOM 2652 C CA . ARG A 1 340 ? -7.814 20.415 23.263 1.00 92.06 340 ARG A CA 1
ATOM 2653 C C . ARG A 1 340 ? -7.643 20.509 21.746 1.00 92.06 340 ARG A C 1
ATOM 2655 O O . ARG A 1 340 ? -7.392 19.473 21.132 1.00 92.06 340 ARG A O 1
ATOM 2662 N N . ARG A 1 341 ? -7.698 21.715 21.162 1.00 94.25 341 ARG A N 1
ATOM 2663 C CA . ARG A 1 341 ? -7.717 21.999 19.712 1.00 94.25 341 ARG A CA 1
ATOM 2664 C C . ARG A 1 341 ? -8.907 21.358 18.992 1.00 94.25 341 ARG A C 1
ATOM 2666 O O . ARG A 1 341 ? -9.592 20.482 19.519 1.00 94.25 341 ARG A O 1
ATOM 2673 N N . ASP A 1 342 ? -9.155 21.793 17.758 1.00 94.88 342 ASP A N 1
ATOM 2674 C CA . ASP A 1 342 ? -10.229 21.218 16.957 1.00 94.88 342 ASP A CA 1
ATOM 2675 C C . ASP A 1 342 ? -9.906 19.816 16.429 1.00 94.88 342 ASP A C 1
ATOM 2677 O O . ASP A 1 342 ? -8.738 19.475 16.217 1.00 94.88 342 ASP A O 1
ATOM 2681 N N . PHE A 1 343 ? -10.937 19.006 16.181 1.00 96.69 343 PHE A N 1
ATOM 2682 C CA . PHE A 1 343 ? -10.774 17.625 15.718 1.00 96.69 343 PHE A CA 1
ATOM 2683 C C . PHE A 1 343 ? -9.922 17.506 14.454 1.00 96.69 343 PHE A C 1
ATOM 2685 O O . PHE A 1 343 ? -9.021 16.669 14.434 1.00 96.69 343 PHE A O 1
ATOM 2692 N N . LEU A 1 344 ? -10.122 18.358 13.441 1.00 96.31 344 LEU A N 1
ATOM 2693 C CA . LEU A 1 344 ? -9.337 18.316 12.201 1.00 96.31 344 LEU A CA 1
ATOM 2694 C C . LEU A 1 344 ? -7.835 18.448 12.484 1.00 96.31 344 LEU A C 1
ATOM 2696 O O . LEU A 1 344 ? -7.029 17.676 11.963 1.00 96.31 344 LEU A O 1
ATOM 2700 N N . SER A 1 345 ? -7.459 19.393 13.346 1.00 94.56 345 SER A N 1
ATOM 2701 C CA . SER A 1 345 ? -6.062 19.621 13.733 1.00 94.56 345 SER A CA 1
ATOM 2702 C C . SER A 1 345 ? -5.462 18.447 14.516 1.00 94.56 345 SER A C 1
ATOM 2704 O O . SER A 1 345 ? -4.255 18.228 14.459 1.00 94.56 345 SER A O 1
ATOM 2706 N N . ARG A 1 346 ? -6.285 17.672 15.231 1.00 95.94 346 ARG A N 1
ATOM 2707 C CA . ARG A 1 346 ? -5.836 16.530 16.043 1.00 95.94 346 ARG A CA 1
ATOM 2708 C C . ARG A 1 346 ? -5.659 15.247 15.246 1.00 95.94 346 ARG A C 1
ATOM 2710 O O . ARG A 1 346 ? -4.898 14.400 15.698 1.00 95.94 346 ARG A O 1
ATOM 2717 N N . ILE A 1 347 ? -6.351 15.088 14.111 1.00 97.69 347 ILE A N 1
ATOM 2718 C CA . ILE A 1 347 ? -6.269 13.877 13.280 1.00 97.69 347 ILE A CA 1
ATOM 2719 C C . ILE A 1 347 ? -4.809 13.591 12.939 1.00 97.69 347 ILE A C 1
ATOM 2721 O O . ILE A 1 347 ? -4.131 14.423 12.329 1.00 97.69 347 ILE A O 1
ATOM 2725 N N . THR A 1 348 ? -4.361 12.398 13.323 1.00 96.94 348 THR A N 1
ATOM 2726 C CA . THR A 1 348 ? -3.014 11.891 13.061 1.00 96.94 348 THR A CA 1
ATOM 2727 C C . THR A 1 348 ? -3.001 10.834 11.970 1.00 96.94 348 THR A C 1
ATOM 2729 O O . THR A 1 348 ? -1.972 10.642 11.331 1.00 96.94 348 THR A O 1
ATOM 2732 N N . ARG A 1 349 ? -4.125 10.149 11.725 1.00 97.56 349 ARG A N 1
ATOM 2733 C CA . ARG A 1 349 ? -4.185 9.068 10.737 1.00 97.56 349 ARG A CA 1
ATOM 2734 C C . ARG A 1 349 ? -5.509 9.034 9.988 1.00 97.56 349 ARG A C 1
ATOM 2736 O O . ARG A 1 349 ? -6.578 9.126 10.594 1.00 97.56 349 ARG A O 1
ATOM 2743 N N . LEU A 1 350 ? -5.408 8.857 8.673 1.00 98.19 350 LEU A N 1
ATOM 2744 C CA . LEU A 1 350 ? -6.520 8.557 7.773 1.00 98.19 350 LEU A CA 1
ATOM 2745 C C . LEU A 1 350 ? -6.461 7.073 7.422 1.00 98.19 350 LEU A C 1
ATOM 2747 O O . LEU A 1 350 ? -5.436 6.609 6.929 1.00 98.19 350 LEU A O 1
ATOM 2751 N N . THR A 1 351 ? -7.532 6.327 7.663 1.00 98.25 351 THR A N 1
ATOM 2752 C CA . THR A 1 351 ? -7.589 4.884 7.373 1.00 98.25 351 THR A CA 1
ATOM 2753 C C . THR A 1 351 ? -8.625 4.637 6.301 1.00 98.25 351 THR A C 1
ATOM 2755 O O . THR A 1 351 ? -9.773 5.024 6.479 1.00 98.25 351 THR A O 1
ATOM 2758 N N . VAL A 1 352 ? -8.244 4.011 5.190 1.00 98.44 352 VAL A N 1
ATOM 2759 C CA . VAL A 1 352 ? -9.134 3.833 4.040 1.00 98.44 352 VAL A CA 1
ATOM 2760 C C . VAL A 1 352 ? -9.478 2.365 3.848 1.00 98.44 352 VAL A C 1
ATOM 2762 O O . VAL A 1 352 ? -8.583 1.529 3.729 1.00 98.44 352 VAL A O 1
ATOM 2765 N N . LEU A 1 353 ? -10.774 2.064 3.760 1.00 98.00 353 LEU A N 1
ATOM 2766 C CA . LEU A 1 353 ? -11.312 0.755 3.388 1.00 98.00 353 LEU A CA 1
ATOM 2767 C C . LEU A 1 353 ? -11.930 0.830 1.990 1.00 98.00 353 LEU A C 1
ATOM 2769 O O . LEU A 1 353 ? -12.950 1.492 1.783 1.00 98.00 353 LEU A O 1
ATOM 2773 N N . GLY A 1 354 ? -11.295 0.178 1.015 1.00 95.88 354 GLY A N 1
ATOM 2774 C CA . GLY A 1 354 ? -11.725 0.213 -0.383 1.00 95.88 354 GLY A CA 1
ATOM 2775 C C . GLY A 1 354 ? -10.607 -0.098 -1.379 1.00 95.88 354 GLY A C 1
ATOM 2776 O O . GLY A 1 354 ? -9.916 -1.112 -1.282 1.00 95.88 354 GLY A O 1
ATOM 2777 N N . LYS A 1 355 ? -10.447 0.785 -2.368 1.00 93.19 355 LYS A N 1
ATOM 2778 C CA . LYS A 1 355 ? -9.481 0.677 -3.471 1.00 93.19 355 LYS A CA 1
ATOM 2779 C C . LYS A 1 355 ? -8.056 0.985 -2.978 1.00 93.19 355 LYS A C 1
ATOM 2781 O O . LYS A 1 355 ? -7.850 1.536 -1.903 1.00 93.19 355 LYS A O 1
ATOM 2786 N N . THR A 1 356 ? -7.047 0.663 -3.787 1.00 90.94 356 THR A N 1
ATOM 2787 C CA . THR A 1 356 ? -5.629 0.979 -3.502 1.00 90.94 356 THR A CA 1
ATOM 2788 C C . THR A 1 356 ? -5.378 2.493 -3.483 1.00 90.94 356 THR A C 1
ATOM 2790 O O . THR A 1 356 ? -6.188 3.228 -4.052 1.00 90.94 356 THR A O 1
ATOM 2793 N N . PRO A 1 357 ? -4.291 3.004 -2.877 1.00 91.06 357 PRO A N 1
ATOM 2794 C CA . PRO A 1 357 ? -4.000 4.439 -2.852 1.00 91.06 357 PRO A CA 1
ATOM 2795 C C . PRO A 1 357 ? -3.982 5.076 -4.247 1.00 91.06 357 PRO A C 1
ATOM 2797 O O . PRO A 1 357 ? -3.485 4.497 -5.212 1.00 91.06 357 PRO A O 1
ATOM 2800 N N . GLY A 1 358 ? -4.524 6.290 -4.360 1.00 86.19 358 GLY A N 1
ATOM 2801 C CA . GLY A 1 358 ? -4.416 7.097 -5.578 1.00 86.19 358 GLY A CA 1
ATOM 2802 C C . GLY A 1 358 ? -3.062 7.819 -5.687 1.00 86.19 358 GLY A C 1
ATOM 2803 O O . GLY A 1 358 ? -2.287 7.820 -4.730 1.00 86.19 358 GLY A O 1
ATOM 2804 N N . PRO A 1 359 ? -2.780 8.504 -6.811 1.00 79.56 359 PRO A N 1
ATOM 2805 C CA . PRO A 1 359 ? -1.508 9.204 -7.030 1.00 79.56 359 PRO A CA 1
ATOM 2806 C C . PRO A 1 359 ? -1.134 10.247 -5.967 1.00 79.56 359 PRO A C 1
ATOM 2808 O O . PRO A 1 359 ? 0.053 10.459 -5.754 1.00 79.56 359 PRO A O 1
ATOM 2811 N N . ALA A 1 360 ? -2.125 10.872 -5.319 1.00 82.31 360 ALA A N 1
ATOM 2812 C CA . ALA A 1 360 ? -1.923 11.856 -4.251 1.00 82.31 360 ALA A CA 1
ATOM 2813 C C . ALA A 1 360 ? -1.598 11.227 -2.883 1.00 82.31 360 ALA A C 1
ATOM 2815 O O . ALA A 1 360 ? -1.167 11.926 -1.977 1.00 82.31 360 ALA A O 1
ATOM 2816 N N . LEU A 1 361 ? -1.837 9.921 -2.719 1.00 88.00 361 LEU A N 1
ATOM 2817 C CA . LEU A 1 361 ? -1.693 9.216 -1.440 1.00 88.00 361 LEU A CA 1
ATOM 2818 C C . LEU A 1 361 ? -0.563 8.185 -1.474 1.00 88.00 361 LEU A C 1
ATOM 2820 O O . LEU A 1 361 ? 0.009 7.868 -0.439 1.00 88.00 361 LEU A O 1
ATOM 2824 N N . VAL A 1 362 ? -0.232 7.650 -2.655 1.00 85.00 362 VAL A N 1
ATOM 2825 C CA . VAL A 1 362 ? 0.639 6.474 -2.816 1.00 85.00 362 VAL A CA 1
ATOM 2826 C C . VAL A 1 362 ? 2.031 6.635 -2.202 1.00 85.00 362 VAL A C 1
ATOM 2828 O O . VAL A 1 362 ? 2.601 5.646 -1.758 1.00 85.00 362 VAL A O 1
ATOM 2831 N N . ALA A 1 363 ? 2.574 7.853 -2.139 1.00 81.62 363 ALA A N 1
ATOM 2832 C CA . ALA A 1 363 ? 3.902 8.084 -1.574 1.00 81.62 363 ALA A CA 1
ATOM 2833 C C . ALA A 1 363 ? 3.948 7.952 -0.040 1.00 81.62 363 ALA A C 1
ATOM 2835 O O . ALA A 1 363 ? 4.999 7.627 0.505 1.00 81.62 363 ALA A O 1
ATOM 2836 N N . ASN A 1 364 ? 2.828 8.199 0.647 1.00 86.75 364 ASN A N 1
ATOM 2837 C CA . ASN A 1 364 ? 2.727 8.195 2.112 1.00 86.75 364 ASN A CA 1
ATOM 2838 C C . ASN A 1 364 ? 1.749 7.131 2.634 1.00 86.75 364 ASN A C 1
ATOM 2840 O O . ASN A 1 364 ? 1.500 7.054 3.835 1.00 86.75 364 ASN A O 1
ATOM 2844 N N . ALA A 1 365 ? 1.172 6.332 1.736 1.00 90.44 365 ALA A N 1
ATOM 2845 C CA . ALA A 1 365 ? 0.234 5.290 2.095 1.00 9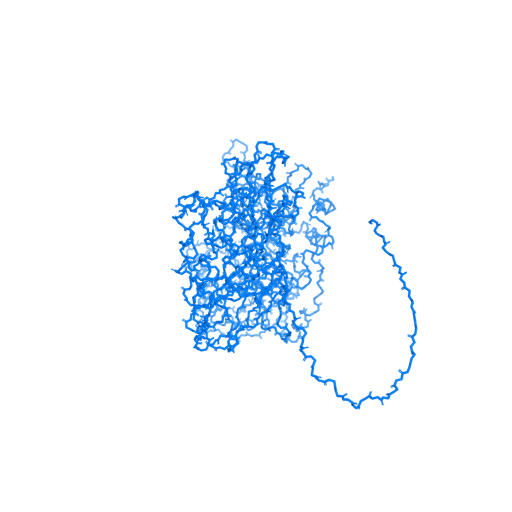0.44 365 ALA A CA 1
ATOM 2846 C C . ALA A 1 365 ? 0.963 4.053 2.625 1.00 90.44 365 ALA A C 1
ATOM 2848 O O . ALA A 1 365 ? 1.764 3.422 1.937 1.00 90.44 365 ALA A O 1
ATOM 2849 N N . GLU A 1 366 ? 0.603 3.658 3.835 1.00 91.81 366 GLU A N 1
ATOM 2850 C CA . GLU A 1 366 ? 0.982 2.399 4.443 1.00 91.81 366 GLU A CA 1
ATOM 2851 C C . GLU A 1 366 ? -0.084 1.349 4.103 1.00 91.81 366 GLU A C 1
ATOM 2853 O O . GLU A 1 366 ? -1.190 1.361 4.651 1.00 91.81 366 GLU A O 1
ATOM 2858 N N . LEU A 1 367 ? 0.229 0.458 3.160 1.00 90.88 367 LEU A N 1
ATOM 2859 C CA . LEU A 1 367 ? -0.654 -0.641 2.758 1.00 90.88 367 LEU A CA 1
ATOM 2860 C C . LEU A 1 367 ? -0.775 -1.678 3.879 1.00 90.88 367 LEU A C 1
ATOM 2862 O O . LEU A 1 367 ? 0.207 -1.951 4.573 1.00 90.88 367 LEU A O 1
ATOM 2866 N N . ARG A 1 368 ? -1.946 -2.314 4.013 1.00 91.50 368 ARG A N 1
ATOM 2867 C CA . ARG A 1 368 ? -2.102 -3.476 4.902 1.00 91.50 368 ARG A CA 1
ATOM 2868 C C . ARG A 1 368 ? -1.107 -4.599 4.565 1.00 91.50 368 ARG A C 1
ATOM 2870 O O . ARG A 1 368 ? -0.624 -4.649 3.430 1.00 91.50 368 ARG A O 1
ATOM 2877 N N . PRO A 1 369 ? -0.836 -5.530 5.500 1.00 87.88 369 PRO A N 1
ATOM 2878 C CA . PRO A 1 369 ? -0.131 -6.761 5.171 1.00 87.88 369 PRO A CA 1
ATOM 2879 C C . PRO A 1 369 ? -0.808 -7.518 4.026 1.00 87.88 369 PRO A C 1
ATOM 2881 O O . PRO A 1 369 ? -1.976 -7.307 3.685 1.00 87.88 369 PRO A O 1
ATOM 2884 N N . ASN A 1 370 ? -0.058 -8.430 3.433 1.00 88.50 370 ASN A N 1
ATOM 2885 C CA . ASN A 1 370 ? -0.565 -9.340 2.424 1.00 88.50 370 ASN A CA 1
ATOM 2886 C C . ASN A 1 370 ? -1.415 -10.429 3.056 1.00 88.50 370 ASN A C 1
ATOM 2888 O O . ASN A 1 370 ? -1.034 -10.969 4.086 1.00 88.50 370 ASN A O 1
ATOM 2892 N N . ALA A 1 371 ? -2.501 -10.821 2.391 1.00 92.00 371 ALA A N 1
ATOM 2893 C CA . ALA A 1 371 ? -3.150 -12.069 2.762 1.00 92.00 371 ALA A CA 1
ATOM 2894 C C . ALA A 1 371 ? -2.169 -13.239 2.523 1.00 92.00 371 ALA A C 1
ATOM 2896 O O . ALA A 1 371 ? -1.416 -13.188 1.535 1.00 92.00 371 ALA A O 1
ATOM 2897 N N . PRO A 1 372 ? -2.164 -14.273 3.387 1.00 90.31 372 PRO A N 1
ATOM 2898 C CA . PRO A 1 372 ? -1.239 -15.398 3.294 1.00 90.31 372 PRO A CA 1
ATOM 2899 C C . PRO A 1 372 ? -1.229 -16.015 1.897 1.00 90.31 372 PRO A C 1
ATOM 2901 O O . PRO A 1 372 ? -2.253 -16.469 1.389 1.00 90.31 372 PRO A O 1
ATOM 2904 N N . VAL A 1 373 ? -0.057 -16.019 1.263 1.00 91.62 373 VAL A N 1
ATOM 2905 C CA . VAL A 1 373 ? 0.132 -16.604 -0.067 1.00 91.62 373 VAL A CA 1
ATOM 2906 C C . VAL A 1 373 ? 0.556 -18.056 0.102 1.00 91.62 373 VAL A C 1
ATOM 2908 O O . VAL A 1 373 ? 1.535 -18.334 0.794 1.00 91.62 373 VAL A O 1
ATOM 2911 N N . ALA A 1 374 ? -0.158 -18.964 -0.558 1.00 90.69 374 ALA A N 1
ATOM 2912 C CA . ALA A 1 374 ? 0.172 -20.383 -0.621 1.00 90.69 374 ALA A CA 1
ATOM 2913 C C . ALA A 1 374 ? 0.757 -20.758 -1.991 1.00 90.69 374 ALA A C 1
ATOM 2915 O O . ALA A 1 374 ? 0.620 -20.021 -2.973 1.00 90.69 374 ALA A O 1
ATOM 2916 N N . LEU A 1 375 ? 1.385 -21.935 -2.063 1.00 90.75 375 LEU A N 1
ATOM 2917 C CA . LEU A 1 375 ? 1.773 -22.524 -3.340 1.00 90.75 375 LEU A CA 1
ATOM 2918 C C . LEU A 1 375 ? 0.522 -22.759 -4.206 1.00 90.75 375 LEU A C 1
ATOM 2920 O O . LEU A 1 375 ? -0.432 -23.389 -3.741 1.00 90.75 375 LEU A O 1
ATOM 2924 N N . PRO A 1 376 ? 0.502 -22.282 -5.462 1.00 87.50 376 PRO A N 1
ATOM 2925 C CA . PRO A 1 376 ? -0.642 -22.491 -6.334 1.00 87.50 376 PRO A CA 1
ATOM 2926 C C . PRO A 1 376 ? -0.766 -23.976 -6.696 1.00 87.50 376 PRO A C 1
ATOM 2928 O O . PRO A 1 376 ? 0.185 -24.582 -7.181 1.00 87.50 376 PRO A O 1
ATOM 2931 N N . GLN A 1 377 ? -1.959 -24.550 -6.513 1.00 80.94 377 GLN A N 1
ATOM 2932 C CA . GLN A 1 377 ? -2.241 -25.944 -6.892 1.00 80.94 377 GLN A CA 1
ATOM 2933 C C . GLN A 1 377 ? -2.431 -26.137 -8.412 1.00 80.94 377 GLN A C 1
ATOM 2935 O O . GLN A 1 377 ? -2.419 -27.262 -8.903 1.00 80.94 377 GLN A O 1
ATOM 2940 N N . GLY A 1 378 ? -2.617 -25.045 -9.165 1.00 76.56 378 GLY A N 1
ATOM 2941 C CA . GLY A 1 378 ? -2.829 -25.048 -10.616 1.00 76.56 378 GLY A CA 1
ATOM 2942 C C . GLY A 1 378 ? -1.585 -24.699 -11.442 1.00 76.56 378 GLY A C 1
ATOM 2943 O O . GLY A 1 378 ? -0.454 -24.689 -10.959 1.00 76.56 378 GLY A O 1
ATOM 2944 N N . ARG A 1 379 ? -1.794 -24.371 -12.726 1.00 78.38 379 ARG A N 1
ATOM 2945 C CA . ARG A 1 379 ? -0.711 -23.955 -13.630 1.00 78.38 379 ARG A CA 1
ATOM 2946 C C . ARG A 1 379 ? -0.072 -22.652 -13.137 1.00 78.38 379 ARG A C 1
ATOM 2948 O O . ARG A 1 379 ? -0.673 -21.587 -13.219 1.00 78.38 379 ARG A O 1
ATOM 2955 N N . CYS A 1 380 ? 1.178 -22.747 -12.698 1.00 84.50 380 CYS A N 1
ATOM 2956 C CA . CYS A 1 380 ? 2.037 -21.605 -12.410 1.00 84.50 380 CYS A CA 1
ATOM 2957 C C . CYS A 1 380 ? 2.489 -20.963 -13.730 1.00 84.50 380 CYS A C 1
ATOM 2959 O O . CYS A 1 380 ? 3.287 -21.546 -14.468 1.00 84.50 380 CYS A O 1
ATOM 2961 N N . ALA A 1 381 ? 1.923 -19.805 -14.059 1.00 88.75 381 ALA A N 1
ATOM 2962 C CA . ALA A 1 381 ? 2.293 -19.030 -15.234 1.00 88.75 381 ALA A CA 1
ATOM 2963 C C . ALA A 1 381 ? 2.135 -17.532 -14.967 1.00 88.75 381 ALA A C 1
ATOM 2965 O O . ALA A 1 381 ? 1.336 -17.102 -14.130 1.00 88.75 381 ALA A O 1
ATOM 2966 N N . ASP A 1 382 ? 2.891 -16.743 -15.710 1.00 90.69 382 ASP A N 1
ATOM 2967 C CA . ASP A 1 382 ? 2.790 -15.298 -15.763 1.00 90.69 382 ASP A CA 1
ATOM 2968 C C . ASP A 1 382 ? 2.184 -14.850 -17.106 1.00 90.69 382 ASP A C 1
ATOM 2970 O O . ASP A 1 382 ? 1.652 -15.651 -17.884 1.00 90.69 382 ASP A O 1
ATOM 2974 N N . THR A 1 383 ? 2.184 -13.542 -17.366 1.00 91.31 383 THR A N 1
ATOM 2975 C CA . THR A 1 383 ? 1.678 -12.982 -18.624 1.00 91.31 383 THR A CA 1
ATOM 2976 C C . THR A 1 383 ? 2.584 -11.870 -19.129 1.00 91.31 383 THR A C 1
ATOM 2978 O O . THR A 1 383 ? 3.325 -11.253 -18.375 1.00 91.31 383 THR A O 1
ATOM 2981 N N . LYS A 1 384 ? 2.421 -11.476 -20.397 1.00 90.06 384 LYS A N 1
ATOM 2982 C CA . LYS A 1 384 ? 3.122 -10.298 -20.940 1.00 90.06 384 LYS A CA 1
ATOM 2983 C C . LYS A 1 384 ? 2.767 -8.976 -20.236 1.00 90.06 384 LYS A C 1
ATOM 2985 O O . LYS A 1 384 ? 3.453 -7.979 -20.439 1.00 90.06 384 LYS A O 1
ATOM 2990 N N . GLN A 1 385 ? 1.668 -8.930 -19.476 1.00 91.00 385 GLN A N 1
ATOM 2991 C CA . GLN A 1 385 ? 1.252 -7.731 -18.738 1.00 91.00 385 GLN A CA 1
ATOM 2992 C C . GLN A 1 385 ? 1.808 -7.700 -17.315 1.00 91.00 385 GLN A C 1
ATOM 2994 O O . GLN A 1 385 ? 2.114 -6.613 -16.828 1.00 91.00 385 GLN A O 1
ATOM 2999 N N . THR A 1 386 ? 1.951 -8.870 -16.691 1.00 95.69 386 THR A N 1
ATOM 3000 C CA . THR A 1 386 ? 2.578 -9.058 -15.383 1.00 95.69 386 THR A CA 1
ATOM 3001 C C . THR A 1 386 ? 3.478 -10.279 -15.466 1.00 95.69 386 THR A C 1
ATOM 3003 O O . THR A 1 386 ? 2.971 -11.401 -15.485 1.00 95.69 386 THR A O 1
ATOM 3006 N N . ALA A 1 387 ? 4.784 -10.037 -15.551 1.00 97.00 387 ALA A N 1
ATOM 3007 C CA . ALA A 1 387 ? 5.799 -11.053 -15.806 1.00 97.00 387 ALA A CA 1
ATOM 3008 C C . ALA A 1 387 ? 6.785 -11.144 -14.645 1.00 97.00 387 ALA A C 1
ATOM 3010 O O . ALA A 1 387 ? 7.115 -10.117 -14.032 1.00 97.00 387 ALA A O 1
ATOM 3011 N N . ILE A 1 388 ? 7.256 -12.359 -14.374 1.00 97.88 388 ILE A N 1
ATOM 3012 C CA . ILE A 1 388 ? 8.338 -12.620 -13.429 1.00 97.88 388 ILE A CA 1
ATOM 3013 C C . ILE A 1 388 ? 9.618 -12.881 -14.232 1.00 97.88 388 ILE A C 1
ATOM 3015 O O . ILE A 1 388 ? 9.608 -13.341 -15.370 1.00 97.88 388 ILE A O 1
ATOM 3019 N N . PHE A 1 389 ? 10.741 -12.459 -13.667 1.00 97.50 389 PHE A N 1
ATOM 3020 C CA . PHE A 1 389 ? 12.065 -12.653 -14.220 1.00 97.50 389 PHE A CA 1
ATOM 3021 C C . PHE A 1 389 ? 13.022 -13.060 -13.113 1.00 97.50 389 PHE A C 1
ATOM 3023 O O . PHE A 1 389 ? 12.806 -12.795 -11.929 1.00 97.50 389 PHE A O 1
ATOM 3030 N N . ARG A 1 390 ? 14.144 -13.639 -13.527 1.00 97.06 390 ARG A N 1
ATOM 3031 C CA . ARG A 1 390 ? 15.241 -14.051 -12.655 1.00 97.06 390 ARG A CA 1
ATOM 3032 C C . ARG A 1 390 ? 16.566 -13.487 -13.150 1.00 97.06 390 ARG A C 1
ATOM 3034 O O . ARG A 1 390 ? 16.770 -13.393 -14.362 1.00 97.06 390 ARG A O 1
ATOM 3041 N N . SER A 1 391 ? 17.460 -13.169 -12.223 1.00 96.50 391 SER A N 1
ATOM 3042 C CA . SER A 1 391 ? 18.873 -12.897 -12.487 1.00 96.50 391 SER A CA 1
ATOM 3043 C C . SER A 1 391 ? 19.728 -13.715 -11.510 1.00 96.50 391 SER A C 1
ATOM 3045 O O . SER A 1 391 ? 19.407 -13.722 -10.319 1.00 96.50 391 SER A O 1
ATOM 3047 N N . PRO A 1 392 ? 20.778 -14.415 -11.976 1.00 95.88 392 PRO A N 1
ATOM 3048 C CA . PRO A 1 392 ? 21.261 -14.481 -13.363 1.00 95.88 392 PRO A CA 1
ATOM 3049 C C . PRO A 1 392 ? 20.338 -15.302 -14.291 1.00 95.88 392 PRO A C 1
ATOM 3051 O O . PRO A 1 392 ? 19.378 -15.935 -13.852 1.00 95.88 392 PRO A O 1
ATOM 3054 N N . GLN A 1 393 ? 20.637 -15.328 -15.595 1.00 93.88 393 GLN A N 1
ATOM 3055 C CA . GLN A 1 393 ? 19.889 -16.083 -16.612 1.00 93.88 393 GLN A CA 1
ATOM 3056 C C . GLN A 1 393 ? 19.753 -17.572 -16.263 1.00 93.88 393 GLN A C 1
ATOM 3058 O O . GLN A 1 393 ? 18.698 -18.188 -16.474 1.00 93.88 393 GLN A O 1
ATOM 3063 N N . ARG A 1 394 ? 20.851 -18.141 -15.756 1.00 94.25 394 ARG A N 1
ATOM 3064 C CA . ARG A 1 394 ? 20.983 -19.521 -15.286 1.00 94.25 394 ARG A CA 1
ATOM 3065 C C . ARG A 1 394 ? 21.417 -19.476 -13.817 1.00 94.25 394 ARG A C 1
ATOM 3067 O O . ARG A 1 394 ? 22.619 -19.414 -13.567 1.00 94.25 394 ARG A O 1
ATOM 3074 N N . PRO A 1 395 ? 20.464 -19.431 -12.870 1.00 96.50 395 PRO A N 1
ATOM 3075 C CA . PRO A 1 395 ? 20.771 -19.405 -11.445 1.00 96.50 395 PRO A CA 1
ATOM 3076 C C . PRO A 1 395 ? 21.556 -20.632 -10.989 1.00 96.50 395 PRO A C 1
ATOM 3078 O O . PRO A 1 395 ? 21.307 -21.751 -11.444 1.00 96.50 395 PRO A O 1
ATOM 3081 N N . ASP A 1 396 ? 22.468 -20.414 -10.050 1.00 95.81 396 ASP A N 1
ATOM 3082 C CA . ASP A 1 396 ? 23.225 -21.455 -9.368 1.00 95.81 396 ASP A CA 1
ATOM 3083 C C . ASP A 1 396 ? 23.417 -21.087 -7.888 1.00 95.81 396 ASP A C 1
ATOM 3085 O O . ASP A 1 396 ? 23.274 -19.922 -7.519 1.00 95.81 396 ASP A O 1
ATOM 3089 N N . SER A 1 397 ? 23.726 -22.068 -7.042 1.00 96.25 397 SER A N 1
ATOM 3090 C CA . SER A 1 397 ? 23.807 -21.882 -5.589 1.00 96.25 397 SER A CA 1
ATOM 3091 C C . SER A 1 397 ? 25.058 -21.140 -5.105 1.00 96.25 397 SER A C 1
ATOM 3093 O O . SER A 1 397 ? 25.194 -20.899 -3.910 1.00 96.25 397 SER A O 1
ATOM 3095 N N . SER A 1 398 ? 26.001 -20.797 -5.991 1.00 93.94 398 SER A N 1
ATOM 3096 C CA . SER A 1 398 ? 27.220 -20.064 -5.611 1.00 93.94 398 SER A CA 1
ATOM 3097 C C . SER A 1 398 ? 27.038 -18.547 -5.611 1.00 93.94 398 SER A C 1
ATOM 3099 O O . SER A 1 398 ? 27.934 -17.825 -5.171 1.00 93.94 398 SER A O 1
ATOM 3101 N N . ARG A 1 399 ? 25.894 -18.052 -6.101 1.00 92.06 399 ARG A N 1
ATOM 3102 C CA . ARG A 1 399 ? 25.621 -16.619 -6.200 1.00 92.06 399 ARG A CA 1
ATOM 3103 C C . ARG A 1 399 ? 24.172 -16.266 -5.863 1.00 92.06 399 ARG A C 1
ATOM 3105 O O . ARG A 1 399 ? 23.297 -17.124 -5.955 1.00 92.06 399 ARG A O 1
ATOM 3112 N N . PRO A 1 400 ? 23.897 -14.994 -5.541 1.00 95.50 400 PRO A N 1
ATOM 3113 C CA . PRO A 1 400 ? 22.548 -14.558 -5.211 1.00 95.50 400 PRO A CA 1
ATOM 3114 C C . PRO A 1 400 ? 21.550 -14.737 -6.362 1.00 95.50 400 PRO A C 1
ATOM 3116 O O . PRO A 1 400 ? 21.865 -14.457 -7.521 1.00 95.50 400 PRO A O 1
ATOM 3119 N N . LEU A 1 401 ? 20.325 -15.143 -6.023 1.00 97.25 401 LEU A N 1
ATOM 3120 C CA . LEU A 1 401 ? 19.180 -15.191 -6.932 1.00 97.25 401 LEU A CA 1
ATOM 3121 C C . LEU A 1 401 ? 18.335 -13.934 -6.742 1.00 97.25 401 LEU A C 1
ATOM 3123 O O . LEU A 1 401 ? 17.730 -13.739 -5.689 1.00 97.25 401 LEU A O 1
ATOM 3127 N N . ARG A 1 402 ? 18.226 -13.118 -7.788 1.00 97.69 402 ARG A N 1
ATOM 3128 C CA . ARG A 1 402 ? 17.283 -12.002 -7.837 1.00 97.69 402 ARG A CA 1
ATOM 3129 C C . ARG A 1 402 ? 16.030 -12.412 -8.590 1.00 97.69 402 ARG A C 1
ATOM 3131 O O . ARG A 1 402 ? 16.125 -12.940 -9.698 1.00 97.69 402 ARG A O 1
ATOM 3138 N N . VAL A 1 403 ? 14.866 -12.121 -8.021 1.00 98.31 403 VAL A N 1
ATOM 3139 C CA . VAL A 1 403 ? 13.564 -12.324 -8.668 1.00 98.31 403 VAL A CA 1
ATOM 3140 C C . VAL A 1 403 ? 12.893 -10.971 -8.832 1.00 98.31 403 VAL A C 1
ATOM 3142 O O . VAL A 1 403 ? 12.775 -10.209 -7.875 1.00 98.31 403 VAL A O 1
ATOM 3145 N N . ILE A 1 404 ? 12.487 -10.654 -10.057 1.00 98.31 404 ILE A N 1
ATOM 3146 C CA . ILE A 1 404 ? 11.967 -9.345 -10.453 1.00 98.31 404 ILE A CA 1
ATOM 3147 C C . ILE A 1 404 ? 10.570 -9.560 -11.013 1.00 98.31 404 ILE A C 1
ATOM 3149 O O . ILE A 1 404 ? 10.389 -10.385 -11.899 1.00 98.31 404 ILE A O 1
ATOM 3153 N N . VAL A 1 405 ? 9.588 -8.800 -10.545 1.00 97.88 405 VAL A N 1
ATOM 3154 C CA . VAL A 1 405 ? 8.254 -8.763 -11.145 1.00 97.88 405 VAL A CA 1
ATOM 3155 C C . VAL A 1 405 ? 8.004 -7.384 -11.730 1.00 97.88 405 VAL A C 1
ATOM 3157 O O . VAL A 1 405 ? 8.331 -6.366 -11.116 1.00 97.88 405 VAL A O 1
ATOM 3160 N N . THR A 1 406 ? 7.417 -7.347 -12.922 1.00 97.38 406 THR A N 1
ATOM 3161 C CA . THR A 1 406 ? 7.008 -6.097 -13.572 1.00 97.38 406 THR A CA 1
ATOM 3162 C C . THR A 1 406 ? 5.562 -6.200 -14.027 1.00 97.38 406 THR A C 1
ATOM 3164 O O . THR A 1 406 ? 5.155 -7.232 -14.557 1.00 97.38 406 THR A O 1
ATOM 3167 N N . GLY A 1 407 ? 4.786 -5.138 -13.816 1.00 94.62 407 GLY A N 1
ATOM 3168 C CA . GLY A 1 407 ? 3.358 -5.085 -14.110 1.00 94.62 407 GLY A CA 1
ATOM 3169 C C . GLY A 1 407 ? 2.948 -3.809 -14.840 1.00 94.62 407 GLY A C 1
ATOM 3170 O O . GLY A 1 407 ? 3.350 -2.700 -14.490 1.00 94.62 407 GLY A O 1
ATOM 3171 N N . GLU A 1 408 ? 2.100 -3.948 -15.857 1.00 89.81 408 GLU A N 1
ATOM 3172 C CA . GLU A 1 408 ? 1.491 -2.816 -16.566 1.00 89.81 408 GLU A CA 1
ATOM 3173 C C . GLU A 1 408 ? 0.512 -2.016 -15.707 1.00 89.81 408 GLU A C 1
ATOM 3175 O O . GLU A 1 408 ? 0.344 -0.813 -15.918 1.00 89.81 408 GLU A O 1
ATOM 3180 N N . ARG A 1 409 ? -0.183 -2.716 -14.812 1.00 87.12 409 ARG A N 1
ATOM 3181 C CA . ARG A 1 409 ? -1.251 -2.189 -13.968 1.00 87.12 409 ARG A CA 1
ATOM 3182 C C . ARG A 1 409 ? -0.789 -2.190 -12.523 1.00 87.12 409 ARG A C 1
ATOM 3184 O O . ARG A 1 409 ? 0.088 -2.975 -12.163 1.00 87.12 409 ARG A O 1
ATOM 3191 N N . ASP A 1 410 ? -1.406 -1.328 -11.725 1.00 85.12 410 ASP A N 1
ATOM 3192 C CA . ASP A 1 410 ? -1.230 -1.335 -10.279 1.00 85.12 410 ASP A CA 1
ATOM 3193 C C . ASP A 1 410 ? -1.467 -2.769 -9.759 1.00 85.12 410 ASP A C 1
ATOM 3195 O O . ASP A 1 410 ? -2.546 -3.330 -9.992 1.00 85.12 410 ASP A O 1
ATOM 3199 N N . PRO A 1 411 ? -0.467 -3.404 -9.117 1.00 86.38 411 PRO A N 1
ATOM 3200 C CA . PRO A 1 411 ? -0.609 -4.752 -8.579 1.00 86.38 411 PRO A CA 1
ATOM 3201 C C . PRO A 1 411 ? -1.566 -4.804 -7.383 1.00 86.38 411 PRO A C 1
ATOM 3203 O O . PRO A 1 411 ? -1.912 -5.891 -6.910 1.00 86.38 411 PRO A O 1
ATOM 3206 N N . GLY A 1 412 ? -1.984 -3.638 -6.891 1.00 86.75 412 GLY A N 1
ATOM 3207 C CA . GLY A 1 412 ? -2.687 -3.462 -5.646 1.00 86.75 412 GLY A CA 1
ATOM 3208 C C . GLY A 1 412 ? -1.866 -4.002 -4.491 1.00 86.75 412 GLY A C 1
ATOM 3209 O O . GLY A 1 412 ? -0.697 -3.661 -4.331 1.00 86.75 412 GLY A O 1
ATOM 3210 N N . LEU A 1 413 ? -2.476 -4.877 -3.702 1.00 89.50 413 LEU A N 1
ATOM 3211 C CA . LEU A 1 413 ? -1.858 -5.428 -2.500 1.00 89.50 413 LEU A CA 1
ATOM 3212 C C . LEU A 1 413 ? -0.997 -6.664 -2.772 1.00 89.50 413 LEU A C 1
ATOM 3214 O O . LEU A 1 413 ? -0.501 -7.263 -1.830 1.00 89.50 413 LEU A O 1
ATOM 3218 N N . ALA A 1 414 ? -0.798 -7.069 -4.031 1.00 91.62 414 ALA A N 1
ATOM 3219 C CA . ALA A 1 414 ? 0.019 -8.240 -4.331 1.00 91.62 414 ALA A CA 1
ATOM 3220 C C . ALA A 1 414 ? 1.486 -8.037 -3.913 1.00 91.62 414 ALA A C 1
ATOM 3222 O O . ALA A 1 414 ? 2.066 -6.965 -4.111 1.00 91.62 414 ALA A O 1
ATOM 3223 N N . SER A 1 415 ? 2.097 -9.086 -3.365 1.00 91.44 415 SER A N 1
ATOM 3224 C CA . SER A 1 415 ? 3.515 -9.125 -3.006 1.00 91.44 415 SER A CA 1
ATOM 3225 C C . SER A 1 415 ? 4.190 -10.352 -3.599 1.00 91.44 415 SER A C 1
ATOM 3227 O O . SER A 1 415 ? 3.532 -11.315 -3.996 1.00 91.44 415 SER A O 1
ATOM 3229 N N . LEU A 1 416 ? 5.516 -10.275 -3.716 1.00 94.81 416 LEU A N 1
ATOM 3230 C CA . LEU A 1 416 ? 6.345 -11.343 -4.257 1.00 94.81 416 LEU A CA 1
ATOM 3231 C C . LEU A 1 416 ? 6.824 -12.263 -3.128 1.00 94.81 416 LEU A C 1
ATOM 3233 O O . LEU A 1 416 ? 7.635 -11.865 -2.295 1.00 94.81 416 LEU A O 1
ATOM 3237 N N . VAL A 1 417 ? 6.326 -13.494 -3.118 1.00 94.94 417 VAL A N 1
ATOM 3238 C CA . VAL A 1 417 ? 6.692 -14.543 -2.163 1.00 94.94 417 VAL A CA 1
ATOM 3239 C C . VAL A 1 417 ? 7.437 -15.643 -2.907 1.00 94.94 417 VAL A C 1
ATOM 3241 O O . VAL A 1 417 ? 7.050 -16.019 -4.015 1.00 94.94 417 VAL A O 1
ATOM 3244 N N . LEU A 1 418 ? 8.518 -16.147 -2.315 1.00 96.81 418 LEU A N 1
ATOM 3245 C CA . LEU A 1 418 ? 9.286 -17.255 -2.871 1.00 96.81 418 LEU A CA 1
ATOM 3246 C C . LEU A 1 418 ? 9.040 -18.515 -2.046 1.00 96.81 418 LEU A C 1
ATOM 3248 O O . LEU A 1 418 ? 8.931 -18.450 -0.825 1.00 96.81 418 LEU A O 1
ATOM 3252 N N . PHE A 1 419 ? 8.990 -19.656 -2.716 1.00 96.81 419 PHE A N 1
ATOM 3253 C CA . PHE A 1 419 ? 8.982 -20.969 -2.087 1.00 96.81 419 PHE A CA 1
ATOM 3254 C C . PHE A 1 419 ? 10.251 -21.710 -2.484 1.00 96.81 419 PHE A C 1
ATOM 3256 O O . PHE A 1 419 ? 10.552 -21.819 -3.681 1.00 96.81 419 PHE A O 1
ATOM 3263 N N . ALA A 1 420 ? 10.993 -22.167 -1.480 1.00 96.62 420 ALA A N 1
ATOM 3264 C CA . ALA A 1 420 ? 12.214 -22.939 -1.646 1.00 96.62 420 ALA A CA 1
ATOM 3265 C C . ALA A 1 420 ? 11.903 -24.378 -2.116 1.00 96.62 420 ALA A C 1
ATOM 3267 O O . ALA A 1 420 ? 10.733 -24.780 -2.143 1.00 96.62 420 ALA A O 1
ATOM 3268 N N . PRO A 1 421 ? 12.917 -25.168 -2.522 1.00 96.12 421 PRO A N 1
ATOM 3269 C CA . PRO A 1 421 ? 12.708 -26.521 -3.042 1.00 96.12 421 PRO A CA 1
ATOM 3270 C C . PRO A 1 421 ? 12.034 -27.490 -2.062 1.00 96.12 421 PRO A C 1
ATOM 3272 O O . PRO A 1 421 ? 11.365 -28.423 -2.503 1.00 96.12 421 PRO A O 1
ATOM 3275 N N . ASP A 1 422 ? 12.188 -27.267 -0.757 1.00 95.06 422 ASP A N 1
ATOM 3276 C CA . ASP A 1 422 ? 11.536 -28.029 0.314 1.00 95.06 422 ASP A CA 1
ATOM 3277 C C . ASP A 1 422 ? 10.075 -27.599 0.572 1.00 95.06 422 ASP A C 1
ATOM 3279 O O . ASP A 1 422 ? 9.378 -28.208 1.381 1.00 95.06 422 ASP A O 1
ATOM 3283 N N . GLY A 1 423 ? 9.597 -26.564 -0.127 1.00 92.44 423 GLY A N 1
ATOM 3284 C CA . GLY A 1 423 ? 8.268 -25.979 0.038 1.00 92.44 423 GLY A CA 1
ATOM 3285 C C . GLY A 1 423 ? 8.188 -24.884 1.104 1.00 92.44 423 GLY A C 1
ATOM 3286 O O . GLY A 1 423 ? 7.118 -24.293 1.269 1.00 92.44 423 GLY A O 1
ATOM 3287 N N . SER A 1 424 ? 9.284 -24.572 1.801 1.00 94.12 424 SER A N 1
ATOM 3288 C CA . SER A 1 424 ? 9.310 -23.508 2.804 1.00 94.12 424 SER A CA 1
ATOM 3289 C C . SER A 1 424 ? 9.121 -22.127 2.165 1.00 94.12 424 SER A C 1
ATOM 3291 O O . SER A 1 424 ? 9.584 -21.840 1.055 1.00 94.12 424 SER A O 1
ATOM 3293 N N . ARG A 1 425 ? 8.384 -21.257 2.864 1.00 93.81 425 ARG A N 1
ATOM 3294 C CA . ARG A 1 425 ? 8.102 -19.885 2.429 1.00 93.81 425 ARG A CA 1
ATOM 3295 C C . ARG A 1 425 ? 9.274 -18.978 2.795 1.00 93.81 425 ARG A C 1
ATOM 3297 O O . ARG A 1 425 ? 9.648 -18.882 3.958 1.00 93.81 425 ARG A O 1
ATOM 3304 N N . VAL A 1 426 ? 9.778 -18.238 1.814 1.00 93.38 426 VAL A N 1
ATOM 3305 C CA . VAL A 1 426 ? 10.837 -17.238 1.968 1.00 93.38 426 VAL A CA 1
ATOM 3306 C C . VAL A 1 426 ? 10.287 -15.865 1.581 1.00 93.38 426 VAL A C 1
ATOM 3308 O O . VAL A 1 426 ? 9.750 -15.669 0.486 1.00 93.38 426 VAL A O 1
ATOM 3311 N N . THR A 1 427 ? 10.433 -14.889 2.477 1.00 88.06 427 THR A N 1
ATOM 3312 C CA . THR A 1 427 ? 9.961 -13.507 2.288 1.00 88.06 427 THR A CA 1
ATOM 3313 C C . THR A 1 427 ? 11.114 -12.514 2.442 1.00 88.06 427 THR A C 1
ATOM 3315 O O . THR A 1 427 ? 11.220 -11.857 3.481 1.00 88.06 427 THR A O 1
ATOM 3318 N N . PRO A 1 428 ? 12.005 -12.394 1.439 1.00 91.12 428 PRO A N 1
ATOM 3319 C CA . PRO A 1 428 ? 13.071 -11.404 1.489 1.00 91.12 428 PRO A CA 1
ATOM 3320 C C . PRO A 1 428 ? 12.501 -9.981 1.456 1.00 91.12 428 PRO A C 1
ATOM 3322 O O . PRO A 1 428 ? 11.371 -9.758 1.005 1.00 91.12 428 PRO A O 1
ATOM 3325 N N . ALA A 1 429 ? 13.311 -9.008 1.880 1.00 91.62 429 ALA A N 1
ATOM 3326 C CA . ALA A 1 429 ? 12.965 -7.596 1.763 1.00 91.62 429 ALA A CA 1
ATOM 3327 C C . ALA A 1 429 ? 12.641 -7.241 0.301 1.00 91.62 429 ALA A C 1
ATOM 3329 O O . ALA A 1 429 ? 13.395 -7.568 -0.618 1.00 91.62 429 ALA A O 1
ATOM 3330 N N . GLN A 1 430 ? 11.495 -6.592 0.083 1.00 91.38 430 GLN A N 1
ATOM 3331 C CA . GLN A 1 430 ? 11.052 -6.204 -1.255 1.00 91.38 430 GLN A CA 1
ATOM 3332 C C . GLN A 1 430 ? 11.514 -4.790 -1.586 1.00 91.38 430 GLN A C 1
ATOM 3334 O O . GLN A 1 430 ? 11.208 -3.836 -0.874 1.00 91.38 430 GLN A O 1
ATOM 3339 N N . HIS A 1 431 ? 12.163 -4.643 -2.733 1.00 92.62 431 HIS A N 1
ATOM 3340 C CA . HIS A 1 431 ? 12.506 -3.352 -3.308 1.00 92.62 431 HIS A CA 1
ATOM 3341 C C . HIS A 1 431 ? 11.411 -2.948 -4.298 1.00 92.62 431 HIS A C 1
ATOM 3343 O O . HIS A 1 431 ? 11.287 -3.550 -5.364 1.00 92.62 431 HIS A O 1
ATOM 3349 N N . VAL A 1 432 ? 10.592 -1.952 -3.946 1.00 91.19 432 VAL A N 1
ATOM 3350 C CA . VAL A 1 432 ? 9.456 -1.489 -4.765 1.00 91.19 432 VAL A CA 1
ATOM 3351 C C . VAL A 1 432 ? 9.840 -0.256 -5.589 1.00 91.19 432 VAL A C 1
ATOM 3353 O O . VAL A 1 432 ? 10.368 0.721 -5.054 1.00 91.19 432 VAL A O 1
ATOM 3356 N N . LEU A 1 433 ? 9.578 -0.307 -6.895 1.00 90.62 433 LEU A N 1
ATOM 3357 C CA . LEU A 1 433 ? 9.744 0.791 -7.853 1.00 90.62 433 LEU A CA 1
ATOM 3358 C C . LEU A 1 433 ? 8.444 1.607 -7.973 1.00 90.62 433 LEU A C 1
ATOM 3360 O O . LEU A 1 433 ? 7.351 1.073 -7.780 1.00 90.62 433 LEU A O 1
ATOM 3364 N N . ASP A 1 434 ? 8.556 2.894 -8.298 1.00 85.88 434 ASP A N 1
ATOM 3365 C CA . ASP A 1 434 ? 7.440 3.848 -8.305 1.00 85.88 434 ASP A CA 1
ATOM 3366 C C . ASP A 1 434 ? 6.491 3.632 -9.491 1.00 85.88 434 ASP A C 1
ATOM 3368 O O . ASP A 1 434 ? 5.280 3.861 -9.390 1.00 85.88 434 ASP A O 1
ATOM 3372 N N . GLY A 1 435 ? 7.041 3.205 -10.632 1.00 81.31 435 GLY A N 1
ATOM 3373 C CA . GLY A 1 435 ? 6.300 2.935 -11.857 1.00 81.31 435 GLY A CA 1
ATOM 3374 C C . GLY A 1 435 ? 5.551 4.139 -12.467 1.00 81.31 435 GLY A C 1
ATOM 3375 O O . GLY A 1 435 ? 5.630 5.286 -12.002 1.00 81.31 435 GLY A O 1
ATOM 3376 N N . PRO A 1 436 ? 4.766 3.902 -13.538 1.00 87.75 436 PRO A N 1
ATOM 3377 C CA . PRO A 1 436 ? 4.641 2.643 -14.278 1.00 87.75 436 PRO A CA 1
ATOM 3378 C C . PRO A 1 436 ? 5.889 2.335 -15.141 1.00 87.75 436 PRO A C 1
ATOM 3380 O O . PRO A 1 436 ? 6.487 3.265 -15.685 1.00 87.75 436 PRO A O 1
ATOM 3383 N N . PRO A 1 437 ? 6.240 1.048 -15.360 1.00 92.75 437 PRO A N 1
ATOM 3384 C CA . PRO A 1 437 ? 5.552 -0.154 -14.880 1.00 92.75 437 PRO A CA 1
ATOM 3385 C C . PRO A 1 437 ? 5.718 -0.358 -13.373 1.00 92.75 437 PRO A C 1
ATOM 3387 O O . PRO A 1 437 ? 6.760 -0.050 -12.803 1.00 92.75 437 PRO A O 1
ATOM 3390 N N . HIS A 1 438 ? 4.690 -0.903 -12.734 1.00 92.00 438 HIS A N 1
ATOM 3391 C CA . HIS A 1 438 ? 4.729 -1.221 -11.313 1.00 92.00 438 HIS A CA 1
ATOM 3392 C C . HIS A 1 438 ? 5.612 -2.442 -11.120 1.00 92.00 438 HIS A C 1
ATOM 3394 O O . HIS A 1 438 ? 5.253 -3.550 -11.525 1.00 92.00 438 HIS A O 1
ATOM 3400 N N . SER A 1 439 ? 6.788 -2.222 -10.554 1.00 94.75 439 SER A N 1
ATOM 3401 C CA . SER A 1 439 ? 7.828 -3.238 -10.510 1.00 94.75 439 SER A CA 1
ATOM 3402 C C . SER A 1 439 ? 8.352 -3.379 -9.100 1.00 94.75 439 SER A C 1
ATOM 3404 O O . SER A 1 439 ? 8.376 -2.422 -8.329 1.00 94.75 439 SER A O 1
ATOM 3406 N N . ARG A 1 440 ? 8.768 -4.586 -8.749 1.00 95.44 440 ARG A N 1
ATOM 3407 C CA . ARG A 1 440 ? 9.488 -4.833 -7.507 1.00 95.44 440 ARG A CA 1
ATOM 3408 C C . ARG A 1 440 ? 10.411 -6.018 -7.673 1.00 95.44 440 ARG A C 1
ATOM 3410 O O . ARG A 1 440 ? 10.215 -6.837 -8.569 1.00 95.44 440 ARG A O 1
ATOM 3417 N N . TRP A 1 441 ? 11.398 -6.118 -6.806 1.00 96.75 441 TRP A N 1
ATOM 3418 C CA . TRP A 1 441 ? 12.326 -7.232 -6.827 1.00 96.75 441 TRP A CA 1
ATOM 3419 C C . TRP A 1 441 ? 12.744 -7.634 -5.420 1.00 96.75 441 TRP A C 1
ATOM 3421 O O . TRP A 1 441 ? 12.655 -6.851 -4.476 1.00 96.75 441 TRP A O 1
ATOM 3431 N N . VAL A 1 442 ? 13.157 -8.888 -5.300 1.00 97.38 442 VAL A N 1
ATOM 3432 C CA . VAL A 1 442 ? 13.688 -9.501 -4.083 1.00 97.38 442 VAL A CA 1
ATOM 3433 C C . VAL A 1 442 ? 14.977 -10.221 -4.417 1.00 97.38 442 VAL A C 1
ATOM 3435 O O . VAL A 1 442 ? 15.235 -10.554 -5.578 1.00 97.38 442 VAL A O 1
ATOM 3438 N N . GLU A 1 443 ? 15.761 -10.506 -3.390 1.00 96.62 443 GLU A N 1
ATOM 3439 C CA . GLU A 1 443 ? 17.009 -11.228 -3.537 1.00 96.62 443 GLU A CA 1
ATOM 3440 C C . GLU A 1 443 ? 17.167 -12.289 -2.455 1.00 96.62 443 GLU A C 1
ATOM 3442 O O . GLU A 1 443 ? 16.885 -12.052 -1.283 1.00 96.62 443 GLU A O 1
ATOM 3447 N N . VAL A 1 444 ? 17.627 -13.464 -2.872 1.00 97.12 444 VAL A N 1
ATOM 3448 C CA . VAL A 1 444 ? 18.044 -14.557 -1.999 1.00 97.12 444 VAL A CA 1
ATOM 3449 C C . VAL A 1 444 ? 19.569 -14.637 -2.093 1.00 97.12 444 VAL A C 1
ATOM 3451 O O . VAL A 1 444 ? 20.073 -15.043 -3.143 1.00 97.12 444 VAL A O 1
ATOM 3454 N N . PRO A 1 445 ? 20.322 -14.239 -1.049 1.00 95.31 445 PRO A N 1
ATOM 3455 C CA . PRO A 1 445 ? 21.785 -14.170 -1.109 1.00 95.31 445 PRO A CA 1
ATOM 3456 C C . PRO A 1 445 ? 22.463 -15.509 -1.416 1.00 95.31 445 PRO A C 1
ATOM 3458 O O . PRO A 1 445 ? 23.443 -15.553 -2.154 1.00 95.31 445 PRO A O 1
ATOM 3461 N N . GLN A 1 446 ? 21.937 -16.601 -0.864 1.00 94.94 446 GLN A N 1
ATOM 3462 C CA . GLN A 1 446 ? 22.471 -17.952 -1.035 1.00 94.94 446 GLN A CA 1
ATOM 3463 C C . GLN A 1 446 ? 21.310 -18.914 -1.317 1.00 94.94 446 GLN A C 1
ATOM 3465 O O . GLN A 1 446 ? 20.745 -19.482 -0.386 1.00 94.94 446 GLN A O 1
ATOM 3470 N N . PRO A 1 447 ? 20.879 -19.043 -2.583 1.00 96.88 447 PRO A N 1
ATOM 3471 C CA . PRO A 1 447 ? 19.765 -19.909 -2.932 1.00 96.88 447 PRO A CA 1
ATOM 3472 C C . PRO A 1 447 ? 20.191 -21.382 -2.896 1.00 96.88 447 PRO A C 1
ATOM 3474 O O . PRO A 1 447 ? 21.215 -21.768 -3.460 1.00 96.88 447 PRO A O 1
ATOM 3477 N N . GLU A 1 448 ? 19.367 -22.228 -2.289 1.00 97.19 448 GLU A N 1
ATOM 3478 C CA . GLU A 1 448 ? 19.530 -23.678 -2.354 1.00 97.19 448 GLU A CA 1
ATOM 3479 C C . GLU A 1 448 ? 19.338 -24.202 -3.781 1.00 97.19 448 GLU A C 1
ATOM 3481 O O . GLU A 1 448 ? 18.509 -23.702 -4.551 1.00 97.19 448 GLU A O 1
ATOM 3486 N N . ALA A 1 449 ? 20.090 -25.244 -4.137 1.00 97.75 449 ALA A N 1
ATOM 3487 C CA . ALA A 1 449 ? 19.925 -25.917 -5.417 1.00 97.75 449 ALA A CA 1
ATOM 3488 C C . ALA A 1 449 ? 18.577 -26.654 -5.463 1.00 97.75 449 ALA A C 1
ATOM 3490 O O . ALA A 1 449 ? 18.229 -27.389 -4.544 1.00 97.75 449 ALA A O 1
ATOM 3491 N N . GLY A 1 450 ? 17.837 -26.499 -6.559 1.00 97.56 450 GLY A N 1
ATOM 3492 C CA . GLY A 1 450 ? 16.526 -27.118 -6.728 1.00 97.56 450 GLY A CA 1
ATOM 3493 C C . GLY A 1 450 ? 15.521 -26.216 -7.433 1.00 97.56 450 GLY A C 1
ATOM 3494 O O . GLY A 1 450 ? 15.878 -25.226 -8.079 1.00 97.56 450 GLY A O 1
ATOM 3495 N N . ARG A 1 451 ? 14.243 -26.593 -7.344 1.00 96.75 451 ARG A N 1
ATOM 3496 C CA . ARG A 1 451 ? 13.138 -25.870 -7.975 1.00 96.75 451 ARG A CA 1
ATOM 3497 C C . ARG A 1 451 ? 12.509 -24.897 -6.987 1.00 96.75 451 ARG A C 1
ATOM 3499 O O . ARG A 1 451 ? 11.795 -25.305 -6.085 1.00 96.75 451 ARG A O 1
ATOM 3506 N N . TRP A 1 452 ? 12.723 -23.616 -7.230 1.00 97.19 452 TRP A N 1
ATOM 3507 C CA . TRP A 1 452 ? 12.046 -22.526 -6.547 1.00 97.19 452 TRP A CA 1
ATOM 3508 C C . TRP A 1 452 ? 10.743 -22.172 -7.263 1.00 97.19 452 TRP A C 1
ATOM 3510 O O . TRP A 1 452 ? 10.638 -22.314 -8.486 1.00 97.19 452 TRP A O 1
ATOM 3520 N N . THR A 1 453 ? 9.765 -21.658 -6.521 1.00 97.19 453 THR A N 1
ATOM 3521 C CA . THR A 1 453 ? 8.537 -21.090 -7.096 1.00 97.19 453 THR A CA 1
ATOM 3522 C C . THR A 1 453 ? 8.369 -19.652 -6.630 1.00 97.19 453 THR A C 1
ATOM 3524 O O . THR A 1 453 ? 8.259 -19.390 -5.437 1.00 97.19 453 THR A O 1
ATOM 3527 N N . ALA A 1 454 ? 8.353 -18.714 -7.572 1.00 97.44 454 ALA A N 1
ATOM 3528 C CA . ALA A 1 454 ? 8.056 -17.313 -7.321 1.00 97.44 454 ALA A CA 1
ATOM 3529 C C . ALA A 1 454 ? 6.565 -17.061 -7.548 1.00 97.44 454 ALA A C 1
ATOM 3531 O O . ALA A 1 454 ? 6.047 -17.351 -8.626 1.00 97.44 454 ALA A O 1
ATOM 3532 N N . VAL A 1 455 ? 5.881 -16.511 -6.547 1.00 96.62 455 VAL A N 1
ATOM 3533 C CA . VAL A 1 455 ? 4.440 -16.251 -6.571 1.00 96.62 455 VAL A CA 1
ATOM 3534 C C . VAL A 1 455 ? 4.198 -14.775 -6.288 1.00 96.62 455 VAL A C 1
ATOM 3536 O O . VAL A 1 455 ? 4.617 -14.253 -5.258 1.00 96.62 455 VAL A O 1
ATOM 3539 N N . PHE A 1 456 ? 3.510 -14.094 -7.201 1.00 95.88 456 PHE A N 1
ATOM 3540 C CA . PHE A 1 456 ? 3.090 -12.710 -7.029 1.00 95.88 456 PHE A CA 1
ATOM 3541 C C . PHE A 1 456 ? 1.576 -12.657 -6.810 1.00 95.88 456 PHE A C 1
ATOM 3543 O O . PHE A 1 456 ? 0.808 -12.839 -7.759 1.00 95.88 456 PHE A O 1
ATOM 3550 N N . ALA A 1 457 ? 1.145 -12.457 -5.561 1.00 94.31 457 ALA A N 1
ATOM 3551 C CA . ALA A 1 457 ? -0.259 -12.585 -5.163 1.00 94.31 457 ALA A CA 1
ATOM 3552 C C . ALA A 1 457 ? -0.615 -11.783 -3.897 1.00 94.31 457 ALA A C 1
ATOM 3554 O O . ALA A 1 457 ? 0.254 -11.345 -3.141 1.00 94.31 457 ALA A O 1
ATOM 3555 N N . ASP A 1 458 ? -1.915 -11.605 -3.669 1.00 93.38 458 ASP A N 1
ATOM 3556 C CA . ASP A 1 458 ? -2.507 -11.236 -2.376 1.00 93.38 458 ASP A CA 1
ATOM 3557 C C . ASP A 1 458 ? -3.509 -12.334 -2.020 1.00 93.38 458 ASP A C 1
ATOM 3559 O O . ASP A 1 458 ? -4.578 -12.392 -2.629 1.00 93.38 458 ASP A O 1
ATOM 3563 N N . GLY A 1 459 ? -3.146 -13.234 -1.104 1.00 92.62 459 GLY A N 1
ATOM 3564 C CA . GLY A 1 459 ? -3.953 -14.415 -0.798 1.00 92.62 459 GLY A CA 1
ATOM 3565 C C . GLY A 1 459 ? -4.123 -15.330 -2.012 1.00 92.62 459 GLY A C 1
ATOM 3566 O O . GLY A 1 459 ? -3.152 -15.702 -2.672 1.00 92.62 459 GLY A O 1
ATOM 3567 N N . ASP A 1 460 ? -5.377 -15.648 -2.328 1.00 91.75 460 ASP A N 1
ATOM 3568 C CA . ASP A 1 460 ? -5.785 -16.450 -3.485 1.00 91.75 460 ASP A CA 1
ATOM 3569 C C . ASP A 1 460 ? -5.789 -15.670 -4.815 1.00 91.75 460 ASP A C 1
ATOM 3571 O O . ASP A 1 460 ? -5.886 -16.271 -5.889 1.00 91.75 460 ASP A O 1
ATOM 3575 N N . LEU A 1 461 ? -5.630 -14.339 -4.787 1.00 91.81 461 LEU A N 1
ATOM 3576 C CA . LEU A 1 461 ? -5.566 -13.525 -5.998 1.00 91.81 461 LEU A CA 1
ATOM 3577 C C . LEU A 1 461 ? -4.171 -13.585 -6.626 1.00 91.81 461 LEU A C 1
ATOM 3579 O O . LEU A 1 461 ? -3.337 -12.689 -6.450 1.00 91.81 461 LEU A O 1
ATOM 3583 N N . LEU A 1 462 ? -3.940 -14.638 -7.406 1.00 92.75 462 LEU A N 1
ATOM 3584 C CA . LEU A 1 462 ? -2.717 -14.829 -8.174 1.00 92.75 462 LEU A CA 1
ATOM 3585 C C . LEU A 1 462 ? -2.613 -13.818 -9.327 1.00 92.75 462 LEU A C 1
ATOM 3587 O O . LEU A 1 462 ? -3.505 -13.718 -10.171 1.00 92.75 462 LEU A O 1
ATOM 3591 N N . ARG A 1 463 ? -1.503 -13.075 -9.388 1.00 93.56 463 ARG A N 1
ATOM 3592 C CA . ARG A 1 463 ? -1.199 -12.133 -10.481 1.00 93.56 463 ARG A CA 1
ATOM 3593 C C . ARG A 1 463 ? -0.168 -12.677 -11.462 1.00 93.56 463 ARG A C 1
ATOM 3595 O O . ARG A 1 463 ? -0.297 -12.434 -12.658 1.00 93.56 463 ARG A O 1
ATOM 3602 N N . ALA A 1 464 ? 0.848 -13.369 -10.958 1.00 95.50 464 ALA A N 1
ATOM 3603 C CA . ALA A 1 464 ? 1.857 -14.050 -11.761 1.00 95.50 464 ALA A CA 1
ATOM 3604 C C . ALA A 1 464 ? 2.540 -15.150 -10.944 1.00 95.50 464 ALA A C 1
ATOM 3606 O O . ALA A 1 464 ? 2.612 -15.064 -9.716 1.00 95.50 464 ALA A O 1
ATOM 3607 N N . CYS A 1 465 ? 3.056 -16.167 -11.628 1.00 95.81 465 CYS A N 1
ATOM 3608 C CA . CYS A 1 465 ? 3.835 -17.236 -11.019 1.00 95.81 465 CYS A CA 1
ATOM 3609 C C . CYS A 1 465 ? 4.913 -17.736 -11.985 1.00 95.81 465 CYS A C 1
ATOM 3611 O O . CYS A 1 465 ? 4.637 -17.895 -13.173 1.00 95.81 465 CYS A O 1
ATOM 3613 N N . GLU A 1 466 ? 6.108 -18.041 -11.478 1.00 96.06 466 GLU A N 1
ATOM 3614 C CA . GLU A 1 466 ? 7.178 -18.673 -12.258 1.00 96.06 466 GLU A CA 1
ATOM 3615 C C . GLU A 1 466 ? 7.916 -19.746 -11.446 1.00 96.06 466 GLU A C 1
ATOM 3617 O O . GLU A 1 466 ? 8.211 -19.575 -10.264 1.00 96.06 466 GLU A O 1
ATOM 3622 N N . SER A 1 467 ? 8.254 -20.862 -12.099 1.00 95.56 467 SER A N 1
ATOM 3623 C CA . SER A 1 467 ? 9.187 -21.858 -11.562 1.00 95.56 467 SER A CA 1
ATOM 3624 C C . SER A 1 467 ? 10.620 -21.541 -11.985 1.00 95.56 467 SER A C 1
ATOM 3626 O O . SER A 1 467 ? 10.912 -21.435 -13.175 1.00 95.56 467 SER A O 1
ATOM 3628 N N . ILE A 1 468 ? 11.533 -21.474 -11.020 1.00 96.50 468 ILE A N 1
ATOM 3629 C CA . ILE A 1 468 ? 12.939 -21.129 -11.226 1.00 96.50 468 ILE A CA 1
ATOM 3630 C C . ILE A 1 468 ? 13.805 -22.326 -10.833 1.00 96.50 468 ILE A C 1
ATOM 3632 O O . ILE A 1 468 ? 13.725 -22.824 -9.717 1.00 96.50 468 ILE A O 1
ATOM 3636 N N . SER A 1 469 ? 14.643 -22.806 -11.752 1.00 97.12 469 SER A N 1
ATOM 3637 C CA . SER A 1 469 ? 15.617 -23.864 -11.453 1.00 97.12 469 SER A CA 1
ATOM 3638 C C . SER A 1 469 ? 16.958 -23.253 -11.055 1.00 97.12 469 SER A C 1
ATOM 3640 O O . SER A 1 469 ? 17.523 -22.475 -11.825 1.00 97.12 469 SER A O 1
ATOM 3642 N N . VAL A 1 470 ? 17.460 -23.625 -9.878 1.00 98.06 470 VAL A N 1
ATOM 3643 C CA . VAL A 1 470 ? 18.776 -23.235 -9.356 1.00 98.06 470 VAL A CA 1
ATOM 3644 C C . VAL A 1 470 ? 19.701 -24.448 -9.408 1.00 98.06 470 VAL A C 1
ATOM 3646 O O . VAL A 1 470 ? 19.420 -25.480 -8.799 1.00 98.06 470 VAL A O 1
ATOM 3649 N N . ALA A 1 471 ? 20.796 -24.345 -10.159 1.00 97.44 471 ALA A N 1
ATOM 3650 C CA . ALA A 1 471 ? 21.784 -25.413 -10.281 1.00 97.44 471 ALA A CA 1
ATOM 3651 C C . ALA A 1 471 ? 22.727 -25.467 -9.067 1.00 97.44 471 ALA A C 1
ATOM 3653 O O . ALA A 1 471 ? 22.994 -24.458 -8.425 1.00 97.44 471 ALA A O 1
ATOM 3654 N N . LYS A 1 472 ? 23.305 -26.639 -8.783 1.00 96.44 472 LYS A N 1
ATOM 3655 C CA . LYS A 1 472 ? 24.316 -26.787 -7.719 1.00 96.44 472 LYS A CA 1
ATOM 3656 C C . LYS A 1 472 ? 25.665 -26.147 -8.070 1.00 96.44 472 LYS A C 1
ATOM 3658 O O . LYS A 1 472 ? 26.420 -25.751 -7.190 1.00 96.44 472 LYS A O 1
ATOM 3663 N N . TYR A 1 473 ? 25.980 -26.079 -9.360 1.00 93.44 473 TYR A N 1
ATOM 3664 C CA . TYR A 1 473 ? 27.245 -25.555 -9.861 1.00 93.44 473 TYR A CA 1
ATOM 3665 C C . TYR A 1 473 ? 26.991 -24.601 -11.032 1.00 93.44 473 TYR A C 1
ATOM 3667 O O . TYR A 1 473 ? 26.041 -24.825 -11.792 1.00 93.44 473 TYR A O 1
ATOM 3675 N N . PRO A 1 474 ? 27.838 -23.572 -11.215 1.00 90.38 474 PRO A N 1
ATOM 3676 C CA . PRO A 1 474 ? 27.761 -22.685 -12.366 1.00 90.38 474 PRO A CA 1
ATOM 3677 C C . PRO A 1 474 ? 27.842 -23.449 -13.689 1.00 90.38 474 PRO A C 1
ATOM 3679 O O . PRO A 1 474 ? 28.666 -24.350 -13.857 1.00 90.38 474 PRO A O 1
ATOM 3682 N N . ALA A 1 475 ? 27.024 -23.048 -14.662 1.00 85.69 475 ALA A N 1
ATOM 3683 C CA . ALA A 1 475 ? 27.187 -23.531 -16.026 1.00 85.69 475 ALA A CA 1
ATOM 3684 C C . ALA A 1 475 ? 28.498 -22.981 -16.622 1.00 85.69 475 ALA A C 1
ATOM 3686 O O . ALA A 1 475 ? 28.814 -21.806 -16.407 1.00 85.69 475 ALA A O 1
ATOM 3687 N N . PRO A 1 476 ? 29.249 -23.777 -17.405 1.00 82.44 476 PRO A N 1
ATOM 3688 C CA . PRO A 1 476 ? 30.427 -23.268 -18.090 1.00 82.44 476 PRO A CA 1
ATOM 3689 C C . PRO A 1 476 ? 30.035 -22.138 -19.060 1.00 82.44 476 PRO A C 1
ATOM 3691 O O . PRO A 1 476 ? 28.975 -22.210 -19.697 1.00 82.44 476 PRO A O 1
ATOM 3694 N N . PRO A 1 477 ? 30.874 -21.096 -19.200 1.00 76.25 477 PRO A N 1
ATOM 3695 C CA . PRO A 1 477 ? 30.587 -19.984 -20.093 1.00 76.25 477 PRO A CA 1
ATOM 3696 C C . PRO A 1 477 ? 30.530 -20.460 -21.547 1.00 76.25 477 PRO A C 1
ATOM 3698 O O . PRO A 1 477 ? 31.390 -21.218 -22.004 1.00 76.25 477 PRO A O 1
ATOM 3701 N N . ALA A 1 478 ? 29.530 -19.986 -22.291 1.00 73.94 478 ALA A N 1
ATOM 3702 C CA . ALA A 1 478 ? 29.467 -20.211 -23.730 1.00 73.94 478 ALA A CA 1
ATOM 3703 C C . ALA A 1 478 ? 30.663 -19.521 -24.406 1.00 73.94 478 ALA A C 1
ATOM 3705 O O . ALA A 1 478 ? 30.897 -18.330 -24.193 1.00 73.94 478 ALA A O 1
ATOM 3706 N N . LYS A 1 479 ? 31.430 -20.268 -25.206 1.00 70.44 479 LYS A N 1
ATOM 3707 C CA . LYS A 1 479 ? 32.581 -19.734 -25.942 1.00 70.44 479 LYS A CA 1
ATOM 3708 C C . LYS A 1 479 ? 32.136 -19.210 -27.304 1.00 70.44 479 LYS A C 1
ATOM 3710 O O . LYS A 1 479 ? 31.436 -19.908 -28.032 1.00 70.44 479 LYS A O 1
ATOM 3715 N N . ARG A 1 480 ? 32.592 -18.010 -27.662 1.00 79.75 480 ARG A N 1
ATOM 3716 C CA . ARG A 1 480 ? 32.492 -17.466 -29.019 1.00 79.75 480 ARG A CA 1
ATOM 3717 C C . ARG A 1 480 ? 33.734 -17.892 -29.803 1.00 79.75 480 ARG A C 1
ATOM 3719 O O . ARG A 1 480 ? 34.846 -17.527 -29.440 1.00 79.75 480 ARG A O 1
ATOM 3726 N N . SER A 1 481 ? 33.555 -18.714 -30.833 1.00 63.25 481 SER A N 1
ATOM 3727 C CA . SER A 1 481 ? 34.664 -19.343 -31.567 1.00 63.25 481 SER A CA 1
ATOM 3728 C C . SER A 1 481 ? 35.137 -18.564 -32.799 1.00 63.25 481 SER A C 1
ATOM 3730 O O . SER A 1 481 ? 36.246 -18.811 -33.262 1.00 63.25 481 SER A O 1
ATOM 3732 N N . SER A 1 482 ? 34.342 -17.630 -33.334 1.00 72.19 482 SER A N 1
ATOM 3733 C CA . SER A 1 482 ? 34.665 -16.890 -34.563 1.00 72.19 482 SER A CA 1
ATOM 3734 C C . SER A 1 482 ? 34.052 -15.485 -34.598 1.00 72.19 482 SER A C 1
ATOM 3736 O O . SER A 1 482 ? 33.162 -15.156 -33.808 1.00 72.19 482 SER A O 1
ATOM 3738 N N . ALA A 1 483 ? 34.516 -14.659 -35.545 1.00 76.62 483 ALA A N 1
ATOM 3739 C CA . ALA A 1 483 ? 33.823 -13.431 -35.924 1.00 76.62 483 ALA A CA 1
ATOM 3740 C C . ALA A 1 483 ? 32.399 -13.761 -36.410 1.00 76.62 483 ALA A C 1
ATOM 3742 O O . ALA A 1 483 ? 32.168 -14.799 -37.029 1.00 76.62 483 ALA A O 1
ATOM 3743 N N . GLY A 1 484 ? 31.449 -12.888 -36.093 1.00 88.50 484 GLY A N 1
ATOM 3744 C CA . GLY A 1 484 ? 30.016 -13.104 -36.295 1.00 88.50 484 GLY A CA 1
ATOM 3745 C C . GLY A 1 484 ? 29.218 -11.925 -35.736 1.00 88.50 484 GLY A C 1
ATOM 3746 O O . GLY A 1 484 ? 29.831 -10.909 -35.394 1.00 88.50 484 GLY A O 1
ATOM 3747 N N . PRO A 1 485 ? 27.893 -12.024 -35.579 1.00 93.25 485 PRO A N 1
ATOM 3748 C CA . PRO A 1 485 ? 27.082 -10.914 -35.081 1.00 93.25 485 PRO A CA 1
ATOM 3749 C C . PRO A 1 485 ? 27.509 -10.476 -33.677 1.00 93.25 485 PRO A C 1
ATOM 3751 O O . PRO A 1 485 ? 28.052 -11.285 -32.918 1.00 93.25 485 PRO A O 1
ATOM 3754 N N . ALA A 1 486 ? 27.275 -9.216 -33.305 1.00 93.75 486 ALA A N 1
ATOM 3755 C CA . ALA A 1 486 ? 27.574 -8.711 -31.960 1.00 93.75 486 ALA A CA 1
ATOM 3756 C C . ALA A 1 486 ? 26.901 -9.575 -30.877 1.00 93.75 486 ALA A C 1
ATOM 3758 O O . ALA A 1 486 ? 27.527 -9.942 -29.881 1.00 93.75 486 ALA A O 1
ATOM 3759 N N . TRP A 1 487 ? 25.647 -9.967 -31.115 1.00 93.56 487 TRP A N 1
ATOM 3760 C CA . TRP A 1 487 ? 24.984 -11.076 -30.434 1.00 93.56 487 TRP A CA 1
ATOM 3761 C C . TRP A 1 487 ? 23.831 -11.614 -31.279 1.00 93.56 487 TRP A C 1
ATOM 3763 O O . TRP A 1 487 ? 23.154 -10.860 -31.968 1.00 93.56 487 TRP A O 1
ATOM 3773 N N . GLU A 1 488 ? 23.564 -12.911 -31.160 1.00 92.19 488 GLU A N 1
ATOM 3774 C CA . GLU A 1 488 ? 22.381 -13.538 -31.757 1.00 92.19 488 GLU A CA 1
ATOM 3775 C C . GLU A 1 488 ? 21.114 -13.238 -30.940 1.00 92.19 488 GLU A C 1
ATOM 3777 O O . GLU A 1 488 ? 21.145 -13.426 -29.714 1.00 92.19 488 GLU A O 1
ATOM 3782 N N . PRO A 1 489 ? 20.001 -12.801 -31.561 1.00 93.69 489 PRO A N 1
ATOM 3783 C CA . PRO A 1 489 ? 18.717 -12.681 -30.884 1.00 93.69 489 PRO A CA 1
ATOM 3784 C C . PRO A 1 489 ? 18.170 -14.055 -30.468 1.00 93.69 489 PRO A C 1
ATOM 3786 O O . PRO A 1 489 ? 18.003 -14.949 -31.291 1.00 93.69 489 PRO A O 1
ATOM 3789 N N . GLY A 1 490 ? 17.852 -14.212 -29.184 1.00 91.00 490 GLY A N 1
ATOM 3790 C CA . GLY A 1 490 ? 17.173 -15.389 -28.623 1.00 91.00 490 GLY A CA 1
ATOM 3791 C C . GLY A 1 490 ? 15.833 -15.058 -27.961 1.00 91.00 490 GLY A C 1
ATOM 3792 O O . GLY A 1 490 ? 15.129 -15.952 -27.496 1.00 91.00 490 GLY A O 1
ATOM 3793 N N . ARG A 1 491 ? 15.486 -13.770 -27.882 1.00 92.50 491 ARG A N 1
ATOM 3794 C CA . ARG A 1 491 ? 14.223 -13.253 -27.344 1.00 92.50 491 ARG A CA 1
ATOM 3795 C C . ARG A 1 491 ? 13.688 -12.153 -28.255 1.00 92.50 491 ARG A C 1
ATOM 3797 O O . ARG A 1 491 ? 14.421 -11.606 -29.072 1.00 92.50 491 ARG A O 1
ATOM 3804 N N . ALA A 1 492 ? 12.417 -11.807 -28.085 1.00 94.38 492 ALA A N 1
ATOM 3805 C CA . ALA A 1 492 ? 11.767 -10.732 -28.827 1.00 94.38 492 ALA A CA 1
ATOM 3806 C C . ALA A 1 492 ? 11.363 -9.588 -27.897 1.00 94.38 492 ALA A C 1
ATOM 3808 O O . ALA A 1 492 ? 11.000 -9.824 -26.744 1.00 94.38 492 ALA A O 1
ATOM 3809 N N . TRP A 1 493 ? 11.365 -8.362 -28.428 1.00 95.88 493 TRP A N 1
ATOM 3810 C CA . TRP A 1 493 ? 10.716 -7.244 -27.758 1.00 95.88 493 TRP A CA 1
ATOM 3811 C C . TRP A 1 493 ? 9.208 -7.486 -27.696 1.00 95.88 493 TRP A C 1
ATOM 3813 O O . TRP A 1 493 ? 8.515 -7.597 -28.709 1.00 95.88 493 TRP A O 1
ATOM 3823 N N . ALA A 1 494 ? 8.710 -7.581 -26.476 1.00 94.69 494 ALA A N 1
ATOM 3824 C CA . ALA A 1 494 ? 7.310 -7.665 -26.118 1.00 94.69 494 ALA A CA 1
ATOM 3825 C C . ALA A 1 494 ? 7.050 -6.839 -24.850 1.00 94.69 494 ALA A C 1
ATOM 3827 O O . ALA A 1 494 ? 7.954 -6.226 -24.275 1.00 94.69 494 ALA A O 1
ATOM 3828 N N . ARG A 1 495 ? 5.784 -6.768 -24.436 1.00 93.94 495 ARG A N 1
ATOM 3829 C CA . ARG A 1 495 ? 5.355 -5.857 -23.373 1.00 93.94 495 ARG A CA 1
ATOM 3830 C C . ARG A 1 495 ? 6.067 -6.084 -22.036 1.00 93.94 495 ARG A C 1
ATOM 3832 O O . ARG A 1 495 ? 6.439 -5.118 -21.382 1.00 93.94 495 ARG A O 1
ATOM 3839 N N . ASP A 1 496 ? 6.302 -7.335 -21.688 1.00 95.62 496 ASP A N 1
ATOM 3840 C CA . ASP A 1 496 ? 7.091 -7.793 -20.547 1.00 95.62 496 ASP A CA 1
ATOM 3841 C C . ASP A 1 496 ? 8.547 -7.306 -20.605 1.00 95.62 496 ASP A C 1
ATOM 3843 O O . ASP A 1 496 ? 9.037 -6.723 -19.642 1.00 95.62 496 ASP A O 1
ATOM 3847 N N . SER A 1 497 ? 9.229 -7.458 -21.742 1.00 96.19 497 SER A N 1
ATOM 3848 C CA . SER A 1 497 ? 10.608 -6.972 -21.910 1.00 96.19 497 SER A CA 1
ATOM 3849 C C . SER A 1 497 ? 10.710 -5.441 -21.912 1.00 96.19 497 SER A C 1
ATOM 3851 O O . SER A 1 497 ? 11.676 -4.899 -21.383 1.00 96.19 497 SER A O 1
ATOM 3853 N N . GLU A 1 498 ? 9.699 -4.730 -22.429 1.00 96.75 498 GLU A N 1
ATOM 3854 C CA . GLU A 1 498 ? 9.616 -3.267 -22.321 1.00 96.75 498 GLU A CA 1
ATOM 3855 C C . GLU A 1 498 ? 9.394 -2.823 -20.872 1.00 96.75 498 GLU A C 1
ATOM 3857 O O . GLU A 1 498 ? 9.970 -1.831 -20.426 1.00 96.75 498 GLU A O 1
ATOM 3862 N N . ASN A 1 499 ? 8.578 -3.564 -20.116 1.00 96.81 499 ASN A N 1
ATOM 3863 C CA . ASN A 1 499 ? 8.380 -3.297 -18.698 1.00 96.81 499 ASN A CA 1
ATOM 3864 C C . ASN A 1 499 ? 9.675 -3.540 -17.904 1.00 96.81 499 ASN A C 1
ATOM 3866 O O . ASN A 1 499 ? 10.046 -2.716 -17.071 1.00 96.81 499 ASN A O 1
ATOM 3870 N N . LEU A 1 500 ? 10.394 -4.627 -18.192 1.00 97.81 500 LEU A N 1
ATOM 3871 C CA . LEU A 1 500 ? 11.680 -4.915 -17.562 1.00 97.81 500 LEU A CA 1
ATOM 3872 C C . LEU A 1 500 ? 12.753 -3.881 -17.930 1.00 97.81 500 LEU A C 1
ATOM 3874 O O . LEU A 1 500 ? 13.541 -3.514 -17.064 1.00 97.81 500 LEU A O 1
ATOM 3878 N N . PHE A 1 501 ? 12.761 -3.364 -19.164 1.00 98.00 501 PHE A N 1
ATOM 3879 C CA . PHE A 1 501 ? 13.666 -2.279 -19.560 1.00 98.00 501 PHE A CA 1
ATOM 3880 C C . PHE A 1 501 ? 13.412 -1.012 -18.744 1.00 98.00 501 PHE A C 1
ATOM 3882 O O . PHE A 1 501 ? 14.351 -0.423 -18.214 1.00 98.00 501 PHE A O 1
ATOM 3889 N N . ALA A 1 502 ? 12.147 -0.624 -18.584 1.00 97.50 502 ALA A N 1
ATOM 3890 C CA . ALA A 1 502 ? 11.797 0.521 -17.755 1.00 97.50 502 ALA A CA 1
ATOM 3891 C C . ALA A 1 502 ? 12.186 0.300 -16.280 1.00 97.50 502 ALA A C 1
ATOM 3893 O O . ALA A 1 502 ? 12.809 1.168 -15.676 1.00 97.50 502 ALA A O 1
ATOM 3894 N N . ALA A 1 503 ? 11.907 -0.879 -15.716 1.00 97.50 503 ALA A N 1
ATOM 3895 C CA . ALA A 1 503 ? 12.320 -1.212 -14.351 1.00 97.50 503 ALA A CA 1
ATOM 3896 C C . ALA A 1 503 ? 13.849 -1.158 -14.169 1.00 97.50 503 ALA A C 1
ATOM 3898 O O . ALA A 1 503 ? 14.335 -0.670 -13.151 1.00 97.50 503 ALA A O 1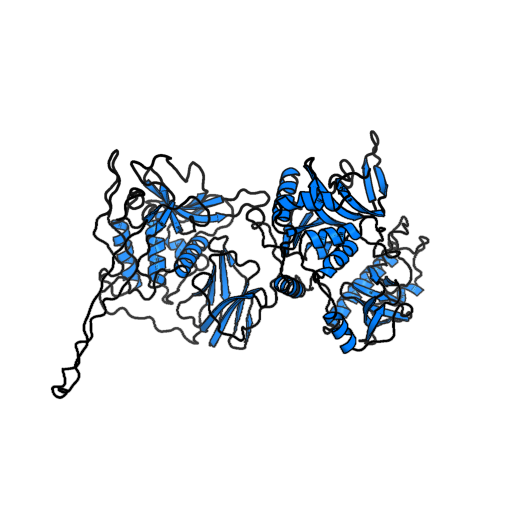
ATOM 3899 N N . PHE A 1 504 ? 14.607 -1.625 -15.168 1.00 97.94 504 PHE A N 1
ATOM 3900 C CA . PHE A 1 504 ? 16.066 -1.542 -15.190 1.00 97.94 504 PHE A CA 1
ATOM 3901 C C . PHE A 1 504 ? 16.552 -0.091 -15.152 1.00 97.94 504 PHE A C 1
ATOM 3903 O O . PHE A 1 504 ? 17.369 0.236 -14.297 1.00 97.94 504 PHE A O 1
ATOM 3910 N N . VAL A 1 505 ? 16.028 0.779 -16.022 1.00 97.75 505 VAL A N 1
ATOM 3911 C CA . VAL A 1 505 ? 16.417 2.199 -16.047 1.00 97.75 505 VAL A CA 1
ATOM 3912 C C . VAL A 1 505 ? 16.063 2.889 -14.727 1.00 97.75 505 VAL A C 1
ATOM 3914 O O . VAL A 1 505 ? 16.881 3.631 -14.189 1.00 97.75 505 VAL A O 1
ATOM 3917 N N . GLU A 1 506 ? 14.879 2.615 -14.176 1.00 95.81 506 GLU A N 1
ATOM 3918 C CA . GLU A 1 506 ? 14.453 3.214 -12.910 1.00 95.81 506 GLU A CA 1
ATOM 3919 C C . GLU A 1 506 ? 15.344 2.804 -11.738 1.00 95.81 506 GLU A C 1
ATOM 3921 O O . GLU A 1 506 ? 15.757 3.665 -10.963 1.00 95.81 506 GLU A O 1
ATOM 3926 N N . GLN A 1 507 ? 15.668 1.513 -11.616 1.00 95.81 507 GLN A N 1
ATOM 3927 C CA . GLN A 1 507 ? 16.561 1.029 -10.564 1.00 95.81 507 GLN A CA 1
ATOM 3928 C C . GLN A 1 507 ? 17.991 1.559 -10.744 1.00 95.81 507 GLN A C 1
ATOM 3930 O O . GLN A 1 507 ? 18.616 1.935 -9.754 1.00 95.81 507 GLN A O 1
ATOM 3935 N N . LEU A 1 508 ? 18.493 1.634 -11.983 1.00 95.56 508 LEU A N 1
ATOM 3936 C CA . LEU A 1 508 ? 19.860 2.075 -12.270 1.00 95.56 508 LEU A CA 1
ATOM 3937 C C . LEU A 1 508 ? 20.118 3.497 -11.754 1.00 95.56 508 LEU A C 1
ATOM 3939 O O . LEU A 1 508 ? 21.149 3.760 -11.144 1.00 95.56 508 LEU A O 1
ATOM 3943 N N . PHE A 1 509 ? 19.150 4.394 -11.949 1.00 93.31 509 PHE A N 1
ATOM 3944 C CA . PHE A 1 509 ? 19.219 5.797 -11.526 1.00 93.31 509 PHE A CA 1
ATOM 3945 C C . PHE A 1 509 ? 18.493 6.075 -10.200 1.00 93.31 509 PHE A C 1
ATOM 3947 O O . PHE A 1 509 ? 18.181 7.230 -9.874 1.00 93.31 509 PHE A O 1
ATOM 3954 N N . ARG A 1 510 ? 18.189 5.026 -9.427 1.00 86.56 510 ARG A N 1
ATOM 3955 C CA . ARG A 1 510 ? 17.509 5.156 -8.141 1.00 86.56 510 ARG A CA 1
ATOM 3956 C C . ARG A 1 510 ? 18.477 5.707 -7.100 1.00 86.56 510 ARG A C 1
ATOM 3958 O O . ARG A 1 510 ? 19.484 5.089 -6.802 1.00 86.56 510 ARG A O 1
ATOM 3965 N N . GLU A 1 511 ? 18.126 6.846 -6.521 1.00 77.44 511 GLU A N 1
ATOM 3966 C CA . GLU A 1 511 ? 18.834 7.487 -5.409 1.00 77.44 511 GLU A CA 1
ATOM 3967 C C . GLU A 1 511 ? 17.798 8.171 -4.494 1.00 77.44 511 GLU A C 1
ATOM 3969 O O . GLU A 1 511 ? 16.712 8.524 -4.991 1.00 77.44 511 GLU A O 1
ATOM 3974 N N . PRO A 1 512 ? 18.092 8.382 -3.194 1.00 61.38 512 PRO A N 1
ATOM 3975 C CA . PRO A 1 512 ? 17.246 9.160 -2.290 1.00 61.38 512 PRO A CA 1
ATOM 3976 C C . PRO A 1 512 ? 16.958 10.579 -2.816 1.00 61.38 512 PRO A C 1
ATOM 3978 O O . PRO A 1 512 ? 17.564 11.070 -3.778 1.00 61.38 512 PRO A O 1
ATOM 3981 N N . ILE A 1 513 ? 15.971 11.231 -2.202 1.00 53.50 513 ILE A N 1
ATOM 3982 C CA . ILE A 1 513 ? 15.552 12.597 -2.545 1.00 53.50 513 ILE A CA 1
ATOM 3983 C C . ILE A 1 513 ? 16.677 13.572 -2.165 1.00 53.50 513 ILE A C 1
ATOM 3985 O O . ILE A 1 513 ? 17.182 13.515 -1.049 1.00 53.50 513 ILE A O 1
ATOM 3989 N N . GLY A 1 514 ? 17.057 14.456 -3.090 1.00 61.97 514 GLY A N 1
ATOM 3990 C CA . GLY A 1 514 ? 18.141 15.424 -2.913 1.00 61.97 514 GLY A CA 1
ATOM 3991 C C . GLY A 1 514 ? 18.589 16.033 -4.242 1.00 61.97 514 GLY A C 1
ATOM 3992 O O . GLY A 1 514 ? 17.946 15.793 -5.270 1.00 61.97 514 GLY A O 1
ATOM 3993 N N . ASP A 1 515 ? 19.662 16.827 -4.195 1.00 56.03 515 ASP A N 1
ATOM 3994 C CA . ASP A 1 515 ? 20.232 17.551 -5.335 1.00 56.03 515 ASP A CA 1
ATOM 3995 C C . ASP A 1 515 ? 20.549 16.655 -6.542 1.00 56.03 515 ASP A C 1
ATOM 3997 O O . ASP A 1 515 ? 20.514 15.418 -6.488 1.00 56.03 515 ASP A O 1
ATOM 4001 N N . ASP A 1 516 ? 20.794 17.311 -7.674 1.00 75.25 516 ASP A N 1
ATOM 4002 C CA . ASP A 1 516 ? 21.278 16.651 -8.877 1.00 75.25 516 ASP A CA 1
ATOM 4003 C C . ASP A 1 516 ? 22.517 15.812 -8.529 1.00 75.25 516 ASP A C 1
ATOM 4005 O O . ASP A 1 516 ? 23.467 16.304 -7.922 1.00 75.25 516 ASP A O 1
ATOM 4009 N N . VAL A 1 517 ? 22.487 14.532 -8.896 1.00 87.38 517 VAL A N 1
ATOM 4010 C CA . VAL A 1 517 ? 23.587 13.594 -8.636 1.00 87.38 517 VAL A CA 1
ATOM 4011 C C . VAL A 1 517 ? 24.357 13.410 -9.928 1.00 87.38 517 VAL A C 1
ATOM 4013 O O . VAL A 1 517 ? 23.749 13.301 -10.994 1.00 87.38 517 VAL A O 1
ATOM 4016 N N . THR A 1 518 ? 25.679 13.367 -9.836 1.00 90.25 518 THR A N 1
ATOM 4017 C CA . THR A 1 518 ? 26.559 13.110 -10.974 1.00 90.25 518 THR A CA 1
ATOM 4018 C C . THR A 1 518 ? 27.500 11.955 -10.667 1.00 90.25 518 THR A C 1
ATOM 4020 O O . THR A 1 518 ? 28.101 11.919 -9.596 1.00 90.25 518 THR A O 1
ATOM 4023 N N . TRP A 1 519 ? 27.655 11.051 -11.626 1.00 92.44 519 TRP A N 1
ATOM 4024 C CA . TRP A 1 519 ? 28.619 9.950 -11.624 1.00 92.44 519 TRP A CA 1
ATOM 4025 C C . TRP A 1 519 ? 29.690 10.216 -12.671 1.00 92.44 519 TRP A C 1
ATOM 4027 O O . TRP A 1 519 ? 29.395 10.843 -13.690 1.00 92.44 519 TRP A O 1
ATOM 4037 N N . SER A 1 520 ? 30.913 9.727 -12.458 1.00 92.00 520 SER A N 1
ATOM 4038 C CA . SER A 1 520 ? 32.020 10.058 -13.366 1.00 92.00 520 SER A CA 1
ATOM 4039 C C . SER A 1 520 ? 31.832 9.441 -14.752 1.00 92.00 520 SER A C 1
ATOM 4041 O O . SER A 1 520 ? 32.282 10.004 -15.743 1.00 92.00 520 SER A O 1
ATOM 4043 N N . ARG A 1 521 ? 31.147 8.292 -14.821 1.00 92.62 521 ARG A N 1
ATOM 4044 C CA . ARG A 1 521 ? 30.847 7.571 -16.062 1.00 92.62 521 ARG A CA 1
ATOM 4045 C C . ARG A 1 521 ? 29.716 6.563 -15.890 1.00 92.62 521 ARG A C 1
ATOM 4047 O O . ARG A 1 521 ? 29.493 6.048 -14.794 1.00 92.62 521 ARG A O 1
ATOM 4054 N N . LEU A 1 522 ? 29.066 6.181 -16.994 1.00 93.81 522 LEU A N 1
ATOM 4055 C CA . LEU A 1 522 ? 28.019 5.144 -16.989 1.00 93.81 522 LEU A CA 1
ATOM 4056 C C . LEU A 1 522 ? 28.531 3.793 -16.457 1.00 93.81 522 LEU A C 1
ATOM 4058 O O . LEU A 1 522 ? 27.775 3.053 -15.826 1.00 93.81 522 LEU A O 1
ATOM 4062 N N . GLN A 1 523 ? 29.810 3.473 -16.681 1.00 93.38 523 GLN A N 1
ATOM 4063 C CA . GLN A 1 523 ? 30.434 2.247 -16.176 1.00 93.38 523 GLN A CA 1
ATOM 4064 C C . GLN A 1 523 ? 30.323 2.082 -14.644 1.00 93.38 523 GLN A C 1
ATOM 4066 O O . GLN A 1 523 ? 30.206 0.951 -14.172 1.00 93.38 523 GLN A O 1
ATOM 4071 N N . GLU A 1 524 ? 30.324 3.165 -13.862 1.00 91.19 524 GLU A N 1
ATOM 4072 C CA . GLU A 1 524 ? 30.164 3.086 -12.399 1.00 91.19 524 GLU A CA 1
ATOM 4073 C C . GLU A 1 524 ? 28.773 2.569 -12.024 1.00 91.19 524 GLU A C 1
ATOM 4075 O O . GLU A 1 524 ? 28.642 1.643 -11.229 1.00 91.19 524 GLU A O 1
ATOM 4080 N N . LEU A 1 525 ? 27.742 3.099 -12.683 1.00 92.56 525 LEU A N 1
ATOM 4081 C CA . LEU A 1 525 ? 26.347 2.733 -12.449 1.00 92.56 525 LEU A CA 1
ATOM 4082 C C . LEU A 1 525 ? 26.063 1.272 -12.810 1.00 92.56 525 LEU A C 1
ATOM 4084 O O . LEU A 1 525 ? 25.476 0.534 -12.023 1.00 92.56 525 LEU A O 1
ATOM 4088 N N . ILE A 1 526 ? 26.477 0.833 -14.004 1.00 94.38 526 ILE A N 1
ATOM 4089 C CA . ILE A 1 526 ? 26.232 -0.549 -14.459 1.00 94.38 526 ILE A CA 1
ATOM 4090 C C . ILE A 1 526 ? 27.105 -1.569 -13.713 1.00 94.38 526 ILE A C 1
ATOM 4092 O O . ILE A 1 526 ? 26.734 -2.741 -13.623 1.00 94.38 526 ILE A O 1
ATOM 4096 N N . GLY A 1 527 ? 28.255 -1.132 -13.190 1.00 93.12 527 GLY A N 1
ATOM 4097 C CA . GLY A 1 527 ? 29.159 -1.935 -12.370 1.00 93.12 527 GLY A CA 1
ATOM 4098 C C . GLY A 1 527 ? 28.700 -2.096 -10.919 1.00 93.12 527 GLY A C 1
ATOM 4099 O O . GLY A 1 527 ? 29.229 -2.956 -10.214 1.00 93.12 527 GLY A O 1
ATOM 4100 N N . GLU A 1 528 ? 27.711 -1.321 -10.473 1.00 92.12 528 GLU A N 1
ATOM 4101 C CA . GLU A 1 528 ? 27.162 -1.411 -9.125 1.00 92.12 528 GLU A CA 1
ATOM 4102 C C . GLU A 1 528 ? 26.012 -2.424 -9.062 1.00 92.12 528 GLU A C 1
ATOM 4104 O O . GLU A 1 528 ? 24.956 -2.279 -9.686 1.00 92.12 528 GLU A O 1
ATOM 4109 N N . ARG A 1 529 ? 26.217 -3.473 -8.266 1.00 91.69 529 ARG A N 1
ATOM 4110 C CA . ARG A 1 529 ? 25.319 -4.627 -8.165 1.00 91.69 529 ARG A CA 1
ATOM 4111 C C . ARG A 1 529 ? 23.891 -4.279 -7.744 1.00 91.69 529 ARG A C 1
ATOM 4113 O O . ARG A 1 529 ? 22.936 -4.888 -8.240 1.00 91.69 529 ARG A O 1
ATOM 4120 N N . ASP A 1 530 ? 23.750 -3.334 -6.824 1.00 90.19 530 ASP A N 1
ATOM 4121 C CA . ASP A 1 530 ? 22.456 -2.989 -6.235 1.00 90.19 530 ASP A CA 1
ATOM 4122 C C . ASP A 1 530 ? 21.659 -2.028 -7.134 1.00 90.19 530 ASP A C 1
ATOM 4124 O O . ASP A 1 530 ? 20.428 -2.010 -7.091 1.00 90.19 530 ASP A O 1
ATOM 4128 N N . ARG A 1 531 ? 22.333 -1.301 -8.036 1.00 92.00 531 ARG A N 1
ATOM 4129 C CA . ARG A 1 531 ? 21.698 -0.468 -9.075 1.00 92.00 531 ARG A CA 1
ATOM 4130 C C . ARG A 1 531 ? 21.315 -1.260 -10.311 1.00 92.00 531 ARG A C 1
ATOM 4132 O O . ARG A 1 531 ? 20.304 -0.998 -10.958 1.00 92.00 531 ARG A O 1
ATOM 4139 N N . ASN A 1 532 ? 22.133 -2.232 -10.678 1.00 95.44 532 ASN A N 1
ATOM 4140 C CA . ASN A 1 532 ? 21.941 -2.957 -11.914 1.00 95.44 532 ASN A CA 1
ATOM 4141 C C . ASN A 1 532 ? 21.095 -4.215 -11.687 1.00 95.44 532 ASN A C 1
ATOM 4143 O O . ASN A 1 532 ? 21.601 -5.245 -11.242 1.00 95.44 532 ASN A O 1
ATOM 4147 N N . LEU A 1 533 ? 19.806 -4.167 -12.058 1.00 96.50 533 LEU A N 1
ATOM 4148 C CA . LEU A 1 533 ? 18.898 -5.325 -11.969 1.00 96.50 533 LEU A CA 1
ATOM 4149 C C . LEU A 1 533 ? 19.445 -6.584 -12.661 1.00 96.50 533 LEU A C 1
ATOM 4151 O O . LEU A 1 533 ? 19.149 -7.692 -12.214 1.00 96.50 533 LEU A O 1
ATOM 4155 N N . LEU A 1 534 ? 20.253 -6.406 -13.710 1.00 96.75 534 LEU A N 1
ATOM 4156 C CA . LEU A 1 534 ? 20.843 -7.455 -14.544 1.00 96.75 534 LEU A CA 1
ATOM 4157 C C . LEU A 1 534 ? 22.362 -7.585 -14.322 1.00 96.75 534 LEU A C 1
ATOM 4159 O O . LEU A 1 534 ? 23.093 -8.004 -15.232 1.00 96.75 534 LEU A O 1
ATOM 4163 N N . TYR A 1 535 ? 22.834 -7.220 -13.126 1.00 95.88 535 TYR A N 1
ATOM 4164 C CA . TYR A 1 535 ? 24.227 -7.396 -12.736 1.00 95.88 535 TYR A CA 1
ATOM 4165 C C . TYR A 1 535 ? 24.635 -8.865 -12.844 1.00 95.88 535 TYR A C 1
ATOM 4167 O O . TYR A 1 535 ? 23.944 -9.744 -12.325 1.00 95.88 535 TYR A O 1
ATOM 4175 N N . ASP A 1 536 ? 25.731 -9.113 -13.554 1.00 94.00 536 ASP A N 1
ATOM 4176 C CA . ASP A 1 536 ? 26.281 -10.430 -13.879 1.00 94.00 536 ASP A CA 1
ATOM 4177 C C . ASP A 1 536 ? 25.222 -11.422 -14.399 1.00 94.00 536 ASP A C 1
ATOM 4179 O O . ASP A 1 536 ? 25.274 -12.623 -14.140 1.00 94.00 536 ASP A O 1
ATOM 4183 N N . TYR A 1 537 ? 24.224 -10.926 -15.142 1.00 95.06 537 TYR A N 1
ATOM 4184 C CA . TYR A 1 537 ? 23.122 -11.734 -15.671 1.00 95.06 537 TYR A CA 1
ATOM 4185 C C . TYR A 1 537 ? 23.596 -12.954 -16.470 1.00 95.06 537 TYR A C 1
ATOM 4187 O O . TYR A 1 537 ? 22.927 -13.989 -16.484 1.00 95.06 537 TYR A O 1
ATOM 4195 N N . ARG A 1 538 ? 24.731 -12.842 -17.165 1.00 90.50 538 ARG A N 1
ATOM 4196 C CA . ARG A 1 538 ? 25.302 -13.922 -17.980 1.00 90.50 538 ARG A CA 1
ATOM 4197 C C . ARG A 1 538 ? 26.317 -14.770 -17.221 1.00 90.50 538 ARG A C 1
ATOM 4199 O O . ARG A 1 538 ? 26.818 -15.734 -17.801 1.00 90.50 538 ARG A O 1
ATOM 4206 N N . SER A 1 539 ? 26.578 -14.446 -15.958 1.00 89.69 539 SER A N 1
ATOM 4207 C CA . SER A 1 539 ? 27.430 -15.203 -15.050 1.00 89.69 539 SER A CA 1
ATOM 4208 C C . SER A 1 539 ? 28.904 -15.267 -15.466 1.00 89.69 539 SER A C 1
ATOM 4210 O O . SER A 1 539 ? 29.567 -16.276 -15.209 1.00 89.69 539 SER A O 1
ATOM 4212 N N . VAL A 1 540 ? 29.425 -14.232 -16.136 1.00 88.19 540 VAL A N 1
ATOM 4213 C CA . VAL A 1 540 ? 30.811 -14.197 -16.644 1.00 88.19 540 VAL A CA 1
ATOM 4214 C C . VAL A 1 540 ? 31.593 -12.957 -16.205 1.00 88.19 540 VAL A C 1
ATOM 4216 O O . VAL A 1 540 ? 32.630 -12.647 -16.795 1.00 88.19 540 VAL A O 1
ATOM 4219 N N . GLY A 1 541 ? 31.120 -12.221 -15.202 1.00 90.31 541 GLY A N 1
ATOM 4220 C CA . GLY A 1 541 ? 31.715 -10.967 -14.748 1.00 90.31 541 GLY A CA 1
ATOM 4221 C C . GLY A 1 541 ? 31.725 -9.919 -15.857 1.00 90.31 541 GLY A C 1
ATOM 4222 O O . GLY A 1 541 ? 32.736 -9.247 -16.080 1.00 90.31 541 GLY A O 1
ATOM 4223 N N . GLU A 1 542 ? 30.665 -9.860 -16.666 1.00 92.19 542 GLU A N 1
ATOM 4224 C CA . GLU A 1 542 ? 30.650 -8.996 -17.841 1.00 92.19 542 GLU A CA 1
ATOM 4225 C C . GLU A 1 542 ? 30.601 -7.505 -17.504 1.00 92.19 542 GLU A C 1
ATOM 4227 O O . GLU A 1 542 ? 31.260 -6.720 -18.182 1.00 92.19 542 GLU A O 1
ATOM 4232 N N . ASP A 1 543 ? 29.882 -7.113 -16.450 1.00 94.12 543 ASP A N 1
ATOM 4233 C CA . ASP A 1 543 ? 29.608 -5.699 -16.164 1.00 94.12 543 ASP A CA 1
ATOM 4234 C C . ASP A 1 543 ? 30.841 -4.920 -15.738 1.00 94.12 543 ASP A C 1
ATOM 4236 O O . ASP A 1 543 ? 30.942 -3.740 -16.040 1.00 94.12 543 ASP A O 1
ATOM 4240 N N . ALA A 1 544 ? 31.822 -5.580 -15.123 1.00 89.94 544 ALA A N 1
ATOM 4241 C CA . ALA A 1 544 ? 33.081 -4.956 -14.725 1.00 89.94 544 ALA A CA 1
ATOM 4242 C C . ALA A 1 544 ? 34.028 -4.666 -15.910 1.00 89.94 544 ALA A C 1
ATOM 4244 O O . ALA A 1 544 ? 35.102 -4.104 -15.714 1.00 89.94 544 ALA A O 1
ATOM 4245 N N . ARG A 1 545 ? 33.689 -5.098 -17.135 1.00 89.38 545 ARG A N 1
ATOM 4246 C CA . ARG A 1 545 ? 34.623 -5.147 -18.277 1.00 89.38 545 ARG A CA 1
ATOM 4247 C C . ARG A 1 545 ? 34.181 -4.334 -19.499 1.00 89.38 545 ARG A C 1
ATOM 4249 O O . ARG A 1 545 ? 34.837 -4.430 -20.542 1.00 89.38 545 ARG A O 1
ATOM 4256 N N . LEU A 1 546 ? 33.085 -3.578 -19.398 1.00 91.25 546 LEU A N 1
ATOM 4257 C CA . LEU A 1 546 ? 32.439 -2.908 -20.533 1.00 91.25 546 LEU A CA 1
ATOM 4258 C C . LEU A 1 546 ? 33.032 -1.540 -20.870 1.00 91.25 546 LEU A C 1
ATOM 4260 O O . LEU A 1 546 ? 33.220 -1.266 -22.053 1.00 91.25 546 LEU A O 1
ATOM 4264 N N . ASP A 1 547 ? 33.383 -0.742 -19.862 1.00 88.94 547 ASP A N 1
ATOM 4265 C CA . ASP A 1 547 ? 34.027 0.567 -20.017 1.00 88.94 547 ASP A CA 1
ATOM 4266 C C . ASP A 1 547 ? 33.214 1.487 -20.951 1.00 88.94 547 ASP A C 1
ATOM 4268 O O . ASP A 1 547 ? 33.629 1.817 -22.063 1.00 88.94 547 ASP A O 1
ATOM 4272 N N . LEU A 1 548 ? 31.973 1.772 -20.534 1.00 89.00 548 LEU A N 1
ATOM 4273 C CA . LEU A 1 548 ? 31.005 2.581 -21.277 1.00 89.00 548 LEU A CA 1
ATOM 4274 C C . LEU A 1 548 ? 31.038 4.046 -20.817 1.00 89.00 548 LEU A C 1
ATOM 4276 O O . LEU A 1 548 ? 30.785 4.327 -19.643 1.00 89.00 548 LEU A O 1
ATOM 4280 N N . GLU A 1 549 ? 31.276 4.958 -21.761 1.00 91.38 549 GLU A N 1
ATOM 4281 C CA . GLU A 1 549 ? 31.403 6.408 -21.542 1.00 91.38 549 GLU A CA 1
ATOM 4282 C C . GLU A 1 549 ? 30.579 7.174 -22.601 1.00 91.38 549 GLU A C 1
ATOM 4284 O O . GLU A 1 549 ? 31.145 7.683 -23.567 1.00 91.38 549 GLU A O 1
ATOM 4289 N N . PRO A 1 550 ? 29.236 7.166 -22.492 1.00 93.62 550 PRO A N 1
ATOM 4290 C CA . PRO A 1 550 ? 28.362 7.877 -23.421 1.00 93.62 550 PRO A CA 1
ATOM 4291 C C . PRO A 1 550 ? 28.378 9.399 -23.198 1.00 93.62 550 PRO A C 1
ATOM 4293 O O . PRO A 1 550 ? 28.632 9.864 -22.087 1.00 93.62 550 PRO A O 1
ATOM 4296 N N . ASP A 1 551 ? 28.004 10.155 -24.228 1.00 93.75 551 ASP A N 1
ATOM 4297 C CA . ASP A 1 551 ? 27.506 11.526 -24.137 1.00 93.75 551 ASP A CA 1
ATOM 4298 C C . ASP A 1 551 ? 25.960 11.566 -24.087 1.00 93.75 551 ASP A C 1
ATOM 4300 O O . ASP A 1 551 ? 25.270 10.542 -24.031 1.00 93.75 551 ASP A O 1
ATOM 4304 N N . CYS A 1 552 ? 25.368 12.767 -24.074 1.00 92.00 552 CYS A N 1
ATOM 4305 C CA . CYS A 1 552 ? 23.910 12.907 -23.976 1.00 92.00 552 CYS A CA 1
ATOM 4306 C C . CYS A 1 552 ? 23.158 12.175 -25.099 1.00 92.00 552 CYS A C 1
ATOM 4308 O O . CYS A 1 552 ? 22.063 11.655 -24.879 1.00 92.00 552 CYS A O 1
ATOM 4310 N N . ALA A 1 553 ? 23.721 12.140 -26.306 1.00 93.06 553 ALA A N 1
ATOM 4311 C CA . ALA A 1 553 ? 23.054 11.644 -27.493 1.00 93.06 553 ALA A CA 1
ATOM 4312 C C . ALA A 1 553 ? 23.055 10.118 -27.575 1.00 93.06 553 ALA A C 1
ATOM 4314 O O . ALA A 1 553 ? 22.064 9.540 -28.031 1.00 93.06 553 ALA A O 1
ATOM 4315 N N . ASP A 1 554 ? 24.138 9.469 -27.154 1.00 94.69 554 ASP A N 1
ATOM 4316 C CA . ASP A 1 554 ? 24.270 8.016 -27.213 1.00 94.69 554 ASP A CA 1
ATOM 4317 C C . ASP A 1 554 ? 23.873 7.312 -25.902 1.00 94.69 554 ASP A C 1
ATOM 4319 O O . ASP A 1 554 ? 23.493 6.144 -25.972 1.00 94.69 554 ASP A O 1
ATOM 4323 N N . LEU A 1 555 ? 23.792 7.997 -24.750 1.00 97.25 555 LEU A N 1
ATOM 4324 C CA . LEU A 1 555 ? 23.259 7.443 -23.490 1.00 97.25 555 LEU A CA 1
ATOM 4325 C C . LEU A 1 555 ? 21.972 6.602 -23.663 1.00 97.25 555 LEU A C 1
ATOM 4327 O O . LEU A 1 555 ? 21.960 5.446 -23.220 1.00 97.25 555 LEU A O 1
ATOM 4331 N N . PRO A 1 556 ? 20.889 7.092 -24.310 1.00 97.69 556 PRO A N 1
ATOM 4332 C CA . PRO A 1 556 ? 19.690 6.278 -24.532 1.00 97.69 556 PRO A CA 1
ATOM 4333 C C . PRO A 1 556 ? 19.977 4.994 -25.320 1.00 97.69 556 PRO A C 1
ATOM 4335 O O . PRO A 1 556 ? 19.448 3.930 -24.984 1.00 97.69 556 PRO A O 1
ATOM 4338 N N . TYR A 1 557 ? 20.827 5.075 -26.345 1.00 97.81 557 TYR A N 1
ATOM 4339 C CA . TYR A 1 557 ? 21.212 3.929 -27.164 1.00 97.81 557 TYR A CA 1
ATOM 4340 C C . TYR A 1 557 ? 22.077 2.942 -26.376 1.00 97.81 557 TYR A C 1
ATOM 4342 O O . TYR A 1 557 ? 21.848 1.740 -26.472 1.00 97.81 557 TYR A O 1
ATOM 4350 N N . PHE A 1 558 ? 23.002 3.420 -25.542 1.00 97.56 558 PHE A N 1
ATOM 4351 C CA . PHE A 1 558 ? 23.833 2.589 -24.669 1.00 97.56 558 PHE A CA 1
ATOM 4352 C C . PHE A 1 558 ? 22.985 1.784 -23.692 1.00 97.56 558 PHE A C 1
ATOM 4354 O O . PHE A 1 558 ? 23.140 0.566 -23.620 1.00 97.56 558 PHE A O 1
ATOM 4361 N N . LEU A 1 559 ? 22.049 2.431 -22.990 1.00 98.19 559 LEU A N 1
ATOM 4362 C CA . LEU A 1 559 ? 21.150 1.755 -22.051 1.00 98.19 559 LEU A CA 1
ATOM 4363 C C . LEU A 1 559 ? 20.319 0.675 -22.753 1.00 98.19 559 LEU A C 1
ATOM 4365 O O . LEU A 1 559 ? 20.206 -0.454 -22.265 1.00 98.19 559 LEU A O 1
ATOM 4369 N N . ARG A 1 560 ? 19.753 1.003 -23.920 1.00 98.19 560 ARG A N 1
ATOM 4370 C CA . ARG A 1 560 ? 18.902 0.088 -24.686 1.00 98.19 560 ARG A CA 1
ATOM 4371 C C . ARG A 1 560 ? 19.697 -1.069 -25.297 1.00 98.19 560 ARG A C 1
ATOM 4373 O O . ARG A 1 560 ? 19.241 -2.209 -25.219 1.00 98.19 560 ARG A O 1
ATOM 4380 N N . ALA A 1 561 ? 20.879 -0.806 -25.854 1.00 98.00 561 ALA A N 1
ATOM 4381 C CA . ALA A 1 561 ? 21.766 -1.818 -26.425 1.00 98.00 561 ALA A CA 1
ATOM 4382 C C . ALA A 1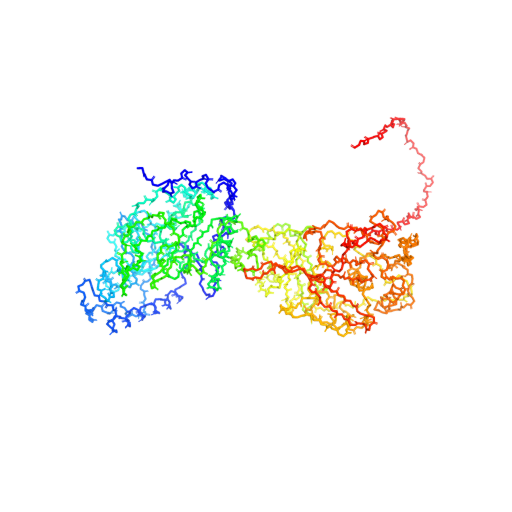 561 ? 22.331 -2.747 -25.345 1.00 98.00 561 ALA A C 1
ATOM 4384 O O . ALA A 1 561 ? 22.322 -3.962 -25.525 1.00 98.00 561 ALA A O 1
ATOM 4385 N N . TYR A 1 562 ? 22.763 -2.196 -24.207 1.00 97.94 562 TYR A N 1
ATOM 4386 C CA . TYR A 1 562 ? 23.223 -2.959 -23.047 1.00 97.94 562 TYR A CA 1
ATOM 4387 C C . TYR A 1 562 ? 22.149 -3.941 -22.572 1.00 97.94 562 TYR A C 1
ATOM 4389 O O . TYR A 1 562 ? 22.394 -5.145 -22.464 1.00 97.94 562 TYR A O 1
ATOM 4397 N N . PHE A 1 563 ? 20.927 -3.446 -22.369 1.00 98.12 563 PHE A N 1
ATOM 4398 C CA . PHE A 1 563 ? 19.799 -4.275 -21.964 1.00 98.12 563 PHE A CA 1
ATOM 4399 C C . PHE A 1 563 ? 19.457 -5.340 -23.019 1.00 98.12 563 PHE A C 1
ATOM 4401 O O . PHE A 1 563 ? 19.244 -6.510 -22.686 1.00 98.12 563 PHE A O 1
ATOM 4408 N N . ALA A 1 564 ? 19.449 -4.960 -24.301 1.00 98.06 564 ALA A N 1
ATOM 4409 C CA . ALA A 1 564 ? 19.186 -5.882 -25.400 1.00 98.06 564 ALA A CA 1
ATOM 4410 C C . ALA A 1 564 ? 20.232 -7.001 -25.471 1.00 98.06 564 ALA A C 1
ATOM 4412 O O . ALA A 1 564 ? 19.877 -8.171 -25.593 1.00 98.06 564 ALA A O 1
ATOM 4413 N N . TRP A 1 565 ? 21.510 -6.670 -25.321 1.00 96.81 565 TRP A N 1
ATOM 4414 C CA . TRP A 1 565 ? 22.604 -7.635 -25.313 1.00 96.81 565 TRP A CA 1
ATOM 4415 C C . TRP A 1 565 ? 22.516 -8.614 -24.136 1.00 96.81 565 TRP A C 1
ATOM 4417 O O . TRP A 1 565 ? 22.677 -9.828 -24.322 1.00 96.81 565 TRP A O 1
ATOM 4427 N N . LYS A 1 566 ? 22.193 -8.113 -22.937 1.00 96.00 566 LYS A N 1
ATOM 4428 C CA . LYS A 1 566 ? 21.993 -8.933 -21.732 1.00 96.00 566 LYS A CA 1
ATOM 4429 C C . LYS A 1 566 ? 20.908 -9.985 -21.937 1.00 96.00 566 LYS A C 1
ATOM 4431 O O . LYS A 1 566 ? 21.129 -11.159 -21.648 1.00 96.00 566 LYS A O 1
ATOM 4436 N N . LEU A 1 567 ? 19.770 -9.584 -22.501 1.00 96.12 567 LEU A N 1
ATOM 4437 C CA . LEU A 1 567 ? 18.612 -10.457 -22.707 1.00 96.12 567 LEU A CA 1
ATOM 4438 C C . LEU A 1 567 ? 18.561 -11.133 -24.083 1.00 96.12 567 LEU A C 1
ATOM 4440 O O . LEU A 1 567 ? 17.610 -11.868 -24.348 1.00 96.12 567 LEU A O 1
ATOM 4444 N N . ARG A 1 568 ? 19.570 -10.929 -24.943 1.00 95.19 568 ARG A N 1
ATOM 4445 C CA . ARG A 1 568 ? 19.599 -11.426 -26.331 1.00 95.19 568 ARG A CA 1
ATOM 4446 C C . ARG A 1 568 ? 18.374 -10.956 -27.143 1.00 95.19 568 ARG A C 1
ATOM 4448 O O . ARG A 1 568 ? 17.757 -11.749 -27.848 1.00 95.19 568 ARG A O 1
ATOM 4455 N N . LEU A 1 569 ? 17.997 -9.684 -27.023 1.00 97.06 569 LEU A N 1
ATOM 4456 C CA . LEU A 1 569 ? 16.930 -9.035 -27.800 1.00 97.06 569 LEU A CA 1
ATOM 4457 C C . LEU A 1 569 ? 17.501 -8.423 -29.091 1.00 97.06 569 LEU A C 1
ATOM 4459 O O . LEU A 1 569 ? 18.667 -8.023 -29.095 1.00 97.06 569 LEU A O 1
ATOM 4463 N N . PRO A 1 570 ? 16.720 -8.313 -30.179 1.00 97.12 570 PRO A N 1
ATOM 4464 C CA . PRO A 1 570 ? 17.186 -7.651 -31.391 1.00 97.12 570 PRO A CA 1
ATOM 4465 C C . PRO A 1 570 ? 17.351 -6.144 -31.169 1.00 97.12 570 PRO A C 1
ATOM 4467 O O . PRO A 1 570 ? 16.602 -5.526 -30.406 1.00 97.12 570 PRO A O 1
ATOM 4470 N N . PHE A 1 571 ? 18.325 -5.551 -31.850 1.00 97.75 571 PHE A N 1
ATOM 4471 C CA . PHE A 1 571 ? 18.640 -4.133 -31.752 1.00 97.75 571 PHE A CA 1
ATOM 4472 C C . PHE A 1 571 ? 19.093 -3.590 -33.104 1.00 97.75 571 PHE A C 1
ATOM 4474 O O . PHE A 1 571 ? 19.919 -4.198 -33.787 1.00 97.75 571 PHE A O 1
ATOM 4481 N N . VAL A 1 572 ? 18.565 -2.425 -33.462 1.00 95.94 572 VAL A N 1
ATOM 4482 C CA . VAL A 1 572 ? 18.918 -1.700 -34.678 1.00 95.94 572 VAL A CA 1
ATOM 4483 C C . VAL A 1 572 ? 19.057 -0.215 -34.381 1.00 95.94 572 VAL A C 1
ATOM 4485 O O . VAL A 1 572 ? 18.494 0.270 -33.399 1.00 95.94 572 VAL A O 1
ATOM 4488 N N . TYR A 1 573 ? 19.809 0.480 -35.225 1.00 96.25 573 TYR A N 1
ATOM 4489 C CA . TYR A 1 573 ? 19.955 1.932 -35.196 1.00 96.25 573 TYR A CA 1
ATOM 4490 C C . TYR A 1 573 ? 20.266 2.463 -36.599 1.00 96.25 573 TYR A C 1
ATOM 4492 O O . TYR A 1 573 ? 20.726 1.717 -37.473 1.00 96.25 573 TYR A O 1
ATOM 4500 N N . ARG A 1 574 ? 20.028 3.757 -36.818 1.00 95.25 574 ARG A N 1
ATOM 4501 C CA . ARG A 1 574 ? 20.246 4.428 -38.106 1.00 95.25 574 ARG A CA 1
ATOM 4502 C C . ARG A 1 574 ? 21.249 5.572 -37.995 1.00 95.25 574 ARG A C 1
ATOM 4504 O O . ARG A 1 574 ? 21.332 6.263 -36.981 1.00 95.25 574 ARG A O 1
ATOM 4511 N N . ALA A 1 575 ? 21.987 5.799 -39.080 1.00 94.69 575 ALA A N 1
ATOM 4512 C CA . ALA A 1 575 ? 22.693 7.059 -39.285 1.00 94.69 575 ALA A CA 1
ATOM 4513 C C . ALA A 1 575 ? 21.681 8.136 -39.686 1.00 94.69 575 ALA A C 1
ATOM 4515 O O . ALA A 1 575 ? 20.741 7.854 -40.428 1.00 94.69 575 ALA A O 1
ATOM 4516 N N . CYS A 1 576 ? 21.864 9.367 -39.212 1.00 93.44 576 CYS A N 1
ATOM 4517 C CA . CYS A 1 576 ? 20.988 10.475 -39.5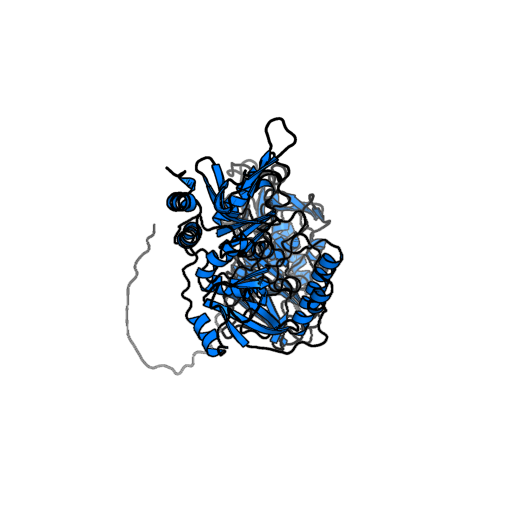75 1.00 93.44 576 CYS A CA 1
ATOM 4518 C C . CYS A 1 576 ? 21.794 11.708 -39.963 1.00 93.44 576 CYS A C 1
ATOM 4520 O O . CYS A 1 576 ? 22.960 11.863 -39.611 1.00 93.44 576 CYS A O 1
ATOM 4522 N N . THR A 1 577 ? 21.170 12.607 -40.714 1.00 92.00 577 THR A N 1
ATOM 4523 C CA . THR A 1 577 ? 21.773 13.893 -41.045 1.00 92.00 577 THR A CA 1
ATOM 4524 C C . THR A 1 577 ? 21.716 14.841 -39.846 1.00 92.00 577 THR A C 1
ATOM 4526 O O . THR A 1 577 ? 20.858 14.752 -38.963 1.00 92.00 577 THR A O 1
ATOM 4529 N N . ARG A 1 578 ? 22.646 15.798 -39.796 1.00 87.38 578 ARG A N 1
ATOM 4530 C CA . ARG A 1 578 ? 22.596 16.901 -38.825 1.00 87.38 578 ARG A CA 1
ATOM 4531 C C . ARG A 1 578 ? 21.487 17.875 -39.231 1.00 87.38 578 ARG A C 1
ATOM 4533 O O . ARG A 1 578 ? 21.447 18.312 -40.379 1.00 87.38 578 ARG A O 1
ATOM 4540 N N . GLY A 1 579 ? 20.635 18.256 -38.279 1.00 77.81 579 GLY A N 1
ATOM 4541 C CA . GLY A 1 579 ? 19.619 19.292 -38.502 1.00 77.81 579 GLY A CA 1
ATOM 4542 C C . GLY A 1 579 ? 20.248 20.664 -38.770 1.00 77.81 579 GLY A C 1
ATOM 4543 O O . GLY A 1 579 ? 21.269 21.010 -38.170 1.00 77.81 579 GLY A O 1
ATOM 4544 N N . ARG A 1 580 ? 19.638 21.450 -39.662 1.00 78.06 580 ARG A N 1
ATOM 4545 C CA . ARG A 1 580 ? 20.044 22.825 -40.015 1.00 78.06 580 ARG A CA 1
ATOM 4546 C C . ARG A 1 580 ? 18.867 23.786 -39.819 1.00 78.06 580 ARG A C 1
ATOM 4548 O O . ARG A 1 580 ? 17.737 23.345 -39.647 1.00 78.06 580 ARG A O 1
ATOM 4555 N N . LYS A 1 581 ? 19.130 25.100 -39.864 1.00 70.75 581 LYS A N 1
ATOM 4556 C CA . LYS A 1 581 ? 18.158 26.180 -39.576 1.00 70.75 581 LYS A CA 1
ATOM 4557 C C . LYS A 1 581 ? 16.786 25.989 -40.247 1.00 70.75 581 LYS A C 1
ATOM 4559 O O . LYS A 1 581 ? 15.779 26.303 -39.617 1.00 70.75 581 LYS A O 1
ATOM 4564 N N . ASP A 1 582 ? 16.755 25.437 -41.460 1.00 76.44 582 ASP A N 1
ATOM 4565 C CA . ASP A 1 582 ? 15.543 25.247 -42.270 1.00 76.44 582 ASP A CA 1
ATOM 4566 C C . ASP A 1 582 ? 15.441 23.824 -42.861 1.00 76.44 582 ASP A C 1
ATOM 4568 O O . ASP A 1 582 ? 14.732 23.590 -43.836 1.00 76.44 582 ASP A O 1
ATOM 4572 N N . THR A 1 583 ? 16.180 22.854 -42.309 1.00 84.62 583 THR A N 1
ATOM 4573 C CA . THR A 1 583 ? 16.159 21.462 -42.789 1.00 84.62 583 THR A CA 1
ATOM 4574 C C . THR A 1 583 ? 16.174 20.508 -41.599 1.00 84.62 583 THR A C 1
ATOM 4576 O O . THR A 1 583 ? 17.180 20.470 -40.877 1.00 84.62 583 THR A O 1
ATOM 4579 N N . PRO A 1 584 ? 15.087 19.749 -41.367 1.00 86.56 584 PRO A N 1
ATOM 4580 C CA . PRO A 1 584 ? 15.032 18.809 -40.261 1.00 86.56 584 PRO A CA 1
ATOM 4581 C C . PRO A 1 584 ? 16.019 17.649 -40.474 1.00 86.56 584 PRO A C 1
ATOM 4583 O O . PRO A 1 584 ? 16.353 17.326 -41.617 1.00 86.56 584 PRO A O 1
ATOM 4586 N N . PRO A 1 585 ? 16.486 17.002 -39.392 1.00 90.31 585 PRO A N 1
ATOM 4587 C CA . PRO A 1 585 ? 17.234 15.753 -39.486 1.00 90.31 585 PRO A CA 1
ATOM 4588 C C . PRO A 1 585 ? 16.407 14.680 -40.200 1.00 90.31 585 PRO A C 1
ATOM 4590 O O . PRO A 1 585 ? 15.223 14.523 -39.903 1.00 90.31 585 PRO A O 1
ATOM 4593 N N . VAL A 1 586 ? 17.055 13.925 -41.083 1.00 92.00 586 VAL A N 1
ATOM 4594 C CA . VAL A 1 586 ? 16.480 12.765 -41.783 1.00 92.00 586 VAL A CA 1
ATOM 4595 C C . VAL A 1 586 ? 17.438 11.597 -41.619 1.00 92.00 586 VAL A C 1
ATOM 4597 O O . VAL A 1 586 ? 18.653 11.779 -41.746 1.00 92.00 586 VAL A O 1
ATOM 4600 N N . CYS A 1 587 ? 16.910 10.420 -41.312 1.00 93.31 587 CYS A N 1
ATOM 4601 C CA . CYS A 1 587 ? 17.716 9.218 -41.148 1.00 93.31 587 CYS A CA 1
ATOM 4602 C C . CYS A 1 587 ? 17.871 8.454 -42.464 1.00 93.31 587 CYS A C 1
ATOM 4604 O O . CYS A 1 587 ? 16.993 8.467 -43.324 1.00 93.31 587 CYS A O 1
ATOM 4606 N N . GLU A 1 588 ? 19.022 7.813 -42.636 1.00 88.50 588 GLU A N 1
ATOM 4607 C CA . GLU A 1 588 ? 19.327 7.039 -43.829 1.00 88.50 588 GLU A CA 1
ATOM 4608 C C . GLU A 1 588 ? 18.496 5.744 -43.879 1.00 88.50 588 GLU A C 1
ATOM 4610 O O . GLU A 1 588 ? 18.197 5.147 -42.834 1.00 88.50 588 GLU A O 1
ATOM 4615 N N . PRO A 1 589 ? 18.166 5.241 -45.085 1.00 85.50 589 PRO A N 1
ATOM 4616 C CA . PRO A 1 589 ? 17.461 3.970 -45.240 1.00 85.50 589 PRO A CA 1
ATOM 4617 C C . PRO A 1 589 ? 18.243 2.769 -44.694 1.00 85.50 589 PRO A C 1
ATOM 4619 O O . PRO A 1 589 ? 17.628 1.787 -44.270 1.00 85.50 589 PRO A O 1
ATOM 4622 N N . THR A 1 590 ? 19.576 2.850 -44.676 1.00 88.50 590 THR A N 1
ATOM 4623 C CA . THR A 1 590 ? 20.471 1.810 -44.158 1.00 88.50 590 THR A CA 1
ATOM 4624 C C . THR A 1 590 ? 20.256 1.598 -42.662 1.00 88.50 590 THR A C 1
ATOM 4626 O O . THR A 1 590 ? 20.268 2.542 -41.874 1.00 88.50 590 THR A O 1
ATOM 4629 N N . VAL A 1 591 ? 20.086 0.337 -42.269 1.00 91.88 591 VAL A N 1
ATOM 4630 C CA . VAL A 1 591 ? 19.900 -0.074 -40.876 1.00 91.88 591 VAL A CA 1
ATOM 4631 C C . VAL A 1 591 ? 21.149 -0.800 -40.405 1.00 91.88 591 VAL A C 1
ATOM 4633 O O . VAL A 1 591 ? 21.532 -1.807 -40.996 1.00 91.88 591 VAL A O 1
ATOM 4636 N N . PHE A 1 592 ? 21.754 -0.312 -39.329 1.00 95.88 592 PHE A N 1
ATOM 4637 C CA . PHE A 1 592 ? 22.790 -1.038 -38.603 1.00 95.88 592 PHE A CA 1
ATOM 4638 C C . PHE A 1 592 ? 22.140 -1.915 -37.545 1.00 95.88 592 PHE A C 1
ATOM 4640 O O . PHE A 1 592 ? 21.116 -1.543 -36.966 1.00 95.88 592 PHE A O 1
ATOM 4647 N N . SER A 1 593 ? 22.720 -3.080 -37.273 1.00 95.81 593 SER A N 1
ATOM 4648 C CA . SER A 1 593 ? 22.083 -4.058 -36.392 1.00 95.81 593 SER A CA 1
ATOM 4649 C C . SER A 1 593 ? 23.067 -4.808 -35.508 1.00 95.81 593 SER A C 1
ATOM 4651 O O . SER A 1 593 ? 24.262 -4.887 -35.788 1.00 95.81 593 SER A O 1
ATOM 4653 N N . ASN A 1 594 ? 22.552 -5.436 -34.451 1.00 95.75 594 ASN A N 1
ATOM 4654 C CA . ASN A 1 594 ? 23.323 -6.393 -33.659 1.00 95.75 594 ASN A CA 1
ATOM 4655 C C . ASN A 1 594 ? 23.765 -7.636 -34.454 1.00 95.75 594 ASN A C 1
ATOM 4657 O O . ASN A 1 594 ? 24.586 -8.405 -33.950 1.00 95.75 594 ASN A O 1
ATOM 4661 N N . LEU A 1 595 ? 23.221 -7.838 -35.661 1.00 94.50 595 LEU A N 1
ATOM 4662 C CA . LEU A 1 595 ? 23.595 -8.920 -36.567 1.00 94.50 595 LEU A CA 1
ATOM 4663 C C . LEU A 1 595 ? 24.836 -8.589 -37.406 1.00 94.50 595 LEU A C 1
ATOM 4665 O O . LEU A 1 595 ? 25.433 -9.484 -38.004 1.00 94.50 595 LEU A O 1
ATOM 4669 N N . ASP A 1 596 ? 25.252 -7.323 -37.432 1.00 93.38 596 ASP A N 1
ATOM 4670 C CA . ASP A 1 596 ? 26.441 -6.901 -38.159 1.00 93.38 596 ASP A CA 1
ATOM 4671 C C . ASP A 1 596 ? 27.675 -7.620 -37.594 1.00 93.38 596 ASP A C 1
ATOM 4673 O O . ASP A 1 596 ? 27.857 -7.732 -36.376 1.00 93.38 596 ASP A O 1
ATOM 4677 N N . ALA A 1 597 ? 28.542 -8.104 -38.485 1.00 92.50 597 ALA A N 1
ATOM 4678 C CA . ALA A 1 597 ? 29.722 -8.857 -38.087 1.00 92.50 597 ALA A CA 1
ATOM 4679 C C . ALA A 1 597 ? 30.692 -7.997 -37.256 1.00 92.50 597 ALA A C 1
ATOM 4681 O O . ALA A 1 597 ? 31.089 -6.901 -37.658 1.00 92.50 597 ALA A O 1
ATOM 4682 N N . VAL A 1 598 ? 31.119 -8.533 -36.112 1.00 92.69 598 VAL A N 1
ATOM 4683 C CA . VAL A 1 598 ? 32.109 -7.930 -35.218 1.00 92.69 598 VAL A CA 1
ATOM 4684 C C . VAL A 1 598 ? 33.312 -8.873 -35.071 1.00 92.69 598 VAL A C 1
ATOM 4686 O O . VAL A 1 598 ? 33.137 -10.020 -34.635 1.00 92.69 598 VAL A O 1
ATOM 4689 N N . PRO A 1 599 ? 34.536 -8.414 -35.406 1.00 88.56 599 PRO A N 1
ATOM 4690 C CA . PRO A 1 599 ? 35.752 -9.221 -35.339 1.00 88.56 599 PRO A CA 1
ATOM 4691 C C . PRO A 1 599 ? 36.288 -9.279 -33.902 1.00 88.56 599 PRO A C 1
ATOM 4693 O O . PRO A 1 599 ? 37.259 -8.613 -33.548 1.00 88.56 599 PRO A O 1
ATOM 4696 N N . ASP A 1 600 ? 35.621 -10.059 -33.054 1.00 88.38 600 ASP A N 1
ATOM 4697 C CA . ASP A 1 600 ? 36.059 -10.343 -31.687 1.00 88.38 600 ASP A CA 1
ATOM 4698 C C . ASP A 1 600 ? 35.669 -11.773 -31.292 1.00 88.38 600 ASP A C 1
ATOM 4700 O O . ASP A 1 600 ? 34.612 -12.265 -31.694 1.00 88.38 600 ASP A O 1
ATOM 4704 N N . SER A 1 601 ? 36.521 -12.444 -30.518 1.00 85.12 601 SER A N 1
ATOM 4705 C CA . SER A 1 601 ? 36.306 -13.810 -30.020 1.00 85.12 601 SER A CA 1
ATOM 4706 C C . SER A 1 601 ? 35.768 -13.837 -28.586 1.00 85.12 601 SER A C 1
ATOM 4708 O O . SER A 1 601 ? 35.561 -14.906 -28.017 1.00 85.12 601 SER A O 1
ATOM 4710 N N . ASN A 1 602 ? 35.546 -12.672 -27.975 1.00 87.44 602 ASN A N 1
ATOM 4711 C CA . ASN A 1 602 ? 34.951 -12.531 -26.654 1.00 87.44 602 ASN A CA 1
ATOM 4712 C C . ASN A 1 602 ? 33.618 -11.778 -26.762 1.00 87.44 602 ASN A C 1
ATOM 4714 O O . ASN A 1 602 ? 33.569 -10.688 -27.322 1.00 87.44 602 ASN A O 1
ATOM 4718 N N . ASP A 1 603 ? 32.547 -12.313 -26.171 1.00 89.19 603 ASP A N 1
ATOM 4719 C CA . ASP A 1 603 ? 31.213 -11.690 -26.180 1.00 89.19 603 ASP A CA 1
ATOM 4720 C C . ASP A 1 603 ? 31.223 -10.257 -25.612 1.00 89.19 603 ASP A C 1
ATOM 4722 O O . ASP A 1 603 ? 30.542 -9.378 -26.139 1.00 89.19 603 ASP A O 1
ATOM 4726 N N . VAL A 1 604 ? 32.021 -9.998 -24.5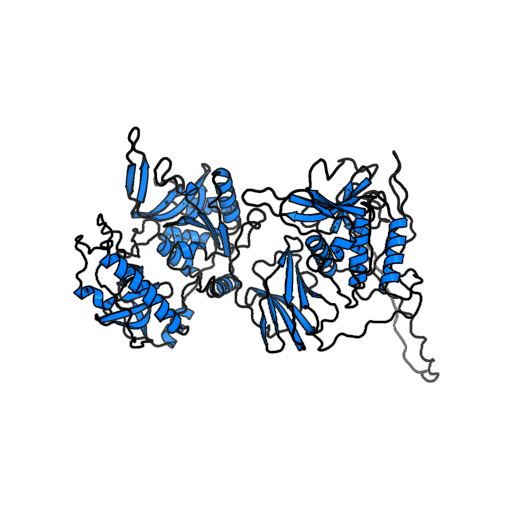67 1.00 92.25 604 VAL A N 1
ATOM 4727 C CA . VAL A 1 604 ? 32.169 -8.647 -23.988 1.00 92.25 604 VAL A CA 1
ATOM 4728 C C . VAL A 1 604 ? 32.899 -7.717 -24.961 1.00 92.25 604 VAL A C 1
ATOM 4730 O O . VAL A 1 604 ? 32.485 -6.578 -25.162 1.00 92.25 604 VAL A O 1
ATOM 4733 N N . GLY A 1 605 ? 33.964 -8.206 -25.604 1.00 92.38 605 GLY A N 1
ATOM 4734 C CA . GLY A 1 605 ? 34.719 -7.448 -26.606 1.00 92.38 605 GLY A CA 1
ATOM 4735 C C . GLY A 1 605 ? 33.874 -7.121 -27.839 1.00 92.38 605 GLY A C 1
ATOM 4736 O O . GLY A 1 605 ? 33.863 -5.978 -28.300 1.00 92.38 605 GLY A O 1
ATOM 4737 N N . ALA A 1 606 ? 33.088 -8.092 -28.312 1.00 93.62 606 ALA A N 1
ATOM 4738 C CA . ALA A 1 606 ? 32.151 -7.922 -29.416 1.00 93.62 606 ALA A CA 1
ATOM 4739 C C . ALA A 1 606 ? 31.114 -6.828 -29.113 1.00 93.62 606 ALA A C 1
ATOM 4741 O O . ALA A 1 606 ? 30.917 -5.922 -29.925 1.00 93.62 606 ALA A O 1
ATOM 4742 N N . PHE A 1 607 ? 30.512 -6.850 -27.920 1.00 95.19 607 PHE A N 1
ATOM 4743 C CA . PHE A 1 607 ? 29.573 -5.808 -27.510 1.00 95.19 607 PHE A CA 1
ATOM 4744 C C . PHE A 1 607 ? 30.239 -4.428 -27.387 1.00 95.19 607 PHE A C 1
ATOM 4746 O O . PHE A 1 607 ? 29.687 -3.449 -27.880 1.00 95.19 607 PHE A O 1
ATOM 4753 N N . ARG A 1 608 ? 31.451 -4.325 -26.822 1.00 95.19 608 ARG A N 1
ATOM 4754 C CA . ARG A 1 608 ? 32.183 -3.042 -26.740 1.00 95.19 608 ARG A CA 1
ATOM 4755 C C . ARG A 1 608 ? 32.446 -2.432 -28.112 1.00 95.19 608 ARG A C 1
ATOM 4757 O O . ARG A 1 608 ? 32.264 -1.233 -28.302 1.00 95.19 608 ARG A O 1
ATOM 4764 N N . ARG A 1 609 ? 32.867 -3.245 -29.084 1.00 95.00 609 ARG A N 1
ATOM 4765 C CA . ARG A 1 609 ? 33.087 -2.782 -30.464 1.00 95.00 609 ARG A CA 1
ATOM 4766 C C . ARG A 1 609 ? 31.783 -2.345 -31.125 1.00 95.00 609 ARG A C 1
ATOM 4768 O O . ARG A 1 609 ? 31.773 -1.317 -31.797 1.00 95.00 609 ARG A O 1
ATOM 4775 N N . PHE A 1 610 ? 30.699 -3.087 -30.899 1.00 96.38 610 PHE A N 1
ATOM 4776 C CA . PHE A 1 610 ? 29.365 -2.702 -31.351 1.00 96.38 610 PHE A CA 1
ATOM 4777 C C . PHE A 1 610 ? 28.934 -1.351 -30.758 1.00 96.38 610 PHE A C 1
ATOM 4779 O O . PHE A 1 610 ? 28.575 -0.447 -31.509 1.00 96.38 610 PHE A O 1
ATOM 4786 N N . ALA A 1 611 ? 29.047 -1.180 -29.437 1.00 96.12 611 ALA A N 1
ATOM 4787 C CA . ALA A 1 611 ? 28.687 0.054 -28.742 1.00 96.12 611 ALA A CA 1
ATOM 4788 C C . ALA A 1 611 ? 29.513 1.253 -29.234 1.00 96.12 611 ALA A C 1
ATOM 4790 O O . ALA A 1 611 ? 28.951 2.307 -29.506 1.00 96.12 611 ALA A O 1
ATOM 4791 N N . ARG A 1 612 ? 30.826 1.081 -29.452 1.00 95.50 612 ARG A N 1
ATOM 4792 C CA . ARG A 1 612 ? 31.695 2.126 -30.027 1.00 95.50 612 ARG A CA 1
ATOM 4793 C C . ARG A 1 612 ? 31.296 2.517 -31.450 1.00 95.50 612 ARG A C 1
ATOM 4795 O O . ARG A 1 612 ? 31.295 3.699 -31.779 1.00 95.50 612 ARG A O 1
ATOM 4802 N N . ARG A 1 613 ? 30.951 1.545 -32.303 1.00 96.00 613 ARG A N 1
ATOM 4803 C CA . ARG A 1 613 ? 30.462 1.823 -33.665 1.00 96.00 613 ARG A CA 1
ATOM 4804 C C . ARG A 1 613 ? 29.146 2.598 -33.629 1.00 96.00 613 ARG A C 1
ATOM 4806 O O . ARG A 1 613 ? 28.989 3.564 -34.370 1.00 96.00 613 ARG A O 1
ATOM 4813 N N . MET A 1 614 ? 28.231 2.183 -32.757 1.00 96.69 614 MET A N 1
ATOM 4814 C CA . MET A 1 614 ? 26.954 2.853 -32.544 1.00 96.69 614 MET A CA 1
ATOM 4815 C C . MET A 1 614 ? 27.163 4.299 -32.076 1.00 96.69 614 MET A C 1
ATOM 4817 O O . MET A 1 614 ? 26.632 5.198 -32.720 1.00 96.69 614 MET A O 1
ATOM 4821 N N . ALA A 1 615 ? 27.999 4.526 -31.057 1.00 94.81 615 ALA A N 1
ATOM 4822 C CA . ALA A 1 615 ? 28.376 5.856 -30.560 1.00 94.81 615 ALA A CA 1
ATOM 4823 C C . ALA A 1 615 ? 28.914 6.774 -31.671 1.00 94.81 615 ALA A C 1
ATOM 4825 O O . ALA A 1 615 ? 28.533 7.932 -31.775 1.00 94.81 615 ALA A O 1
ATOM 4826 N N . GLY A 1 616 ? 29.755 6.236 -32.564 1.00 94.88 616 GLY A N 1
ATOM 4827 C CA . GLY A 1 616 ? 30.279 6.978 -33.716 1.00 94.88 616 GLY A CA 1
ATOM 4828 C C . GLY A 1 616 ? 29.267 7.234 -34.843 1.00 94.88 616 GLY A C 1
ATOM 4829 O O . GLY A 1 616 ? 29.595 7.945 -35.790 1.00 94.88 616 GLY A O 1
ATOM 4830 N N . THR A 1 617 ? 28.067 6.650 -34.772 1.00 95.44 617 THR A N 1
ATOM 4831 C CA . THR A 1 617 ? 27.022 6.747 -35.807 1.00 95.44 617 THR A CA 1
ATOM 4832 C C . THR A 1 617 ? 25.853 7.628 -35.367 1.00 95.44 617 THR A C 1
ATOM 4834 O O . THR A 1 617 ? 25.375 8.455 -36.146 1.00 95.44 617 THR A O 1
ATOM 4837 N N . VAL A 1 618 ? 25.374 7.454 -34.132 1.00 95.38 618 VAL A N 1
ATOM 4838 C CA . VAL A 1 618 ? 24.271 8.256 -33.587 1.00 95.38 618 VAL A CA 1
ATOM 4839 C C . VAL A 1 618 ? 24.776 9.601 -33.077 1.00 95.38 618 VAL A C 1
ATOM 4841 O O . VAL A 1 618 ? 25.940 9.766 -32.733 1.00 95.38 618 VAL A O 1
ATOM 4844 N N . HIS A 1 619 ? 23.900 10.600 -33.043 1.00 93.81 619 HIS A N 1
ATOM 4845 C CA . HIS A 1 619 ? 24.224 11.905 -32.478 1.00 93.81 619 HIS A CA 1
ATOM 4846 C C . HIS A 1 619 ? 22.965 12.651 -32.049 1.00 93.81 619 HIS A C 1
ATOM 4848 O O . HIS A 1 619 ? 21.841 12.208 -32.272 1.00 93.81 619 HIS A O 1
ATOM 4854 N N . SER A 1 620 ? 23.133 13.849 -31.488 1.00 91.50 620 SER A N 1
ATOM 4855 C CA . SER A 1 620 ? 22.039 14.651 -30.928 1.00 91.50 620 SER A CA 1
ATOM 4856 C C . SER A 1 620 ? 20.901 14.996 -31.894 1.00 91.50 620 SER A C 1
ATOM 4858 O O . SER A 1 620 ? 19.877 15.518 -31.465 1.00 91.50 620 SER A O 1
ATOM 4860 N N . SER A 1 621 ? 21.040 14.759 -33.202 1.00 91.19 621 SER A N 1
ATOM 4861 C CA . SER A 1 621 ? 19.943 14.942 -34.166 1.00 91.19 621 SER A CA 1
ATOM 4862 C C . SER A 1 621 ? 19.197 13.649 -34.489 1.00 91.19 621 SER A C 1
ATOM 4864 O O . SER A 1 621 ? 18.063 13.749 -34.945 1.00 91.19 621 SER A O 1
ATOM 4866 N N . SER A 1 622 ? 19.768 12.471 -34.209 1.00 93.31 622 SER A N 1
ATOM 4867 C CA . SER A 1 622 ? 19.111 11.171 -34.397 1.00 93.31 622 SER A CA 1
ATOM 4868 C C . SER A 1 622 ? 17.738 11.103 -33.714 1.00 93.31 622 SER A C 1
ATOM 4870 O O . SER A 1 622 ? 16.777 10.701 -34.366 1.00 93.31 622 SER A O 1
ATOM 4872 N N . PRO A 1 623 ? 17.553 11.579 -32.462 1.00 92.81 623 PRO A N 1
ATOM 4873 C CA . PRO A 1 623 ? 16.230 11.590 -31.854 1.00 92.81 623 PRO A CA 1
ATOM 4874 C C . PRO A 1 623 ? 15.375 12.803 -32.255 1.00 92.81 623 PRO A C 1
ATOM 4876 O O . PRO A 1 623 ? 14.257 12.913 -31.773 1.00 92.81 623 PRO A O 1
ATOM 4879 N N . ARG A 1 624 ? 15.835 13.724 -33.113 1.00 90.94 624 ARG A N 1
ATOM 4880 C CA . ARG A 1 624 ? 15.136 14.986 -33.452 1.00 90.94 624 ARG A CA 1
ATOM 4881 C C . ARG A 1 624 ? 14.536 15.021 -34.861 1.00 90.94 624 ARG A C 1
ATOM 4883 O O . ARG A 1 624 ? 14.166 16.101 -35.326 1.00 90.94 624 ARG A O 1
ATOM 4890 N N . THR A 1 625 ? 14.401 13.873 -35.524 1.00 90.25 625 THR A N 1
ATOM 4891 C CA . THR A 1 625 ? 13.610 13.760 -36.762 1.00 90.25 625 THR A CA 1
ATOM 4892 C C . THR A 1 625 ? 12.176 14.248 -36.545 1.00 90.25 625 THR A C 1
ATOM 4894 O O . THR A 1 625 ? 11.683 14.269 -35.407 1.00 90.25 625 THR A O 1
ATOM 4897 N N . LEU A 1 626 ? 11.509 14.665 -37.626 1.00 88.62 626 LEU A N 1
ATOM 4898 C CA . LEU A 1 626 ? 10.132 15.157 -37.553 1.00 88.62 626 LEU A CA 1
ATOM 4899 C C . LEU A 1 626 ? 9.186 14.100 -36.955 1.00 88.62 626 LEU A C 1
ATOM 4901 O O . LEU A 1 626 ? 9.389 12.906 -37.175 1.00 88.62 626 LEU A O 1
ATOM 4905 N N . PRO A 1 627 ? 8.116 14.510 -36.244 1.00 86.00 627 PRO A N 1
ATOM 4906 C CA . PRO A 1 627 ? 7.141 13.575 -35.676 1.00 86.00 627 PRO A CA 1
ATOM 4907 C C . PRO A 1 627 ? 6.484 12.634 -36.698 1.00 86.00 627 PRO A C 1
ATOM 4909 O O . PRO A 1 627 ? 6.040 11.553 -36.322 1.00 86.00 627 PRO A O 1
ATOM 4912 N N . THR A 1 628 ? 6.415 13.052 -37.964 1.00 87.00 628 THR A N 1
ATOM 4913 C CA . THR A 1 628 ? 5.828 12.307 -39.087 1.00 87.00 628 THR A CA 1
ATOM 4914 C C . THR A 1 628 ? 6.843 11.468 -39.864 1.00 87.00 628 THR A C 1
ATOM 4916 O O . THR A 1 628 ? 6.469 10.842 -40.849 1.00 87.00 628 THR A O 1
ATOM 4919 N N . ASP A 1 629 ? 8.124 11.490 -39.491 1.00 88.81 629 ASP A N 1
ATOM 4920 C CA . ASP A 1 629 ? 9.140 10.667 -40.143 1.00 88.81 629 ASP A CA 1
ATOM 4921 C C . ASP A 1 629 ? 9.015 9.217 -39.655 1.00 88.81 629 ASP A C 1
ATOM 4923 O O . ASP A 1 629 ? 9.064 8.944 -38.451 1.00 88.81 629 ASP A O 1
ATOM 4927 N N . ASP A 1 630 ? 8.847 8.283 -40.590 1.00 87.75 630 ASP A N 1
ATOM 4928 C CA . ASP A 1 630 ? 8.755 6.853 -40.304 1.00 87.75 630 ASP A CA 1
ATOM 4929 C C . ASP A 1 630 ? 10.086 6.105 -40.404 1.00 87.75 630 ASP A C 1
ATOM 4931 O O . ASP A 1 630 ? 10.185 4.976 -39.920 1.00 87.75 630 ASP A O 1
ATOM 4935 N N . GLN A 1 631 ? 11.133 6.733 -40.944 1.00 89.81 631 GLN A N 1
ATOM 4936 C CA . GLN A 1 631 ? 12.458 6.132 -41.107 1.00 89.81 631 GLN A CA 1
ATOM 4937 C C . GLN A 1 631 ? 13.408 6.452 -39.944 1.00 89.81 631 GLN A C 1
ATOM 4939 O O . GLN A 1 631 ? 14.612 6.542 -40.131 1.00 89.81 631 GLN A O 1
ATOM 4944 N N . THR A 1 632 ? 12.895 6.582 -38.723 1.00 91.94 632 THR A N 1
ATOM 4945 C CA . THR A 1 632 ? 13.671 6.897 -37.506 1.00 91.94 632 THR A CA 1
ATOM 4946 C C . THR A 1 632 ? 13.598 5.768 -36.480 1.00 91.94 632 THR A C 1
ATOM 4948 O O . THR A 1 632 ? 12.658 4.978 -36.482 1.00 91.94 632 THR A O 1
ATOM 4951 N N . ASP A 1 633 ? 14.573 5.696 -35.574 1.00 94.69 633 ASP A N 1
ATOM 4952 C CA . ASP A 1 633 ? 14.615 4.701 -34.493 1.00 94.69 633 ASP A CA 1
ATOM 4953 C C . ASP A 1 633 ? 13.562 4.961 -33.400 1.00 94.69 633 ASP A C 1
ATOM 4955 O O . ASP A 1 633 ? 13.228 4.073 -32.608 1.00 94.69 633 ASP A O 1
ATOM 4959 N N . LEU A 1 634 ? 13.010 6.178 -33.357 1.00 94.88 634 LEU A N 1
ATOM 4960 C CA . LEU A 1 634 ? 12.103 6.637 -32.311 1.00 94.88 634 LEU A CA 1
ATOM 4961 C C . LEU A 1 634 ? 10.759 7.123 -32.876 1.00 94.88 634 LEU A C 1
ATOM 4963 O O . LEU A 1 634 ? 10.637 7.462 -34.050 1.00 94.88 634 LEU A O 1
ATOM 4967 N N . TYR A 1 635 ? 9.735 7.186 -32.026 1.00 93.19 635 TYR A N 1
ATOM 4968 C CA . TYR A 1 635 ? 8.426 7.761 -32.356 1.00 93.19 635 TYR A CA 1
ATOM 4969 C C . TYR A 1 635 ? 7.928 8.683 -31.230 1.00 93.19 635 TYR A C 1
ATOM 4971 O O . TYR A 1 635 ? 8.259 8.447 -30.064 1.00 93.19 635 TYR A O 1
ATOM 4979 N N . PRO A 1 636 ? 7.156 9.743 -31.536 1.00 92.12 636 PRO A N 1
ATOM 4980 C CA . PRO A 1 636 ? 6.656 10.677 -30.528 1.00 92.12 636 PRO A CA 1
ATOM 4981 C C . PRO A 1 636 ? 5.664 10.011 -29.564 1.00 92.12 636 PRO A C 1
ATOM 4983 O O . PRO A 1 636 ? 4.821 9.206 -29.962 1.00 92.12 636 PRO A O 1
ATOM 4986 N N . LEU A 1 637 ? 5.730 10.388 -28.287 1.00 92.69 637 LEU A N 1
ATOM 4987 C CA . LEU A 1 637 ? 4.823 9.910 -27.244 1.00 92.69 637 LEU A CA 1
ATOM 4988 C C . LEU A 1 637 ? 3.804 10.974 -26.844 1.00 92.69 637 LEU A C 1
ATOM 4990 O O . LEU A 1 637 ? 4.091 12.169 -26.802 1.00 92.69 637 LEU A O 1
ATOM 4994 N N . ARG A 1 638 ? 2.607 10.519 -26.460 1.00 90.06 638 ARG A N 1
ATOM 4995 C CA . ARG A 1 638 ? 1.624 11.379 -25.791 1.00 90.06 638 ARG A CA 1
ATOM 4996 C C . ARG A 1 638 ? 2.159 11.811 -24.425 1.00 90.06 638 ARG A C 1
ATOM 4998 O O . ARG A 1 638 ? 2.712 10.993 -23.694 1.00 90.06 638 ARG A O 1
ATOM 5005 N N . SER A 1 639 ? 1.906 13.062 -24.046 1.00 86.19 639 SER A N 1
ATOM 5006 C CA . SER A 1 639 ? 2.278 13.591 -22.729 1.00 86.19 639 SER A CA 1
ATOM 5007 C C . SER A 1 639 ? 1.343 13.055 -21.636 1.00 86.19 639 SER A C 1
ATOM 5009 O O . SER A 1 639 ? 0.368 13.691 -21.246 1.00 86.19 639 SER A O 1
ATOM 5011 N N . ASN A 1 640 ? 1.591 11.825 -21.182 1.00 87.50 640 ASN A N 1
ATOM 5012 C CA . ASN A 1 640 ? 0.977 11.253 -19.985 1.00 87.50 640 ASN A CA 1
ATOM 5013 C C . ASN A 1 640 ? 1.919 10.248 -19.301 1.00 87.50 640 ASN A C 1
ATOM 5015 O O . ASN A 1 640 ? 2.813 9.679 -19.931 1.00 87.50 640 ASN A O 1
ATOM 5019 N N . ARG A 1 641 ? 1.682 9.984 -18.011 1.00 83.94 641 ARG A N 1
ATOM 5020 C CA . ARG A 1 641 ? 2.533 9.115 -17.178 1.00 83.94 641 ARG A CA 1
ATOM 5021 C C . ARG A 1 641 ? 2.633 7.671 -17.690 1.00 83.94 641 ARG A C 1
ATOM 5023 O O . ARG A 1 641 ? 3.663 7.034 -17.518 1.00 83.94 641 ARG A O 1
ATOM 5030 N N . ARG A 1 642 ? 1.588 7.140 -18.339 1.00 84.44 642 ARG A N 1
ATOM 5031 C CA . ARG A 1 642 ? 1.599 5.764 -18.871 1.00 84.44 642 ARG A CA 1
ATOM 5032 C C . ARG A 1 642 ? 2.526 5.616 -20.080 1.00 84.44 642 ARG A C 1
ATOM 5034 O O . ARG A 1 642 ? 3.082 4.531 -20.270 1.00 84.44 642 ARG A O 1
ATOM 5041 N N . ALA A 1 643 ? 2.648 6.671 -20.886 1.00 89.19 643 ALA A N 1
ATOM 5042 C CA . ALA A 1 643 ? 3.501 6.721 -22.067 1.00 89.19 643 ALA A CA 1
ATOM 5043 C C . ALA A 1 643 ? 4.957 7.065 -21.713 1.00 89.19 643 ALA A C 1
ATOM 5045 O O . ALA A 1 643 ? 5.859 6.392 -22.196 1.00 89.19 643 ALA A O 1
ATOM 5046 N N . MET A 1 644 ? 5.182 8.049 -20.836 1.00 91.25 644 MET A N 1
ATOM 5047 C CA . MET A 1 644 ? 6.516 8.529 -20.442 1.00 91.25 644 MET A CA 1
ATOM 5048 C C . MET A 1 644 ? 7.191 7.622 -19.401 1.00 91.25 644 MET A C 1
ATOM 5050 O O . MET A 1 644 ? 7.486 8.046 -18.291 1.00 91.25 644 MET A O 1
ATOM 5054 N N . ARG A 1 645 ? 7.406 6.350 -19.717 1.00 93.56 645 ARG A N 1
ATOM 5055 C CA . ARG A 1 645 ? 8.017 5.382 -18.788 1.00 93.56 645 ARG A CA 1
ATOM 5056 C C . ARG A 1 645 ? 9.516 5.629 -18.614 1.00 93.56 645 ARG A C 1
ATOM 5058 O O . ARG A 1 645 ? 10.123 6.197 -19.526 1.00 93.56 645 ARG A O 1
ATOM 5065 N N . PRO A 1 646 ? 10.138 5.158 -17.520 1.00 96.00 646 PRO A N 1
ATOM 5066 C CA . PRO A 1 646 ? 11.590 5.058 -17.454 1.00 96.00 646 PRO A CA 1
ATOM 5067 C C . PRO A 1 646 ? 12.178 4.427 -18.729 1.00 96.00 646 PRO A C 1
ATOM 5069 O O . PRO A 1 646 ? 11.617 3.471 -19.267 1.00 96.00 646 PRO A O 1
ATOM 5072 N N . GLY A 1 647 ? 13.247 5.013 -19.264 1.00 96.38 647 GLY A N 1
ATOM 5073 C CA . GLY A 1 647 ? 13.817 4.662 -20.571 1.00 96.38 647 GLY A CA 1
ATOM 5074 C C . GLY A 1 647 ? 13.231 5.425 -21.770 1.00 96.38 647 GLY A C 1
ATOM 5075 O O . GLY A 1 647 ? 13.716 5.253 -22.888 1.00 96.38 647 GLY A O 1
ATOM 5076 N N . THR A 1 648 ? 12.217 6.274 -21.563 1.00 96.88 648 THR A N 1
ATOM 5077 C CA . THR A 1 648 ? 11.721 7.224 -22.579 1.00 96.88 648 THR A CA 1
ATOM 5078 C C . THR A 1 648 ? 12.804 8.241 -22.916 1.00 96.88 648 THR A C 1
ATOM 5080 O O . THR A 1 648 ? 13.402 8.818 -22.012 1.00 96.88 648 THR A O 1
ATOM 5083 N N . VAL A 1 649 ? 13.012 8.513 -24.201 1.00 96.75 649 VAL A N 1
ATOM 5084 C CA . VAL A 1 649 ? 13.973 9.520 -24.664 1.00 96.75 649 VAL A CA 1
ATOM 5085 C C . VAL A 1 649 ? 13.288 10.883 -24.700 1.00 96.75 649 VAL A C 1
ATOM 5087 O O . VAL A 1 649 ? 12.190 11.009 -25.234 1.00 96.75 649 VAL A O 1
ATOM 5090 N N . PHE A 1 650 ? 13.917 11.914 -24.153 1.00 94.75 650 PHE A N 1
ATOM 5091 C CA . PHE A 1 650 ? 13.511 13.303 -24.325 1.00 94.75 650 PHE A CA 1
ATOM 5092 C C . PHE A 1 650 ? 14.574 14.020 -25.146 1.00 94.75 650 PHE A C 1
ATOM 5094 O O . PHE A 1 650 ? 15.725 14.099 -24.730 1.00 94.75 650 PHE A O 1
ATOM 5101 N N . ALA A 1 651 ? 14.190 14.535 -26.309 1.00 92.44 651 ALA A N 1
ATOM 5102 C CA . ALA A 1 651 ? 15.070 15.351 -27.132 1.00 92.44 651 ALA A CA 1
ATOM 5103 C C . ALA A 1 651 ? 14.622 16.806 -27.055 1.00 92.44 651 ALA A C 1
ATOM 5105 O O . ALA A 1 651 ? 13.487 17.128 -27.410 1.00 92.44 651 ALA A O 1
ATOM 5106 N N . ASP A 1 652 ? 15.505 17.682 -26.599 1.00 89.62 652 ASP A N 1
ATOM 5107 C CA . ASP A 1 652 ? 15.226 19.108 -26.532 1.00 89.62 652 ASP A CA 1
ATOM 5108 C C . ASP A 1 652 ? 15.405 19.771 -27.924 1.00 89.62 652 ASP A C 1
ATOM 5110 O O . ASP A 1 652 ? 15.915 19.146 -28.864 1.00 89.62 652 ASP A O 1
ATOM 5114 N N . PRO A 1 653 ? 14.973 21.028 -28.128 1.00 85.12 653 PRO A N 1
ATOM 5115 C CA . PRO A 1 653 ? 15.113 21.683 -29.430 1.00 85.12 653 PRO A CA 1
ATOM 5116 C C . PRO A 1 653 ? 16.564 22.000 -29.830 1.00 85.12 653 PRO A C 1
ATOM 5118 O O . PRO A 1 653 ? 16.859 22.098 -31.026 1.00 85.12 653 PRO A O 1
ATOM 5121 N N . TYR A 1 654 ? 17.475 22.134 -28.868 1.00 84.50 654 TYR A N 1
ATOM 5122 C CA . TYR A 1 654 ? 18.848 22.602 -29.074 1.00 84.50 654 TYR A CA 1
ATOM 5123 C C . TYR A 1 654 ? 19.870 21.465 -29.226 1.00 84.50 654 TYR A C 1
ATOM 5125 O O . TYR A 1 654 ? 20.994 21.707 -29.660 1.00 84.50 654 TYR A O 1
ATOM 5133 N N . GLY A 1 655 ? 19.463 20.217 -28.993 1.00 86.06 655 GLY A N 1
ATOM 5134 C CA . GLY A 1 655 ? 20.284 19.021 -29.155 1.00 86.06 655 GLY A CA 1
ATOM 5135 C C . GLY A 1 655 ? 20.723 18.361 -27.851 1.00 86.06 655 GLY A C 1
ATOM 5136 O O . GLY A 1 655 ? 21.504 17.418 -27.923 1.00 86.06 655 GLY A O 1
ATOM 5137 N N . HIS A 1 656 ? 20.232 18.792 -26.690 1.00 91.56 656 HIS A N 1
ATOM 5138 C CA . HIS A 1 656 ? 20.401 18.022 -25.465 1.00 91.56 656 HIS A CA 1
ATOM 5139 C C . HIS A 1 656 ? 19.393 16.867 -25.431 1.00 91.56 656 HIS A C 1
ATOM 5141 O O . HIS A 1 656 ? 18.227 17.016 -25.814 1.00 91.56 656 HIS A O 1
ATOM 5147 N N . VAL A 1 657 ? 19.852 15.696 -25.000 1.00 94.62 657 VAL A N 1
ATOM 5148 C CA . VAL A 1 657 ? 19.050 14.475 -24.952 1.00 94.62 657 VAL A CA 1
ATOM 5149 C C . VAL A 1 657 ? 19.109 13.912 -23.540 1.00 94.62 657 VAL A C 1
ATOM 5151 O O . VAL A 1 657 ? 20.181 13.757 -22.966 1.00 94.62 657 VAL A O 1
ATOM 5154 N N . LEU A 1 658 ? 17.938 13.618 -22.986 1.00 95.44 658 LEU A N 1
ATOM 5155 C CA . LEU A 1 658 ? 17.777 13.027 -21.665 1.00 95.44 658 LEU A CA 1
ATOM 5156 C C . LEU A 1 658 ? 17.009 11.711 -21.777 1.00 95.44 658 LEU A C 1
ATOM 5158 O O . LEU A 1 658 ? 16.252 11.478 -22.722 1.00 95.44 658 LEU A O 1
ATOM 5162 N N . VAL A 1 659 ? 17.148 10.867 -20.767 1.00 96.38 659 VAL A N 1
ATOM 5163 C CA . VAL A 1 659 ? 16.348 9.659 -20.579 1.00 96.38 659 VAL A CA 1
ATOM 5164 C C . VAL A 1 659 ? 15.491 9.848 -19.342 1.00 96.38 659 VAL A C 1
ATOM 5166 O O . VAL A 1 659 ? 16.000 10.214 -18.290 1.00 96.38 659 VAL A O 1
ATOM 5169 N N . VAL A 1 660 ? 14.187 9.593 -19.430 1.00 95.38 660 VAL A N 1
ATOM 5170 C CA . VAL A 1 660 ? 13.332 9.536 -18.240 1.00 95.38 660 VAL A CA 1
ATOM 5171 C C . VAL A 1 660 ? 13.869 8.433 -17.335 1.00 95.38 660 VAL A C 1
ATOM 5173 O O . VAL A 1 660 ? 13.898 7.270 -17.726 1.00 95.38 660 VAL A O 1
ATOM 5176 N N . ALA A 1 661 ? 14.299 8.800 -16.135 1.00 93.88 661 ALA A N 1
ATOM 5177 C CA . ALA A 1 661 ? 14.832 7.877 -15.147 1.00 93.88 661 ALA A CA 1
ATOM 5178 C C . ALA A 1 661 ? 13.720 7.372 -14.225 1.00 93.88 661 ALA A C 1
ATOM 5180 O O . ALA A 1 661 ? 13.618 6.178 -13.976 1.00 93.88 661 ALA A O 1
ATOM 5181 N N . ARG A 1 662 ? 12.863 8.271 -13.724 1.00 90.12 662 ARG A N 1
ATOM 5182 C CA . ARG A 1 662 ? 11.895 7.941 -12.667 1.00 90.12 662 ARG A CA 1
ATOM 5183 C C . ARG A 1 662 ? 10.744 8.947 -12.604 1.00 90.12 662 ARG A C 1
ATOM 5185 O O . ARG A 1 662 ? 10.937 10.129 -12.882 1.00 90.12 662 ARG A O 1
ATOM 5192 N N . TRP A 1 663 ? 9.571 8.490 -12.164 1.00 87.25 663 TRP A N 1
ATOM 5193 C CA . TRP A 1 663 ? 8.470 9.346 -11.707 1.00 87.25 663 TRP A CA 1
ATOM 5194 C C . TRP A 1 663 ? 8.331 9.250 -10.193 1.00 87.25 663 TRP A C 1
ATOM 5196 O O . TRP A 1 663 ? 7.770 8.274 -9.705 1.00 87.25 663 TRP A O 1
ATOM 5206 N N . LYS A 1 664 ? 8.771 10.275 -9.457 1.00 84.38 664 LYS A N 1
ATOM 5207 C CA . LYS A 1 664 ? 8.468 10.368 -8.026 1.00 84.38 664 LYS A CA 1
ATOM 5208 C C . LYS A 1 664 ? 6.974 10.695 -7.881 1.00 84.38 664 LYS A C 1
ATOM 5210 O O . LYS A 1 664 ? 6.541 11.723 -8.418 1.00 84.38 664 LYS A O 1
ATOM 5215 N N . PRO A 1 665 ? 6.172 9.858 -7.199 1.00 80.69 665 PRO A N 1
ATOM 5216 C CA . PRO A 1 665 ? 4.788 10.199 -6.906 1.00 80.69 665 PRO A CA 1
ATOM 5217 C C . PRO A 1 665 ? 4.713 11.459 -6.038 1.00 80.69 665 PRO A C 1
ATOM 5219 O O . PRO A 1 665 ? 5.646 11.783 -5.305 1.00 80.69 665 PRO A O 1
ATOM 5222 N N . GLN A 1 666 ? 3.594 12.169 -6.141 1.00 80.06 666 GLN A N 1
ATOM 5223 C CA . GLN A 1 666 ? 3.299 13.276 -5.242 1.00 80.06 666 GLN A CA 1
ATOM 5224 C C . GLN A 1 666 ? 3.145 12.730 -3.819 1.00 80.06 666 GLN A C 1
ATOM 5226 O O . GLN A 1 666 ? 2.488 11.705 -3.620 1.00 80.06 666 GLN A O 1
ATOM 5231 N N . GLY A 1 667 ? 3.800 13.390 -2.867 1.00 74.25 667 GLY A N 1
ATOM 5232 C CA . GLY A 1 667 ? 3.635 13.123 -1.447 1.00 74.25 667 GLY A CA 1
ATOM 5233 C C . GLY A 1 667 ? 2.599 14.035 -0.822 1.00 74.25 667 GLY A C 1
ATOM 5234 O O . GLY A 1 667 ? 2.031 14.897 -1.486 1.00 74.25 667 GLY A O 1
ATOM 5235 N N . VAL A 1 668 ? 2.392 13.838 0.473 1.00 69.19 668 VAL A N 1
ATOM 5236 C CA . VAL A 1 668 ? 1.548 14.686 1.314 1.00 69.19 668 VAL A CA 1
ATOM 5237 C C . VAL A 1 668 ? 2.001 16.149 1.203 1.00 69.19 668 VAL A C 1
ATOM 5239 O O . VAL A 1 668 ? 1.260 16.959 0.657 1.00 69.19 668 VAL A O 1
ATOM 5242 N N . SER A 1 669 ? 3.267 16.426 1.535 1.00 68.44 669 SER A N 1
ATOM 5243 C CA . SER A 1 669 ? 3.857 17.775 1.535 1.00 68.44 669 SER A CA 1
ATOM 5244 C C . SER A 1 669 ? 4.720 18.108 0.304 1.00 68.44 669 SER A C 1
ATOM 5246 O O . SER A 1 669 ? 5.222 19.222 0.176 1.00 68.44 669 SER A O 1
ATOM 5248 N N . ASP A 1 670 ? 4.937 17.144 -0.598 1.00 74.06 670 ASP A N 1
ATOM 5249 C CA . ASP A 1 670 ? 5.867 17.252 -1.731 1.00 74.06 670 ASP A CA 1
ATOM 5250 C C . ASP A 1 670 ? 5.137 17.136 -3.072 1.00 74.06 670 ASP A C 1
ATOM 5252 O O . ASP A 1 670 ? 4.353 16.210 -3.279 1.00 74.06 670 ASP A O 1
ATOM 5256 N N . TYR A 1 671 ? 5.496 17.964 -4.056 1.00 77.31 671 TYR A N 1
ATOM 5257 C CA . TYR A 1 671 ? 5.031 17.777 -5.434 1.00 77.31 671 TYR A CA 1
ATOM 5258 C C . TYR A 1 671 ? 5.649 16.524 -6.081 1.00 77.31 671 TYR A C 1
ATOM 5260 O O . TYR A 1 671 ? 6.792 16.145 -5.810 1.00 77.31 671 TYR A O 1
ATOM 5268 N N . GLY A 1 672 ? 4.891 15.875 -6.971 1.00 82.62 672 GLY A N 1
ATOM 5269 C CA . GLY A 1 672 ? 5.410 14.786 -7.800 1.00 82.62 672 GLY A CA 1
ATOM 5270 C C . GLY A 1 672 ? 6.436 15.309 -8.807 1.00 82.62 672 GLY A C 1
ATOM 5271 O O . GLY A 1 672 ? 6.262 16.390 -9.369 1.00 82.62 672 GLY A O 1
ATOM 5272 N N . VAL A 1 673 ? 7.506 14.551 -9.052 1.00 86.44 673 VAL A N 1
ATOM 5273 C CA . VAL A 1 673 ? 8.645 15.008 -9.867 1.00 86.44 673 VAL A CA 1
ATOM 5274 C C . VAL A 1 673 ? 8.975 13.988 -10.943 1.00 86.44 673 VAL A C 1
ATOM 5276 O O . VAL A 1 673 ? 9.195 12.812 -10.651 1.00 86.44 673 VAL A O 1
ATOM 5279 N N . LEU A 1 674 ? 9.064 14.450 -12.189 1.00 89.62 674 LEU A N 1
ATOM 5280 C CA . LEU A 1 674 ? 9.718 13.696 -13.251 1.00 89.62 674 LEU A CA 1
ATOM 5281 C C . LEU A 1 674 ? 11.229 13.887 -13.136 1.00 89.62 674 LEU A C 1
ATOM 5283 O O . LEU A 1 674 ? 11.710 15.011 -13.011 1.00 89.62 674 LEU A O 1
ATOM 5287 N N . ILE A 1 675 ? 11.976 12.793 -13.177 1.00 91.56 675 ILE A N 1
ATOM 5288 C CA . ILE A 1 675 ? 13.433 12.796 -13.094 1.00 91.56 675 ILE A CA 1
ATOM 5289 C C . ILE A 1 675 ? 13.983 12.250 -14.407 1.00 91.56 675 ILE A C 1
ATOM 5291 O O . ILE A 1 675 ? 13.544 11.197 -14.876 1.00 91.56 675 ILE A O 1
ATOM 5295 N N . GLY A 1 676 ? 14.939 12.968 -14.992 1.00 93.44 676 GLY A N 1
ATOM 5296 C CA . GLY A 1 676 ? 15.726 12.520 -16.134 1.00 93.44 676 GLY A CA 1
ATOM 5297 C C . GLY A 1 676 ? 17.162 12.190 -15.753 1.00 93.44 676 GLY A C 1
ATOM 5298 O O . GLY A 1 676 ? 17.644 12.596 -14.696 1.00 93.44 676 GLY A O 1
ATOM 5299 N N . ALA A 1 677 ? 17.837 11.483 -16.646 1.00 94.50 677 ALA A N 1
ATOM 5300 C CA . ALA A 1 677 ? 19.275 11.306 -16.650 1.00 94.50 677 ALA A CA 1
ATOM 5301 C C . ALA A 1 677 ? 19.852 11.777 -17.989 1.00 94.50 677 ALA A C 1
ATOM 5303 O O . ALA A 1 677 ? 19.249 11.546 -19.039 1.00 94.50 677 ALA A O 1
ATOM 5304 N N . ASP A 1 678 ? 20.998 12.435 -17.942 1.00 94.62 678 ASP A N 1
ATOM 5305 C CA . ASP A 1 678 ? 21.770 12.891 -19.091 1.00 94.62 678 ASP A CA 1
ATOM 5306 C C . ASP A 1 678 ? 23.226 12.444 -18.955 1.00 94.62 678 ASP A C 1
ATOM 5308 O O . ASP A 1 678 ? 23.658 12.018 -17.886 1.00 94.62 678 ASP A O 1
ATOM 5312 N N . ALA A 1 679 ? 23.982 12.519 -20.043 1.00 95.19 679 ALA A N 1
ATOM 5313 C CA . ALA A 1 679 ? 25.424 12.326 -20.007 1.00 95.19 679 ALA A CA 1
ATOM 5314 C C . ALA A 1 679 ? 26.121 13.478 -20.727 1.00 95.19 679 ALA A C 1
ATOM 5316 O O . ALA A 1 679 ? 25.530 14.150 -21.568 1.00 95.19 679 ALA A O 1
ATOM 5317 N N . GLN A 1 680 ? 27.366 13.741 -20.371 1.00 92.94 680 GLN A N 1
ATOM 5318 C CA . GLN A 1 680 ? 28.138 14.867 -20.875 1.00 92.94 680 GLN A CA 1
ATOM 5319 C C . GLN A 1 680 ? 29.257 14.373 -21.800 1.00 92.94 680 GLN A C 1
ATOM 5321 O O . GLN A 1 680 ? 29.645 13.210 -21.718 1.00 92.94 680 GLN A O 1
ATOM 5326 N N . PRO A 1 681 ? 29.807 15.224 -22.686 1.00 92.19 681 PRO A N 1
ATOM 5327 C CA . PRO A 1 681 ? 30.903 14.826 -23.577 1.00 92.19 681 PRO A CA 1
ATOM 5328 C C . PRO A 1 681 ? 32.177 14.349 -22.862 1.00 92.19 681 PRO A C 1
ATOM 5330 O O . PRO A 1 681 ? 33.026 13.725 -23.490 1.00 92.19 681 PRO A O 1
ATOM 5333 N N . ASP A 1 682 ? 32.331 14.661 -21.572 1.00 91.44 682 ASP A N 1
ATOM 5334 C CA . ASP A 1 682 ? 33.418 14.167 -20.720 1.00 91.44 682 ASP A CA 1
ATOM 5335 C C . ASP A 1 682 ? 33.119 12.796 -20.076 1.00 91.44 682 ASP A C 1
ATOM 5337 O O . ASP A 1 682 ? 33.928 12.297 -19.298 1.00 91.44 682 ASP A O 1
ATOM 5341 N N . GLY A 1 683 ? 31.974 12.187 -20.407 1.00 89.75 683 GLY A N 1
ATOM 5342 C CA . GLY A 1 683 ? 31.507 10.899 -19.895 1.00 89.75 683 GLY A CA 1
ATOM 5343 C C . GLY A 1 683 ? 30.662 10.992 -18.622 1.00 89.75 683 GLY A C 1
ATOM 5344 O O . GLY A 1 683 ? 30.023 10.001 -18.256 1.00 89.75 683 GLY A O 1
ATOM 5345 N N . THR A 1 684 ? 30.604 12.158 -17.967 1.00 94.38 684 THR A N 1
ATOM 5346 C CA . THR A 1 684 ? 29.864 12.345 -16.710 1.00 94.38 684 THR A CA 1
ATOM 5347 C C . THR A 1 684 ? 28.381 12.080 -16.923 1.00 94.38 684 THR A C 1
ATOM 5349 O O . THR A 1 684 ? 27.774 12.634 -17.836 1.00 94.38 684 THR A O 1
ATOM 5352 N N . VAL A 1 685 ? 27.763 11.289 -16.047 1.00 94.81 685 VAL A N 1
ATOM 5353 C CA . VAL A 1 685 ? 26.322 11.003 -16.089 1.00 94.81 685 VAL A CA 1
ATOM 5354 C C . VAL A 1 685 ? 25.629 11.777 -14.980 1.00 94.81 685 VAL A C 1
ATOM 5356 O O . VAL A 1 685 ? 26.003 11.654 -13.820 1.00 94.81 685 VAL A O 1
ATOM 5359 N N . GLY A 1 686 ? 24.626 12.579 -15.322 1.00 91.38 686 GLY A N 1
ATOM 5360 C CA . GLY A 1 686 ? 23.869 13.411 -14.395 1.00 91.38 686 GLY A CA 1
ATOM 5361 C C . GLY A 1 686 ? 22.431 12.938 -14.224 1.00 91.38 686 GLY A C 1
ATOM 5362 O O . GLY A 1 686 ? 21.816 12.404 -15.142 1.00 91.38 686 GLY A O 1
ATOM 5363 N N . ARG A 1 687 ? 21.866 13.166 -13.039 1.00 91.62 687 ARG A N 1
ATOM 5364 C CA . ARG A 1 687 ? 20.433 13.059 -12.752 1.00 91.62 687 ARG A CA 1
ATOM 5365 C C . ARG A 1 687 ? 19.864 14.458 -12.572 1.00 91.62 687 ARG A C 1
ATOM 5367 O O . ARG A 1 687 ? 20.356 15.206 -11.731 1.00 91.62 687 ARG A O 1
ATOM 5374 N N . ARG A 1 688 ? 18.800 14.786 -13.307 1.00 88.88 688 ARG A N 1
ATOM 5375 C CA . ARG A 1 688 ? 18.181 16.119 -13.332 1.00 88.88 688 ARG A CA 1
ATOM 5376 C C . ARG A 1 688 ? 16.696 16.049 -13.026 1.00 88.88 688 ARG A C 1
ATOM 5378 O O . ARG A 1 688 ? 15.970 15.200 -13.550 1.00 88.88 688 ARG A O 1
ATOM 5385 N N . ARG A 1 689 ? 16.214 16.984 -12.213 1.00 89.25 689 ARG A N 1
ATOM 5386 C CA . ARG A 1 689 ? 14.772 17.194 -12.024 1.00 89.25 689 ARG A CA 1
ATOM 5387 C C . ARG A 1 689 ? 14.148 17.798 -13.284 1.00 89.25 689 ARG A C 1
ATOM 5389 O O . ARG A 1 689 ? 14.784 18.564 -14.004 1.00 89.25 689 ARG A O 1
ATOM 5396 N N . PHE A 1 690 ? 12.882 17.490 -13.543 1.00 86.75 690 PHE A N 1
ATOM 5397 C CA . PHE A 1 690 ? 12.119 18.148 -14.596 1.00 86.75 690 PHE A CA 1
ATOM 5398 C C . PHE A 1 690 ? 11.739 19.567 -14.176 1.00 86.75 690 PHE A C 1
ATOM 5400 O O . PHE A 1 690 ? 10.880 19.767 -13.321 1.00 86.75 690 PHE A O 1
ATOM 5407 N N . TRP A 1 691 ? 12.379 20.556 -14.793 1.00 84.19 691 TRP A N 1
ATOM 5408 C CA . TRP A 1 691 ? 12.047 21.973 -14.667 1.00 84.19 691 TRP A CA 1
ATOM 5409 C C . TRP A 1 691 ? 12.552 22.737 -15.900 1.00 84.19 691 TRP A C 1
ATOM 5411 O O . TRP A 1 691 ? 13.290 22.191 -16.726 1.00 84.19 691 TRP A O 1
ATOM 5421 N N . ARG A 1 692 ? 12.166 24.014 -16.025 1.00 81.50 692 ARG A N 1
ATOM 5422 C CA . ARG A 1 692 ? 12.412 24.836 -17.227 1.00 81.50 692 ARG A CA 1
ATOM 5423 C C . ARG A 1 692 ? 13.885 24.973 -17.630 1.00 81.50 692 ARG A C 1
ATOM 5425 O O . ARG A 1 692 ? 14.126 25.277 -18.787 1.00 81.50 692 ARG A O 1
ATOM 5432 N N . GLY A 1 693 ? 14.845 24.774 -16.727 1.00 83.69 693 GLY A N 1
ATOM 5433 C CA . GLY A 1 693 ? 16.274 24.858 -17.048 1.00 83.69 693 GLY A CA 1
ATOM 5434 C C . GLY A 1 693 ? 16.952 23.530 -17.375 1.00 83.69 693 GLY A C 1
ATOM 5435 O O . GLY A 1 693 ? 18.077 23.557 -17.856 1.00 83.69 693 GLY A O 1
ATOM 5436 N N . SER A 1 694 ? 16.294 22.385 -17.167 1.00 83.81 694 SER A N 1
ATOM 5437 C CA . SER A 1 694 ? 16.852 21.068 -17.531 1.00 83.81 694 SER A CA 1
ATOM 5438 C C . SER A 1 694 ? 16.118 20.406 -18.698 1.00 83.81 694 SER A C 1
ATOM 5440 O O . SER A 1 694 ? 16.729 19.664 -19.458 1.00 83.81 694 SER A O 1
ATOM 5442 N N . PHE A 1 695 ? 14.824 20.692 -18.877 1.00 87.62 695 PHE A N 1
ATOM 5443 C CA . PHE A 1 695 ? 14.006 20.151 -19.967 1.00 87.62 695 PHE A CA 1
ATOM 5444 C C . PHE A 1 695 ? 13.490 21.291 -20.841 1.00 87.62 695 PHE A C 1
ATOM 5446 O O . PHE A 1 695 ? 12.369 21.778 -20.673 1.00 87.62 695 PHE A O 1
ATOM 5453 N N . LEU A 1 696 ? 14.335 21.742 -21.769 1.00 87.69 696 LEU A N 1
ATOM 5454 C CA . LEU A 1 696 ? 13.969 22.786 -22.719 1.00 87.69 696 LEU A CA 1
ATOM 5455 C C . LEU A 1 696 ? 12.926 22.248 -23.704 1.00 87.69 696 LEU A C 1
ATOM 5457 O O . LEU A 1 696 ? 13.057 21.151 -24.242 1.00 87.69 696 LEU A O 1
ATOM 5461 N N . PHE A 1 697 ? 11.877 23.024 -23.954 1.00 81.31 697 PHE A N 1
ATOM 5462 C CA . PHE A 1 697 ? 10.813 22.655 -24.882 1.00 81.31 697 PHE A CA 1
ATOM 5463 C C . PHE A 1 697 ? 10.457 23.828 -25.791 1.00 81.31 697 PHE A C 1
ATOM 5465 O O . PHE A 1 697 ? 10.595 24.993 -25.421 1.00 81.31 697 PHE A O 1
ATOM 5472 N N . THR A 1 698 ? 9.971 23.502 -26.985 1.00 76.88 698 THR A N 1
ATOM 5473 C CA . THR A 1 698 ? 9.387 24.449 -27.937 1.00 76.88 698 THR A CA 1
ATOM 5474 C C . THR A 1 698 ? 7.994 23.950 -28.315 1.00 76.88 698 THR A C 1
ATOM 5476 O O . THR A 1 698 ? 7.837 22.755 -28.571 1.00 76.88 698 THR A O 1
ATOM 5479 N N . PRO A 1 699 ? 6.970 24.818 -28.353 1.00 68.62 699 PRO A N 1
ATOM 5480 C CA . PRO A 1 699 ? 5.649 24.435 -28.842 1.00 68.62 699 PRO A CA 1
ATOM 5481 C C . PRO A 1 699 ? 5.618 24.236 -30.367 1.00 68.62 699 PRO A C 1
ATOM 5483 O O . PRO A 1 699 ? 4.680 23.629 -30.873 1.00 68.62 699 PRO A O 1
ATOM 5486 N N . ASN A 1 700 ? 6.626 24.728 -31.100 1.00 71.38 700 ASN A N 1
ATOM 5487 C CA . ASN A 1 700 ? 6.730 24.566 -32.549 1.00 71.38 700 ASN A CA 1
ATOM 5488 C C . ASN A 1 700 ? 7.764 23.483 -32.904 1.00 71.38 700 ASN A C 1
ATOM 5490 O O . ASN A 1 700 ? 8.941 23.626 -32.563 1.00 71.38 700 ASN A O 1
ATOM 5494 N N . THR A 1 701 ? 7.321 22.412 -33.570 1.00 67.31 701 THR A N 1
ATOM 5495 C CA . THR A 1 701 ? 8.140 21.244 -33.958 1.00 67.31 701 THR A CA 1
ATOM 5496 C C . THR A 1 701 ? 8.395 21.162 -35.469 1.00 67.31 701 THR A C 1
ATOM 5498 O O . THR A 1 701 ? 8.736 20.099 -35.982 1.00 67.31 701 THR A O 1
ATOM 5501 N N . ASP A 1 702 ? 8.188 22.260 -36.196 1.00 68.75 702 ASP A N 1
ATOM 5502 C CA . ASP A 1 702 ? 8.327 22.364 -37.656 1.00 68.75 702 ASP A CA 1
ATOM 5503 C C . ASP A 1 702 ? 9.757 22.119 -38.169 1.00 68.75 702 ASP A C 1
ATOM 5505 O O . ASP A 1 702 ? 9.947 21.630 -39.281 1.00 68.75 702 ASP A O 1
ATOM 5509 N N . ARG A 1 703 ? 10.771 22.444 -37.360 1.00 69.38 703 ARG A N 1
ATOM 5510 C CA . ARG A 1 703 ? 12.193 22.369 -37.748 1.00 69.38 703 ARG A CA 1
ATOM 5511 C C . ARG A 1 703 ? 12.958 21.230 -37.082 1.00 69.38 703 ARG A C 1
ATOM 5513 O O . ARG A 1 703 ? 13.968 20.776 -37.614 1.00 69.38 703 ARG A O 1
ATOM 5520 N N . VAL A 1 704 ? 12.493 20.777 -35.919 1.00 74.44 704 VAL A N 1
ATOM 5521 C CA . VAL A 1 704 ? 13.058 19.661 -35.150 1.00 74.44 704 VAL A CA 1
ATOM 5522 C C . VAL A 1 704 ? 11.939 18.976 -34.371 1.00 74.44 704 VAL A C 1
ATOM 5524 O O . VAL A 1 704 ? 11.105 19.639 -33.755 1.00 74.44 704 VAL A O 1
ATOM 5527 N N . GLY A 1 705 ? 11.917 17.645 -34.358 1.00 81.88 705 GLY A N 1
ATOM 5528 C CA . GLY A 1 705 ? 10.934 16.898 -33.577 1.00 81.88 705 GLY A CA 1
ATOM 5529 C C . GLY A 1 705 ? 11.349 16.783 -32.116 1.00 81.88 705 GLY A C 1
ATOM 5530 O O . GLY A 1 705 ? 11.706 15.692 -31.686 1.00 81.88 705 GLY A O 1
ATOM 5531 N N . ALA A 1 706 ? 11.343 17.883 -31.364 1.00 87.19 706 ALA A N 1
ATOM 5532 C CA . ALA A 1 706 ? 11.598 17.867 -29.923 1.00 87.19 706 ALA A CA 1
ATOM 5533 C C . ALA A 1 706 ? 10.464 17.166 -29.143 1.00 87.19 706 ALA A C 1
ATOM 5535 O O . ALA A 1 706 ? 9.336 17.053 -29.626 1.00 87.19 706 ALA A O 1
ATOM 5536 N N . GLY A 1 707 ? 10.755 16.717 -27.922 1.00 90.56 707 GLY A N 1
ATOM 5537 C CA . GLY A 1 707 ? 9.789 16.133 -26.991 1.00 90.56 707 GLY A CA 1
ATOM 5538 C C . GLY A 1 707 ? 10.094 14.691 -26.582 1.00 90.56 707 GLY A C 1
ATOM 5539 O O . GLY A 1 707 ? 11.187 14.170 -26.807 1.00 90.56 707 GLY A O 1
ATOM 5540 N N . PHE A 1 708 ? 9.103 14.057 -25.949 1.00 93.69 708 PHE A N 1
ATOM 5541 C CA . PHE A 1 708 ? 9.187 12.683 -25.449 1.00 93.69 708 PHE A CA 1
ATOM 5542 C C . PHE A 1 708 ? 8.999 11.655 -26.562 1.00 93.69 708 PHE A C 1
ATOM 5544 O O . PHE A 1 708 ? 8.095 11.777 -27.393 1.00 93.69 708 PHE A O 1
ATOM 5551 N N . LYS A 1 709 ? 9.832 10.615 -26.548 1.00 94.62 709 LYS A N 1
ATOM 5552 C CA . LYS A 1 709 ? 9.941 9.625 -27.614 1.00 94.62 709 LYS A CA 1
ATOM 5553 C C . LYS A 1 709 ? 10.135 8.210 -27.090 1.00 94.62 709 LYS A C 1
ATOM 5555 O O . LYS A 1 709 ? 10.892 7.968 -26.151 1.00 94.62 709 LYS A O 1
ATOM 5560 N N . GLY A 1 710 ? 9.454 7.272 -27.735 1.00 95.38 710 GLY A N 1
ATOM 5561 C CA . GLY A 1 710 ? 9.581 5.841 -27.498 1.00 95.38 710 GLY A CA 1
ATOM 5562 C C . GLY A 1 710 ? 10.416 5.172 -28.584 1.00 95.38 710 GLY A C 1
ATOM 5563 O O . GLY A 1 710 ? 10.534 5.689 -29.691 1.00 95.38 710 GLY A O 1
ATOM 5564 N N . TRP A 1 711 ? 10.961 4.000 -28.269 1.00 95.69 711 TRP A N 1
ATOM 5565 C CA . TRP A 1 711 ? 11.692 3.154 -29.213 1.00 95.69 711 TRP A CA 1
ATOM 5566 C C . TRP A 1 711 ? 10.748 2.473 -30.194 1.00 95.69 711 TRP A C 1
ATOM 5568 O O . TRP A 1 711 ? 9.795 1.817 -29.764 1.00 95.69 711 TRP A O 1
ATOM 5578 N N . ARG A 1 712 ? 11.010 2.577 -31.501 1.00 93.50 712 ARG A N 1
ATOM 5579 C CA . ARG A 1 712 ? 10.221 1.829 -32.484 1.00 93.50 712 ARG A CA 1
ATOM 5580 C C . ARG A 1 712 ? 10.391 0.318 -32.254 1.00 93.50 712 ARG A C 1
ATOM 5582 O O . ARG A 1 712 ? 11.508 -0.135 -32.002 1.00 93.50 712 ARG A O 1
ATOM 5589 N N . PRO A 1 713 ? 9.307 -0.482 -32.310 1.00 89.12 713 PRO A N 1
ATOM 5590 C CA . PRO A 1 713 ? 9.399 -1.921 -32.086 1.00 89.12 713 PRO A CA 1
ATOM 5591 C C . PRO A 1 713 ? 10.278 -2.611 -33.133 1.00 89.12 713 PRO A C 1
ATOM 5593 O O . PRO A 1 713 ? 10.080 -2.429 -34.332 1.00 89.12 713 PRO A O 1
ATOM 5596 N N . ILE A 1 714 ? 11.195 -3.464 -32.676 1.00 90.88 714 ILE A N 1
ATOM 5597 C CA . ILE A 1 714 ? 12.104 -4.230 -33.537 1.00 90.88 714 ILE A CA 1
ATOM 5598 C C . ILE A 1 714 ? 11.684 -5.695 -33.513 1.00 90.88 714 ILE A C 1
ATOM 5600 O O . ILE A 1 714 ? 11.469 -6.272 -32.443 1.00 90.88 714 ILE A O 1
ATOM 5604 N N . ARG A 1 715 ? 11.597 -6.314 -34.693 1.00 88.19 715 ARG A N 1
ATOM 5605 C CA . ARG A 1 715 ? 11.331 -7.747 -34.841 1.00 88.19 715 ARG A CA 1
ATOM 5606 C C . ARG A 1 715 ? 12.468 -8.412 -35.596 1.00 88.19 715 ARG A C 1
ATOM 5608 O O . ARG A 1 715 ? 12.889 -7.922 -36.636 1.00 88.19 715 ARG A O 1
ATOM 5615 N N . TYR A 1 716 ? 12.929 -9.538 -35.066 1.00 88.62 716 TYR A N 1
ATOM 5616 C CA . TYR A 1 716 ? 13.837 -10.440 -35.758 1.00 88.62 716 TYR A CA 1
ATOM 5617 C C . TYR A 1 716 ? 13.035 -11.623 -36.291 1.00 88.62 716 TYR A C 1
ATOM 5619 O O . TYR A 1 716 ? 12.330 -12.280 -35.525 1.00 88.62 716 TYR A O 1
ATOM 5627 N N . ALA A 1 717 ? 13.127 -11.861 -37.595 1.00 85.00 717 ALA A N 1
ATOM 5628 C CA . ALA A 1 717 ? 12.594 -13.042 -38.253 1.00 85.00 717 ALA A CA 1
ATOM 5629 C C . ALA A 1 717 ? 13.793 -13.816 -38.819 1.00 85.00 717 ALA A C 1
ATOM 5631 O O . ALA A 1 717 ? 14.430 -13.309 -39.746 1.00 85.00 717 ALA A O 1
ATOM 5632 N N . PRO A 1 718 ? 14.156 -14.983 -38.255 1.00 77.00 718 PRO A N 1
ATOM 5633 C CA . PRO A 1 718 ? 15.200 -15.800 -38.850 1.00 77.00 718 PRO A CA 1
ATOM 5634 C C . PRO A 1 718 ? 14.733 -16.236 -40.240 1.00 77.00 718 PRO A C 1
ATOM 5636 O O . PRO A 1 718 ? 13.588 -16.660 -40.410 1.00 77.00 718 PRO A O 1
ATOM 5639 N N . VAL A 1 719 ? 15.606 -16.119 -41.238 1.00 73.88 719 VAL A N 1
ATOM 5640 C CA . VAL A 1 719 ? 15.344 -16.710 -42.551 1.00 73.88 719 VAL A CA 1
ATOM 5641 C C . VAL A 1 719 ? 15.397 -18.222 -42.358 1.00 73.88 719 VAL A C 1
ATOM 5643 O O . VAL A 1 719 ? 16.473 -18.785 -42.178 1.00 73.88 719 VAL A O 1
ATOM 5646 N N . LEU A 1 720 ? 14.234 -18.873 -42.330 1.00 54.53 720 LEU A N 1
ATOM 5647 C CA . LEU A 1 720 ? 14.159 -20.323 -42.452 1.00 54.53 720 LEU A CA 1
ATOM 5648 C C . LEU A 1 720 ? 14.582 -20.648 -43.884 1.00 54.53 720 LEU A C 1
ATOM 5650 O O . LEU A 1 720 ? 13.836 -20.387 -44.827 1.00 54.53 720 LEU A O 1
ATOM 5654 N N . THR A 1 721 ? 15.797 -21.155 -44.064 1.00 44.38 721 THR A N 1
ATOM 5655 C CA . THR A 1 721 ? 16.135 -21.858 -45.300 1.00 44.38 721 THR A CA 1
ATOM 5656 C C . THR A 1 721 ? 15.197 -23.061 -45.387 1.00 44.38 721 THR A C 1
ATOM 5658 O O . THR A 1 721 ? 15.162 -23.826 -44.419 1.00 44.38 721 THR A O 1
ATOM 5661 N N . PRO A 1 722 ? 14.410 -23.231 -46.466 1.00 45.78 722 PRO A N 1
ATOM 5662 C CA . PRO A 1 722 ? 13.717 -24.492 -46.670 1.00 45.78 722 PRO A CA 1
ATOM 5663 C C . PRO A 1 722 ? 14.771 -25.600 -46.651 1.00 45.78 722 PRO A C 1
ATOM 5665 O O . PRO A 1 722 ? 15.844 -25.428 -47.238 1.00 45.78 722 PRO A O 1
ATOM 5668 N N . ASP A 1 723 ? 14.493 -26.680 -45.919 1.00 39.66 723 ASP A N 1
ATOM 5669 C CA . ASP A 1 723 ? 15.292 -27.900 -46.016 1.00 39.66 723 ASP A CA 1
ATOM 5670 C C . ASP A 1 723 ? 15.471 -28.216 -47.509 1.00 39.66 723 ASP A C 1
ATOM 5672 O O . ASP A 1 723 ? 14.494 -28.109 -48.262 1.00 39.66 723 ASP A O 1
ATOM 5676 N N . PRO A 1 724 ? 16.684 -28.549 -47.982 1.00 43.34 724 PRO A N 1
ATOM 5677 C CA . PRO A 1 724 ? 16.802 -29.174 -49.283 1.00 43.34 724 PRO A CA 1
ATOM 5678 C C . PRO A 1 724 ? 15.963 -30.450 -49.214 1.00 43.34 724 PRO A C 1
ATOM 5680 O O . PRO A 1 724 ? 16.247 -31.337 -48.411 1.00 43.34 724 PRO A O 1
ATOM 5683 N N . ASP A 1 725 ? 14.887 -30.460 -49.996 1.00 40.09 725 ASP A N 1
ATOM 5684 C CA . ASP A 1 725 ? 13.966 -31.575 -50.190 1.00 40.09 725 ASP A CA 1
ATOM 5685 C C . ASP A 1 725 ? 14.749 -32.902 -50.160 1.00 40.09 725 ASP A C 1
ATOM 5687 O O . ASP A 1 725 ? 15.731 -33.031 -50.907 1.00 40.09 725 ASP A O 1
ATOM 5691 N N . PRO A 1 726 ? 14.405 -33.879 -49.301 1.00 48.34 726 PRO A N 1
ATOM 5692 C CA . PRO A 1 726 ? 14.935 -35.214 -49.477 1.00 48.34 726 PRO A CA 1
ATOM 5693 C C . PRO A 1 726 ? 14.349 -35.738 -50.789 1.00 48.34 726 PRO A C 1
ATOM 5695 O O . PRO A 1 726 ? 13.153 -35.978 -50.863 1.00 48.34 726 PRO A O 1
ATOM 5698 N N . ASP A 1 727 ? 15.207 -35.805 -51.808 1.00 42.66 727 ASP A N 1
ATOM 5699 C CA . ASP A 1 727 ? 15.126 -36.589 -53.048 1.00 42.66 727 ASP A CA 1
ATOM 5700 C C . ASP A 1 727 ? 13.713 -37.090 -53.441 1.00 42.66 727 ASP A C 1
ATOM 5702 O O . ASP A 1 727 ? 13.142 -37.925 -52.733 1.00 42.66 727 ASP A O 1
ATOM 5706 N N . PRO A 1 728 ? 13.134 -36.660 -54.579 1.00 38.31 728 PRO A N 1
ATOM 5707 C CA . PRO A 1 728 ? 11.846 -37.179 -55.013 1.00 38.31 728 PRO A CA 1
ATOM 5708 C C . PRO A 1 728 ? 11.966 -38.675 -55.326 1.00 38.31 728 PRO A C 1
ATOM 5710 O O . PRO A 1 728 ? 12.573 -39.075 -56.319 1.00 38.31 728 PRO A O 1
ATOM 5713 N N . ASP A 1 729 ? 11.359 -39.493 -54.470 1.00 39.66 729 ASP A N 1
ATOM 5714 C CA . ASP A 1 729 ? 11.136 -40.919 -54.687 1.00 39.66 729 ASP A CA 1
ATOM 5715 C C . ASP A 1 729 ? 10.409 -41.125 -56.037 1.00 39.66 729 ASP A C 1
ATOM 5717 O O . ASP A 1 729 ? 9.300 -40.602 -56.219 1.00 39.66 729 ASP A O 1
ATOM 5721 N N . PRO A 1 730 ? 11.002 -41.830 -57.022 1.00 37.03 730 PRO A N 1
ATOM 5722 C CA . PRO A 1 730 ? 10.434 -41.952 -58.361 1.00 37.03 730 PRO A CA 1
ATOM 5723 C C . PRO A 1 730 ? 9.240 -42.920 -58.470 1.00 37.03 730 PRO A C 1
ATOM 5725 O O . PRO A 1 730 ? 8.787 -43.162 -59.586 1.00 37.03 730 PRO A O 1
ATOM 5728 N N . ASP A 1 731 ? 8.675 -43.420 -57.363 1.00 41.19 731 ASP A N 1
ATOM 5729 C CA . ASP A 1 731 ? 7.589 -44.416 -57.373 1.00 41.19 731 ASP A CA 1
ATOM 5730 C C . ASP A 1 731 ? 6.302 -43.984 -56.633 1.00 41.19 731 ASP A C 1
ATOM 5732 O O . ASP A 1 731 ? 5.728 -44.724 -55.834 1.00 41.19 731 ASP A O 1
ATOM 5736 N N . SER A 1 732 ? 5.752 -42.804 -56.945 1.00 34.56 732 SER A N 1
ATOM 5737 C CA . SER A 1 732 ? 4.358 -42.485 -56.561 1.00 34.56 732 SER A CA 1
ATOM 5738 C C . SER A 1 732 ? 3.533 -41.811 -57.661 1.00 34.56 732 SER A C 1
ATOM 5740 O O . SER A 1 732 ? 2.873 -40.791 -57.480 1.00 34.56 732 SER A O 1
ATOM 5742 N N . ALA A 1 733 ? 3.489 -42.442 -58.833 1.00 36.00 733 ALA A N 1
ATOM 5743 C CA . ALA A 1 733 ? 2.410 -42.210 -59.784 1.00 36.00 733 ALA A CA 1
ATOM 5744 C C . ALA A 1 733 ? 1.197 -43.085 -59.421 1.00 36.00 733 ALA A C 1
ATOM 5746 O O . ALA A 1 733 ? 1.166 -44.256 -59.787 1.00 36.00 733 ALA A O 1
ATOM 5747 N N . THR A 1 734 ? 0.177 -42.544 -58.740 1.00 34.47 734 THR A N 1
ATOM 5748 C CA . THR A 1 734 ? -1.244 -42.873 -59.013 1.00 34.47 734 THR A CA 1
ATOM 5749 C C . THR A 1 734 ? -2.242 -42.007 -58.229 1.00 34.47 734 THR A C 1
ATOM 5751 O O . THR A 1 734 ? -2.192 -41.954 -57.010 1.00 34.47 734 THR A O 1
ATOM 5754 N N . ALA A 1 735 ? -3.194 -41.427 -58.978 1.00 33.44 735 ALA A N 1
ATOM 5755 C CA . ALA A 1 735 ? -4.535 -40.945 -58.597 1.00 33.44 735 ALA A CA 1
ATOM 5756 C C . ALA A 1 735 ? -4.629 -39.943 -57.418 1.00 33.44 735 ALA A C 1
ATOM 5758 O O . ALA A 1 735 ? -4.320 -40.236 -56.276 1.00 33.44 735 ALA A O 1
ATOM 5759 N N . THR A 1 736 ? -5.211 -38.752 -57.567 1.00 33.00 736 THR A N 1
ATOM 5760 C CA . THR A 1 736 ? -6.627 -38.560 -57.915 1.00 33.00 736 THR A CA 1
ATOM 5761 C C . THR A 1 736 ? -6.882 -37.091 -58.276 1.00 33.00 736 THR A C 1
ATOM 5763 O O . THR A 1 736 ? -6.229 -36.184 -57.766 1.00 33.00 736 THR A O 1
ATOM 5766 N N . ALA A 1 737 ? -7.835 -36.873 -59.177 1.00 33.16 737 ALA A N 1
ATOM 5767 C CA . ALA A 1 737 ? -8.196 -35.592 -59.761 1.00 33.16 737 ALA A CA 1
ATOM 5768 C C . ALA A 1 737 ? -9.181 -34.755 -58.913 1.00 33.16 737 ALA A C 1
ATOM 5770 O O . ALA A 1 737 ? -9.823 -35.254 -57.992 1.00 33.16 737 ALA A O 1
ATOM 5771 N N . THR A 1 738 ? -9.370 -33.513 -59.387 1.00 31.30 738 THR A N 1
ATOM 5772 C CA . THR A 1 738 ? -10.531 -32.599 -59.253 1.00 31.30 738 THR A CA 1
ATOM 5773 C C . THR A 1 738 ? -10.772 -31.866 -57.926 1.00 31.30 738 THR A C 1
ATOM 5775 O O . THR A 1 738 ? -11.285 -32.446 -56.981 1.00 31.30 738 THR A O 1
ATOM 5778 N N . ALA A 1 739 ? -10.560 -30.538 -57.909 1.00 30.73 739 ALA A N 1
ATOM 5779 C CA . ALA A 1 739 ? -11.633 -29.548 -58.135 1.00 30.73 739 ALA A CA 1
ATOM 5780 C C . ALA A 1 739 ? -11.122 -28.078 -58.114 1.00 30.73 739 ALA A C 1
ATOM 5782 O O . ALA A 1 739 ? -10.521 -27.609 -57.155 1.00 30.73 739 ALA A O 1
ATOM 5783 N N . THR A 1 740 ? -11.403 -27.380 -59.219 1.00 31.14 740 THR A N 1
ATOM 5784 C CA . THR A 1 740 ? -11.700 -25.938 -59.429 1.00 31.14 740 THR A CA 1
ATOM 5785 C C . THR A 1 740 ? -12.465 -25.260 -58.271 1.00 31.14 740 THR A C 1
ATOM 5787 O O . THR A 1 740 ? -13.180 -25.960 -57.569 1.00 31.14 740 THR A O 1
ATOM 5790 N N . ALA A 1 741 ? -12.555 -23.943 -58.047 1.00 30.84 741 ALA A N 1
ATOM 5791 C CA . ALA A 1 741 ? -12.056 -22.672 -58.595 1.00 30.84 741 ALA A CA 1
ATOM 5792 C C . ALA A 1 741 ? -12.662 -21.537 -57.707 1.00 30.84 741 ALA A C 1
ATOM 5794 O O . ALA A 1 741 ? -13.672 -21.798 -57.059 1.00 30.84 741 ALA A O 1
ATOM 5795 N N . THR A 1 742 ? -12.105 -20.307 -57.767 1.00 31.36 742 THR A N 1
ATOM 5796 C CA . THR A 1 742 ? -12.767 -18.970 -57.575 1.00 31.36 742 THR A CA 1
ATOM 5797 C C . THR A 1 742 ? -13.459 -18.661 -56.222 1.00 31.36 742 THR A C 1
ATOM 5799 O O . THR A 1 742 ? -14.233 -19.456 -55.719 1.00 31.36 742 THR A O 1
ATOM 5802 N N . ASP A 1 743 ? -13.237 -17.539 -55.523 1.00 29.34 743 ASP A N 1
ATOM 5803 C CA . ASP A 1 743 ? -13.288 -16.137 -55.973 1.00 29.34 743 ASP A CA 1
ATOM 5804 C C . ASP A 1 743 ? -12.560 -15.150 -55.015 1.00 29.34 743 ASP A C 1
ATOM 5806 O O . ASP A 1 743 ? -12.365 -15.458 -53.835 1.00 29.34 743 ASP A O 1
ATOM 5810 N N . PRO A 1 744 ? -12.219 -13.929 -55.487 1.00 41.41 744 PRO A N 1
ATOM 5811 C CA . PRO A 1 744 ? -11.620 -12.838 -54.712 1.00 41.41 744 PRO A CA 1
ATOM 5812 C C . PRO A 1 744 ? -12.620 -11.708 -54.392 1.00 41.41 744 PRO A C 1
ATOM 5814 O O . PRO A 1 744 ? -13.350 -11.282 -55.279 1.00 41.41 744 PRO A O 1
ATOM 5817 N N . VAL A 1 745 ? -12.599 -11.116 -53.187 1.00 34.34 745 VAL A N 1
ATOM 5818 C CA . VAL A 1 745 ? -13.273 -9.819 -52.931 1.00 34.34 745 VAL A CA 1
ATOM 5819 C C . VAL A 1 745 ? -12.510 -8.962 -51.905 1.00 34.34 745 VAL A C 1
ATOM 5821 O O . VAL A 1 745 ? -12.526 -9.207 -50.706 1.00 34.34 745 VAL A O 1
ATOM 5824 N N . THR A 1 746 ? -11.829 -7.960 -52.461 1.00 30.97 746 THR A N 1
ATOM 5825 C CA . THR A 1 746 ? -11.797 -6.521 -52.129 1.00 30.97 746 THR A CA 1
ATOM 5826 C C . THR A 1 746 ? -11.787 -5.997 -50.685 1.00 30.97 746 THR A C 1
ATOM 5828 O O . THR A 1 746 ? -12.679 -6.217 -49.874 1.00 30.97 746 THR A O 1
ATOM 5831 N N . ALA A 1 747 ? -10.805 -5.116 -50.481 1.00 32.97 747 ALA A N 1
ATOM 5832 C CA . ALA A 1 747 ? -10.695 -4.084 -49.461 1.00 32.97 747 ALA A CA 1
ATOM 5833 C C . ALA A 1 747 ? -11.871 -3.092 -49.445 1.00 32.97 747 ALA A C 1
ATOM 5835 O O . ALA A 1 747 ? -12.358 -2.717 -50.508 1.00 32.97 747 ALA A O 1
ATOM 5836 N N . THR A 1 748 ? -12.214 -2.560 -48.266 1.00 34.72 748 THR A N 1
ATOM 5837 C CA . THR A 1 748 ? -12.221 -1.105 -47.983 1.00 34.72 748 THR A CA 1
ATOM 5838 C C . THR A 1 748 ? -12.529 -0.812 -46.506 1.00 34.72 748 THR A C 1
ATOM 5840 O O . THR A 1 748 ? -13.514 -1.282 -45.948 1.00 34.72 748 THR A O 1
ATOM 5843 N N . GLN A 1 749 ? -11.637 -0.026 -45.899 1.00 30.70 749 GLN A N 1
ATOM 5844 C CA . GLN A 1 749 ? -11.855 0.868 -44.751 1.00 30.70 749 GLN A CA 1
ATOM 5845 C C . GLN A 1 749 ? -12.639 2.120 -45.214 1.00 30.70 749 GLN A C 1
ATOM 5847 O O . GLN A 1 749 ? -12.739 2.332 -46.429 1.00 30.70 749 GLN A O 1
ATOM 5852 N N . PRO A 1 750 ? -13.220 2.934 -44.309 1.00 50.38 750 PRO A N 1
ATOM 5853 C CA . PRO A 1 750 ? -12.467 3.827 -43.402 1.00 50.38 750 PRO A CA 1
ATOM 5854 C C . PRO A 1 750 ? -12.396 3.371 -41.943 1.00 50.38 750 PRO A C 1
ATOM 5856 O O . PRO A 1 750 ? -13.442 2.946 -41.404 1.00 50.38 750 PRO A O 1
#

Foldseek 3Di:
DPDPLQDLVQLQVVLCVLPDQPDFLAFPVRLVLLQLLQCDDDPHGRLFFDDLPDDDPVVVVLVVLLVLLVVVLVCLVVLQKAFLVSHRDDPVQSVLSPSDPDFAFFWFKWFFQAKWFFFSGPHPTFIAGPPGDVLARVRRQAIHHGGFMKTFGGATPVQWTFIDGRADTGTTHPPRIDPTDDPVVVVVVVVPQAADRRGNSLLSVLLSVFFFFFDGHNCVPNGDAFQNSVQVSCVSHSQHGHRDQVSNLQSFQKKFFCLVPQDLVLLLVVVVQQSSSAWKWFDFVPHIWTWSHAHPVRFTKTWGADFWAWDDDPPDPDIDTDGDRGGGMDTQQGNPPHPVGGNSNRGGMIGGHGHAHDLAGVQRIGGGGFNDAADDPDDAFADLQKDKDWFQPAAAQVFKIKIKIWHLDDLRNWDKWKAAQVRDIDDADKAWAPDVRGMIMGMDGGHDAAKMKIFTARYPRTNHIDIHGYHHDDDDADWQDFWFFLFAAPDFDTSNLVRVLLVLLQLLPDDDDDDKDKDQASLVSQLDPRSGSHQCSRVPNLSNQQPHQAAQFCVLVCSVLVSCLSNRYKDKAFAWDDFDPQAAIDTDLDIDISRPIAGDRDSSNSSNVVSVVSRVRTFLRLQWGFQPHPSGQKHAFDPDRSGLGFSKWFRAPVRGIWTFRGWARNYSPGGIWTKIWGAHPSRMIIIDTDDCVPRHHDPDSNRTRGGIIDGDGDDDDDPPDPDPPDDPDPPDDDDDDDDDDDDDDDDDDD

Radius of gyration: 33.66 Å; chains: 1; bounding box: 73×81×110 Å

Secondary structure (DSSP, 8-state):
---GGGSHHHHHHHHGGGS-TTS-SS-HHHHHHHHHHHHSEETTEESS---TTSPP-HHHHHHHHHHHHHHHHHHHHTT--B-TTSPBPPGGGSGGGSPPSS--EEEEEEEB-S-EEEESSS-SS--BPSSP-TT--TTEEEEE-TT-EEEEEEE-TTS-EEEE-SS-EEEE-STTB-S-B-HHHHHHHHHH-PPPP--HHHHHHHHHHTTTPBB-GGGGGG-B-HHHHHHHHHHTTT----SSHHHHTT-SSEEEE-TT---HHHHHHHHHHHHTTEEEEEEETTEEEEEEEE-TTS-EEEEEEEEEEEEEPTTSS-EEEEEEEEEEEEETTTTTTSTT--HHHH--EEEEEESPP-TTTTTTEEEPPPPPP---SS-----SSEEEEEESSS-BTTSPEEEEEEESS--TT-EEEEE-TTS-EE-PPPEE--SSSEEEEEEESSPPSEEEEEEEEETTEEEEEEEEEEBSSPPPPPP--SSEES----S---HHHHHHHHHHHHHHT---SSSPPEES-HHHHHH-TTT-TTTTTTSS--GGG------TTTHHHHHHHHHHHHHT---EEEEEPPPBTTB---EEEEEEETTSEE--SSHHHHHHHHHHHHHTT--TTGGGS-TT-SSSSEEE--SSTTTS-TT-EEE-SSS-EEEEEEEEPP-SSS--EEEEEEE-TTS-EEEEESSTTTS---S--SSS--EEEEEPP-------PPP------S--------------------

pLDDT: mean 89.48, std 12.89, range [29.34, 98.88]